Protein AF-0000000069266685 (afdb_homodimer)

Nearest PDB structures (foldseek):
  8jxq-assembly1_A  TM=7.486E-01  e=2.937E-13  Homo sapiens
  6bzs-assembly1_A  TM=7.134E-01  e=7.154E-14  Homo sapiens
  1v43-assembly1_A  TM=7.013E-01  e=1.282E-12  Pyrococcus horikoshii
  9c12-assembly1_A  TM=7.164E-01  e=5.264E-12  Homo sapiens
  8rq4-assembly1_A  TM=7.432E-01  e=1.322E-11  Rattus norvegicus

pLDDT: mean 83.64, std 20.05, range [19.31, 98.62]

Radius of gyration: 23.99 Å; Cα contacts (8 Å, |Δi|>4): 1139; chains: 2; bounding box: 62×68×56 Å

Sequence (600 aa):
EWISRSYDAPMDPTPKTAGPVLPPVEGPVLQIKNLTFSYAGGKPQLNNMSFEFGRGARILVVGANGAGKSTLLSILGGKKMIPRGFASVLGKDCFHDTGVGQDVMYCGDWWRTKFFMNLTIGDLLGEEQAKTERCKHLADCLQVNLEWKINELSDGMRRRCQLIETLAKPRSVYLMDEITSDLDLFAREGILRFLKAECDIRGATIFYCTHIFDHLEGWASHLLHLSQGEVVKFCSMDEVHEYDQICATGDLTPLYSLIRKWIYSEYDSDTSKPWRKLATSLDGRVPNMGLAGPFQMTSGEWISRSYDAPMDPTPKTAGPVLPPVEGPVLQIKNLTFSYAGGKPQLNNMSFEFGRGARILVVGANGAGKSTLLSILGGKKMIPRGFASVLGKDCFHDTGVGQDVMYCGDWWRTKFFMNLTIGDLLGEEQAKTERCKHLADCLQVNLEWKINELSDGMRRRCQLIETLAKPRSVYLMDEITSDLDLFAREGILRFLKAECDIRGATIFYCTHIFDHLEGWASHLLHLSQGEVVKFCSMDEVHEYDQICATGDLTPLYSLIRKWIYSEYDSDTSKPWRKLATSLDGRVPNMGLAGPFQMTSG

Foldseek 3Di:
DFCPVPPVPVQFDDCQQQDAADDAADFFQKWFAQDWFDFPLADTLAGGATDTHGWLFFEEEAEDPSLCLVVVLCLQCQVADDDPPGIDGSRHHNNPDPPVCVAEFEDDDADDLVPFDQDFLDRVCDVVLCPGPNLVSLCVLLVHDRRDGLNPDDRLNNLSSVVSSRPSDHHQEYEEEASCVSPDPRSNVSVLSNVNCNSVPRRHYYHYYHPDCVPVPPSGQWYFYGYSNYTPDIDGPVPPVQLVVQVVVVDPRSVNVVSVVVHVVNVPPVPPPVVVVCAPPPVRDNRPPPDNGDIDDPPD/DFPPVPPVPVQFDDCQQQDAADDAADFFQKWFAQDWFDFPLADTLAGGATDTHGWLFFEEEAEDPSLCLVVVLCLQCQVADDDPPGIDGSRHHNNPDPPVCVAEFEDDDADDLVPFPQDFLDRVCDVVLCPGPNLVSLCVLLVHDRRDRLNPDDRLNNLSSVVSSRPSDHHQEYEEEASCVSPDPSSNVSVLSNVNCNSVPRRHYYHYYHPDCVPVTPSGQWYWYGYSNYTPDIDGPVPPVQLVVQVVVVDPRSVNVVSVVVHVVNVPPVPPPVVVVCAPPPVRDNRPPPDNGDIDDPPD

InterPro domains:
  IPR003439 ABC transporter-like, ATP-binding domain [PF00005] (46-181)
  IPR003439 ABC transporter-like, ATP-binding domain [PS50893] (30-253)
  IPR003593 AAA+ ATPase domain [SM00382] (55-230)
  IPR027417 P-loop containing nucleoside triphosphate hydrolase [G3DSA:3.40.50.300] (25-253)
  IPR027417 P-loop containing nucleoside triphosphate hydrolase [SSF52540] (19-249)

Secondary structure (DSSP, 8-state):
--S------TT---TTTS-PPPPP-SS-SEEEEEEEEE-TTS-EEEEEEEEEE-TT-EEEEE--TTSSHHHHHHHHTT-S---TTSEEETTEETTTSTTHHHHEEEE-PPPPGGG-SS-BHHHHH-HHHHTSHHHHHHHHHHT--TT-BGGGS-HHHHHHHHHHHHHSS--SEEEEESTTTT--HHHHHHHHHHHHHIIIII--EEEEE-S--TT-TTT-SEEEEEETTEEEEEEEGGG-HHHHHHHHTT-S-HHHHHHHHHHHHHHHSTT--HHHHS---TTS----SSS---------/---------TT---HHHH-SPPPP-SS-SEEEEEEEEE-TTS-EEEEEEEEEE-TT-EEEEE--TTSSHHHHHHHHTT-S---TTSEEETTEETTTSTTHHHHEEEE-PPPPGGG-SS-BHHHHH-HHHHTSHHHHHHHHHHT--TT-BGGGS-HHHHHHHHHHHHHSS--SEEEEESTTTT--HHHHHHHHHHHHHIIIII--EEEEE-S--TT-TTT-SEEEEEETTEEEEEEEGGG-HHHHHHHHTT-S-HHHHHHHHHHHHHHHSTT--HHHHTT--TTS----SSS---------

Organism: Polarella glacialis (NCBI:txid89957)

Solvent-accessible surface area (backbone atoms only — not comparable to full-atom values): 32937 Å² total; per-residue (Å²): 135,63,94,64,78,59,67,78,48,95,72,67,66,45,70,72,39,48,50,72,67,55,77,88,71,91,63,52,33,38,38,35,44,64,35,56,42,24,53,41,90,42,69,67,42,31,48,62,25,62,53,71,40,43,74,37,37,31,30,38,37,41,55,51,82,79,15,32,65,68,60,51,48,34,36,67,58,33,74,39,76,67,71,86,81,26,41,29,48,70,78,34,38,30,52,82,41,83,66,49,70,68,35,41,41,67,46,69,81,74,87,63,70,92,70,48,86,74,41,25,52,30,64,72,58,27,72,73,52,50,68,33,59,31,33,46,50,45,27,59,37,54,55,51,45,53,77,41,40,51,52,46,46,54,72,61,55,37,50,48,50,48,50,43,65,63,60,54,59,76,51,50,31,39,38,35,45,50,78,50,57,78,34,32,63,66,29,35,52,38,52,51,48,42,54,48,39,32,19,76,68,18,40,18,24,37,43,39,35,53,65,73,59,71,90,42,77,86,64,51,50,24,39,34,36,31,51,82,12,24,69,76,45,73,47,45,49,89,72,38,59,68,44,53,54,36,46,71,73,63,47,53,50,33,66,56,54,47,51,48,53,58,50,51,52,52,63,62,46,81,82,53,63,51,49,62,61,62,44,61,44,91,84,61,54,50,47,56,73,79,57,89,49,62,68,45,69,76,80,122,128,55,88,66,81,55,66,78,49,94,72,68,68,45,70,73,41,46,50,72,66,55,76,88,69,91,63,50,34,38,38,36,43,64,35,55,40,24,53,42,90,43,68,66,41,30,48,60,27,63,52,69,40,45,74,36,38,30,31,38,38,40,56,51,82,80,16,30,64,68,61,51,50,34,35,66,58,32,74,41,75,66,70,83,82,27,40,29,48,69,78,34,38,31,53,82,41,84,67,49,70,70,37,40,40,67,45,69,82,75,87,66,66,93,70,45,87,71,42,25,51,30,64,73,58,28,73,71,52,49,67,32,59,30,32,48,50,44,28,60,36,56,55,52,45,52,76,41,39,51,52,45,46,54,73,61,55,39,51,47,52,48,50,42,65,64,59,53,58,74,50,52,31,40,40,35,43,50,79,51,58,78,35,34,63,66,29,35,53,37,52,52,47,42,55,48,39,30,20,76,68,18,40,19,23,36,43,37,36,56,65,73,58,70,89,40,75,74,65,50,49,24,40,34,35,30,50,82,12,24,68,76,45,73,47,46,50,90,72,38,59,68,46,54,54,37,45,72,72,62,48,53,51,33,66,55,53,46,49,47,53,56,50,49,53,52,63,64,46,82,84,52,62,53,49,65,61,61,43,63,41,93,85,60,53,50,47,55,74,78,57,90,47,62,67,45,69,76,81,122

Structure (mmCIF, N/CA/C/O backbone):
data_AF-0000000069266685-model_v1
#
loop_
_entity.id
_entity.type
_entity.pdbx_description
1 polymer 'ABC transporter domain-containing protein'
#
loop_
_atom_site.group_PDB
_atom_site.id
_atom_site.type_symbol
_atom_site.label_atom_id
_atom_site.label_alt_id
_atom_site.label_comp_id
_atom_site.label_asym_id
_atom_site.label_entity_id
_atom_site.label_seq_id
_atom_site.pdbx_PDB_ins_code
_atom_site.Cartn_x
_atom_site.Cartn_y
_atom_site.Cartn_z
_atom_site.occupancy
_atom_site.B_iso_or_equiv
_atom_site.auth_seq_id
_atom_site.auth_comp_id
_atom_si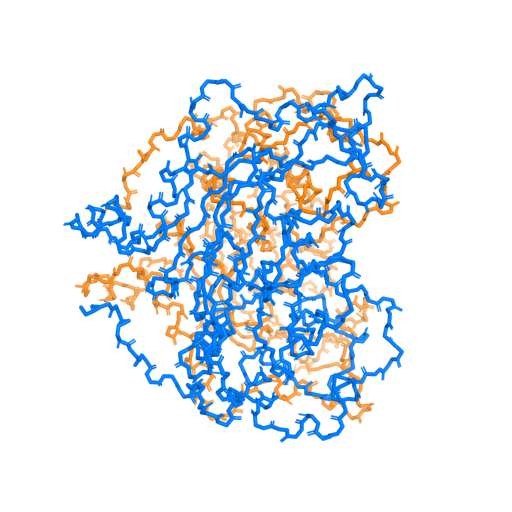te.auth_asym_id
_atom_site.auth_atom_id
_atom_site.pdbx_PDB_model_num
ATOM 1 N N . GLU A 1 1 ? -3.842 -1.529 -29.281 1 19.31 1 GLU A N 1
ATOM 2 C CA . GLU A 1 1 ? -2.432 -1.36 -28.938 1 19.31 1 GLU A CA 1
ATOM 3 C C . GLU A 1 1 ? -2.266 -0.796 -27.531 1 19.31 1 GLU A C 1
ATOM 5 O O . GLU A 1 1 ? -2.658 0.341 -27.266 1 19.31 1 GLU A O 1
ATOM 10 N N . TRP A 1 2 ? -2.611 -1.312 -26.469 1 21.11 2 TRP A N 1
ATOM 11 C CA . TRP A 1 2 ? -2.467 -1.187 -25.016 1 21.11 2 TRP A CA 1
ATOM 12 C C . TRP A 1 2 ? -1.17 -0.468 -24.672 1 21.11 2 TRP A C 1
ATOM 14 O O . TRP A 1 2 ? -0.217 -0.469 -25.453 1 21.11 2 TRP A O 1
ATOM 24 N N . ILE A 1 3 ? -1.062 0.537 -23.719 1 30.22 3 ILE A N 1
ATOM 25 C CA . ILE A 1 3 ? 0.255 1.139 -23.547 1 30.22 3 ILE A CA 1
ATOM 26 C C . ILE A 1 3 ? 1.337 0.075 -23.719 1 30.22 3 ILE A C 1
ATOM 28 O O . ILE A 1 3 ? 1.469 -0.825 -22.875 1 30.22 3 ILE A O 1
ATOM 32 N N . SER A 1 4 ? 1.62 -0.685 -24.625 1 29.61 4 SER A N 1
ATOM 33 C CA . SER A 1 4 ? 2.793 -1.103 -25.391 1 29.61 4 SER A CA 1
ATOM 34 C C . SER A 1 4 ? 3.971 -0.165 -25.141 1 29.61 4 SER A C 1
ATOM 36 O O . SER A 1 4 ? 5 -0.264 -25.812 1 29.61 4 SER A O 1
ATOM 38 N N . ARG A 1 5 ? 3.615 1.116 -24.891 1 32.75 5 ARG A N 1
ATOM 39 C CA . ARG A 1 5 ? 4.855 1.877 -24.766 1 32.75 5 ARG A CA 1
ATOM 40 C C . ARG A 1 5 ? 5.809 1.21 -23.781 1 32.75 5 ARG A C 1
ATOM 42 O O . ARG A 1 5 ? 5.59 1.253 -22.578 1 32.75 5 ARG A O 1
ATOM 49 N N . SER A 1 6 ? 6.168 0.015 -24.047 1 34.84 6 SER A N 1
ATOM 50 C CA . SER A 1 6 ? 7.285 -0.849 -23.672 1 34.84 6 SER A CA 1
ATOM 51 C C . SER A 1 6 ? 8.469 -0.034 -23.172 1 34.84 6 SER A C 1
ATOM 53 O O . SER A 1 6 ? 9.18 0.598 -23.953 1 34.84 6 SER A O 1
ATOM 55 N N . TYR A 1 7 ? 8.227 0.854 -22.391 1 33.5 7 TYR A N 1
ATOM 56 C CA . TYR A 1 7 ? 9.57 1.168 -21.922 1 33.5 7 TYR A CA 1
ATOM 57 C C . TYR A 1 7 ? 10.453 -0.075 -21.906 1 33.5 7 TYR A C 1
ATOM 59 O O . TYR A 1 7 ? 10.094 -1.096 -21.312 1 33.5 7 TYR A O 1
ATOM 67 N N . ASP A 1 8 ? 10.922 -0.467 -22.953 1 39.41 8 ASP A N 1
ATOM 68 C CA . ASP A 1 8 ? 12.094 -1.339 -22.953 1 39.41 8 ASP A CA 1
ATOM 69 C C . ASP A 1 8 ? 12.852 -1.225 -21.625 1 39.41 8 ASP A C 1
ATOM 71 O O . ASP A 1 8 ? 13.688 -0.331 -21.469 1 39.41 8 ASP A O 1
ATOM 75 N N . ALA A 1 9 ? 12.109 -1.271 -20.641 1 50.56 9 ALA A N 1
ATOM 76 C CA . ALA A 1 9 ? 12.805 -1.133 -19.359 1 50.56 9 ALA A CA 1
ATOM 77 C C . ALA A 1 9 ? 13.977 -2.098 -19.266 1 50.56 9 ALA A C 1
ATOM 79 O O . ALA A 1 9 ? 13.891 -3.238 -19.734 1 50.56 9 ALA A O 1
ATOM 80 N N . PRO A 1 10 ? 15.047 -1.604 -19.078 1 52.38 10 PRO A N 1
ATOM 81 C CA . PRO A 1 10 ? 16.281 -2.369 -18.922 1 52.38 10 PRO A CA 1
ATOM 82 C C . PRO A 1 10 ? 16.078 -3.658 -18.125 1 52.38 10 PRO A C 1
ATOM 84 O O . PRO A 1 10 ? 16.953 -4.527 -18.109 1 52.38 10 PRO A O 1
ATOM 87 N N . MET A 1 11 ? 14.852 -3.895 -17.625 1 63.56 11 MET A N 1
ATOM 88 C CA . MET A 1 11 ? 14.789 -5.043 -16.734 1 63.56 11 MET A CA 1
ATOM 89 C C . MET A 1 11 ? 13.711 -6.027 -17.188 1 63.56 11 MET A C 1
ATOM 91 O O . MET A 1 11 ? 13.031 -6.633 -16.359 1 63.56 11 MET A O 1
ATOM 95 N N . ASP A 1 12 ? 13.602 -6.199 -18.469 1 73.38 12 ASP A N 1
ATOM 96 C CA . ASP A 1 12 ? 12.625 -7.195 -18.891 1 73.38 12 ASP A CA 1
ATOM 97 C C . ASP A 1 12 ? 13.102 -8.609 -18.562 1 73.38 12 ASP A C 1
ATOM 99 O O . ASP A 1 12 ? 14.25 -8.961 -18.859 1 73.38 12 ASP A O 1
ATOM 103 N N . PRO A 1 13 ? 12.211 -9.289 -17.844 1 75.38 13 PRO A N 1
ATOM 104 C CA . PRO A 1 13 ? 12.594 -10.672 -17.562 1 75.38 13 PRO A CA 1
ATOM 105 C C . PRO A 1 13 ? 12.828 -11.492 -18.828 1 75.38 13 PRO A C 1
ATOM 107 O O . PRO A 1 13 ? 12.273 -11.18 -19.875 1 75.38 13 PRO A O 1
ATOM 110 N N . THR A 1 14 ? 13.875 -12.312 -18.766 1 73.5 14 THR A N 1
ATOM 111 C CA . THR A 1 14 ? 14.211 -13.266 -19.828 1 73.5 14 THR A CA 1
ATOM 112 C C . THR A 1 14 ? 13.93 -14.695 -19.375 1 73.5 14 THR A C 1
ATOM 114 O O . THR A 1 14 ? 13.609 -14.93 -18.203 1 73.5 14 THR A O 1
ATOM 117 N N . PRO A 1 15 ? 14 -15.617 -20.297 1 72.44 15 PRO A N 1
ATOM 118 C CA . PRO A 1 15 ? 13.859 -17.016 -19.891 1 72.44 15 PRO A CA 1
ATOM 119 C C . PRO A 1 15 ? 14.852 -17.422 -18.797 1 72.44 15 PRO A C 1
ATOM 121 O O . PRO A 1 15 ? 14.578 -18.328 -18.016 1 72.44 15 PRO A O 1
ATOM 124 N N . LYS A 1 16 ? 15.969 -16.734 -18.719 1 73.38 16 LYS A N 1
ATOM 125 C CA . LYS A 1 16 ? 16.953 -17.031 -17.688 1 73.38 16 LYS A CA 1
ATOM 126 C C . LYS A 1 16 ? 16.484 -16.562 -16.328 1 73.38 16 LYS A C 1
ATOM 128 O O . LYS A 1 16 ? 16.844 -17.141 -15.297 1 73.38 16 LYS A O 1
ATOM 133 N N . THR A 1 17 ? 15.648 -15.578 -16.344 1 82.69 17 THR A N 1
ATOM 134 C CA . THR A 1 17 ? 15.117 -15.047 -15.094 1 82.69 17 THR A CA 1
ATOM 135 C C . THR A 1 17 ? 13.852 -15.797 -14.688 1 82.69 17 THR A C 1
ATOM 137 O O . THR A 1 17 ? 13.578 -15.945 -13.492 1 82.69 17 THR A O 1
ATOM 140 N N . ALA A 1 18 ? 13.117 -16.219 -15.703 1 76.75 18 ALA A N 1
ATOM 141 C CA . ALA A 1 18 ? 11.875 -16.938 -15.383 1 76.75 18 ALA A CA 1
ATOM 142 C C . ALA A 1 18 ? 12.148 -18.375 -15.008 1 76.75 18 ALA A C 1
ATOM 144 O O . ALA A 1 18 ? 12.961 -18.656 -14.117 1 76.75 18 ALA A O 1
ATOM 145 N N . GLY A 1 19 ? 12.375 -19.359 -15.273 1 82.69 19 GLY A N 1
ATOM 146 C CA . GLY A 1 19 ? 12.523 -20.797 -15.07 1 82.69 19 GLY A CA 1
ATOM 147 C C . GLY A 1 19 ? 12.016 -21.625 -16.234 1 82.69 19 GLY A C 1
ATOM 148 O O . GLY A 1 19 ? 11.703 -21.078 -17.297 1 82.69 19 GLY A O 1
ATOM 149 N N . PRO A 1 20 ? 12.008 -22.844 -16.094 1 89.19 20 PRO A N 1
ATOM 150 C CA . PRO A 1 20 ? 11.625 -23.734 -17.188 1 89.19 20 PRO A CA 1
ATOM 151 C C . PRO A 1 20 ? 10.133 -23.672 -17.516 1 89.19 20 PRO A C 1
ATOM 153 O O . PRO A 1 20 ? 9.32 -23.438 -16.625 1 89.19 20 PRO A O 1
ATOM 156 N N . VAL A 1 21 ? 9.828 -23.922 -18.75 1 93.44 21 VAL A N 1
ATOM 157 C CA . VAL A 1 21 ? 8.445 -23.969 -19.203 1 93.44 21 VAL A CA 1
ATOM 158 C C . VAL A 1 21 ? 7.699 -25.094 -18.484 1 93.44 21 VAL A C 1
ATOM 160 O O . VAL A 1 21 ? 8.234 -26.203 -18.312 1 93.44 21 VAL A O 1
ATOM 163 N N . LEU A 1 22 ? 6.52 -24.797 -18.094 1 95.44 22 LEU A N 1
ATOM 164 C CA . LEU A 1 22 ? 5.711 -25.766 -17.375 1 95.44 22 LEU A CA 1
ATOM 165 C C . LEU A 1 22 ? 4.922 -26.641 -18.328 1 95.44 22 LEU A C 1
ATOM 167 O O . LEU A 1 22 ? 4.438 -26.172 -19.359 1 95.44 22 LEU A O 1
ATOM 171 N N . PRO A 1 23 ? 4.824 -27.844 -17.984 1 93.12 23 PRO A N 1
ATOM 172 C CA . PRO A 1 23 ? 4.027 -28.734 -18.844 1 93.12 23 PRO A CA 1
ATOM 173 C C . PRO A 1 23 ? 2.549 -28.344 -18.859 1 93.12 23 PRO A C 1
ATOM 175 O O . PRO A 1 23 ? 2.041 -27.766 -17.906 1 93.12 23 PRO A O 1
ATOM 178 N N . PRO A 1 24 ? 1.885 -28.672 -19.922 1 91.5 24 PRO A N 1
ATOM 179 C CA . PRO A 1 24 ? 0.444 -28.406 -19.984 1 91.5 24 PRO A CA 1
ATOM 180 C C . PRO A 1 24 ? -0.343 -29.234 -18.969 1 91.5 24 PRO A C 1
ATOM 182 O O . PRO A 1 24 ? 0.109 -30.297 -18.547 1 91.5 24 PRO A O 1
ATOM 185 N N . VAL A 1 25 ? -1.316 -28.641 -18.453 1 90.88 25 VAL A N 1
ATOM 186 C CA . VAL A 1 25 ? -2.211 -29.328 -17.531 1 90.88 25 VAL A CA 1
ATOM 187 C C . VAL A 1 25 ? -3.617 -29.391 -18.125 1 90.88 25 VAL A C 1
ATOM 189 O O . VAL A 1 25 ? -4.094 -28.422 -18.719 1 90.88 25 VAL A O 1
ATOM 192 N N . GLU A 1 26 ? -4.156 -30.672 -17.969 1 86.88 26 GLU A N 1
ATOM 193 C CA . GLU A 1 26 ? -5.555 -30.828 -18.359 1 86.88 26 GLU A CA 1
ATOM 194 C C . GLU A 1 26 ? -6.496 -30.391 -17.25 1 86.88 26 GLU A C 1
ATOM 196 O O . GLU A 1 26 ? -6.332 -30.812 -16.094 1 86.88 26 GLU A O 1
ATOM 201 N N . GLY A 1 27 ? -7.336 -29.359 -17.484 1 91.94 27 GLY A N 1
ATOM 202 C CA . GLY A 1 27 ? -8.297 -28.938 -16.484 1 91.94 27 GLY A CA 1
ATOM 203 C C . GLY A 1 27 ? -7.891 -27.656 -15.766 1 91.94 27 GLY A C 1
ATOM 204 O O . GLY A 1 27 ? -6.945 -26.984 -16.172 1 91.94 27 GLY A O 1
ATOM 205 N N . PRO A 1 28 ? -8.555 -27.469 -14.617 1 96.31 28 PRO A N 1
ATOM 206 C CA . PRO A 1 28 ? -8.266 -26.234 -13.883 1 96.31 28 PRO A CA 1
ATOM 207 C C . PRO A 1 28 ? -7.027 -26.359 -13 1 96.31 28 PRO A C 1
ATOM 209 O O . PRO A 1 28 ? -6.773 -27.406 -12.422 1 96.31 28 PRO A O 1
ATOM 212 N N . VAL A 1 29 ? -6.246 -25.359 -12.938 1 97.31 29 VAL A N 1
ATOM 213 C CA . VAL A 1 29 ? -5.078 -25.266 -12.07 1 97.31 29 VAL A CA 1
ATOM 214 C C . VAL A 1 29 ? -5.504 -24.812 -10.68 1 97.31 29 VAL A C 1
ATOM 216 O O . VAL A 1 29 ? -4.977 -25.281 -9.672 1 97.31 29 VAL A O 1
ATOM 219 N N . LEU A 1 30 ? -6.461 -23.891 -10.586 1 97.69 30 LEU A N 1
ATOM 220 C CA . LEU A 1 30 ? -7.094 -23.438 -9.359 1 97.69 30 LEU A CA 1
ATOM 221 C C . LEU A 1 30 ? -8.594 -23.734 -9.375 1 97.69 30 LEU A C 1
ATOM 223 O O . LEU A 1 30 ? -9.281 -23.422 -10.344 1 97.69 30 LEU A O 1
ATOM 227 N N . GLN A 1 31 ? -9.047 -24.328 -8.266 1 97.81 31 GLN A N 1
ATOM 228 C CA . GLN A 1 31 ? -10.469 -24.656 -8.25 1 97.81 31 GLN A CA 1
ATOM 229 C C . GLN A 1 31 ? -11.039 -24.547 -6.836 1 97.81 31 GLN A C 1
ATOM 231 O O . GLN A 1 31 ? -10.438 -25.031 -5.879 1 97.81 31 GLN A O 1
ATOM 236 N N . ILE A 1 32 ? -12.078 -23.828 -6.707 1 97.94 32 ILE A N 1
ATOM 237 C CA . ILE A 1 32 ? -12.922 -23.781 -5.516 1 97.94 32 ILE A CA 1
ATOM 238 C C . ILE A 1 32 ? -14.328 -24.281 -5.855 1 97.94 32 ILE A C 1
ATOM 240 O O . ILE A 1 32 ? -14.914 -23.875 -6.859 1 97.94 32 ILE A O 1
ATOM 244 N N . LYS A 1 33 ? -14.875 -25.156 -5.059 1 97.19 33 LYS A N 1
ATOM 245 C CA . LYS A 1 33 ? -16.203 -25.734 -5.293 1 97.19 33 LYS A CA 1
ATOM 246 C C . LYS A 1 33 ? -17.094 -25.547 -4.074 1 97.19 33 LYS A C 1
ATOM 248 O O . LYS A 1 33 ? -16.891 -26.188 -3.041 1 97.19 33 LYS A O 1
ATOM 253 N N . ASN A 1 34 ? -18.078 -24.766 -4.199 1 96.69 34 ASN A N 1
ATOM 254 C CA . ASN A 1 34 ? -19.109 -24.562 -3.195 1 96.69 34 ASN A CA 1
ATOM 255 C C . ASN A 1 34 ? -18.531 -24.391 -1.798 1 96.69 34 ASN A C 1
ATOM 257 O O . ASN A 1 34 ? -18.969 -25.031 -0.848 1 96.69 34 ASN A O 1
ATOM 261 N N . LEU A 1 35 ? -17.594 -23.578 -1.628 1 96.25 35 LEU A N 1
ATOM 262 C CA . LEU A 1 35 ? -16.875 -23.406 -0.37 1 96.25 35 LEU A CA 1
ATOM 263 C C . LEU A 1 35 ? -17.562 -22.391 0.525 1 96.25 35 LEU A C 1
ATOM 265 O O . LEU A 1 35 ? -17.828 -21.266 0.104 1 96.25 35 LEU A O 1
ATOM 269 N N . THR A 1 36 ? -17.969 -22.812 1.612 1 94.44 36 THR A N 1
ATOM 270 C CA . THR A 1 36 ? -18.391 -21.938 2.705 1 94.44 36 THR A CA 1
ATOM 271 C C . THR A 1 36 ? -17.453 -22.078 3.896 1 94.44 36 THR A C 1
ATOM 273 O O . THR A 1 36 ? -17.125 -23.188 4.309 1 94.44 36 THR A O 1
ATOM 276 N N . PHE A 1 37 ? -16.922 -20.953 4.371 1 93.19 37 PHE A N 1
ATOM 277 C CA . PHE A 1 37 ? -15.93 -20.984 5.434 1 93.19 37 PHE A CA 1
ATOM 278 C C . PHE A 1 37 ? -16.234 -19.938 6.488 1 93.19 37 PHE A C 1
ATOM 280 O O . PHE A 1 37 ? -16.547 -18.781 6.16 1 93.19 37 PHE A O 1
ATOM 287 N N . SER A 1 38 ? -16.141 -20.359 7.707 1 88.38 38 SER A N 1
ATOM 288 C CA . SER A 1 38 ? -16.266 -19.453 8.852 1 88.38 38 SER A CA 1
ATOM 289 C C . SER A 1 38 ? -15.156 -19.719 9.875 1 88.38 38 SER A C 1
ATOM 291 O O . SER A 1 38 ? -14.742 -20.859 10.078 1 88.38 38 SER A O 1
ATOM 293 N N . TYR A 1 39 ? -14.703 -18.656 10.414 1 78.75 39 TYR A N 1
ATOM 294 C CA . TYR A 1 39 ? -13.859 -18.812 11.594 1 78.75 39 TYR A CA 1
ATOM 295 C C . TYR A 1 39 ? -14.688 -19.203 12.805 1 78.75 39 TYR A C 1
ATOM 297 O O . TYR A 1 39 ? -15.906 -19.016 12.82 1 78.75 39 TYR A O 1
ATOM 305 N N . ALA A 1 40 ? -14.078 -19.844 13.734 1 68.81 40 ALA A N 1
ATOM 306 C CA . ALA A 1 40 ? -14.797 -20.312 14.922 1 68.81 40 ALA A CA 1
ATOM 307 C C . ALA A 1 40 ? -15.648 -19.188 15.516 1 68.81 40 ALA A C 1
ATOM 309 O O . ALA A 1 40 ? -15.141 -18.094 15.789 1 68.81 40 ALA A O 1
ATOM 310 N N . GLY A 1 41 ? -16.891 -19.562 15.625 1 60.44 41 GLY A N 1
ATOM 311 C CA . GLY A 1 41 ? -17.828 -18.703 16.328 1 60.44 41 GLY A CA 1
ATOM 312 C C . GLY A 1 41 ? -18.297 -17.516 15.508 1 60.44 41 GLY A C 1
ATOM 313 O O . GLY A 1 41 ? -19.031 -16.672 16 1 60.44 41 GLY A O 1
ATOM 314 N N . GLY A 1 42 ? -17.875 -17.516 14.289 1 68.56 42 GLY A N 1
ATOM 315 C CA . GLY A 1 42 ? -18.234 -16.297 13.57 1 68.56 42 GLY A CA 1
ATOM 316 C C . GLY A 1 42 ? -19.125 -16.562 12.367 1 68.56 42 GLY A C 1
ATOM 317 O O . GLY A 1 42 ? -19.516 -17.703 12.117 1 68.56 42 GLY A O 1
ATOM 318 N N . LYS A 1 43 ? -19.547 -15.469 11.773 1 74.81 43 LYS A N 1
ATOM 319 C CA . LYS A 1 43 ? -20.266 -15.516 10.508 1 74.81 43 LYS A CA 1
ATOM 320 C C . LYS A 1 43 ? -19.359 -15.992 9.375 1 74.81 43 LYS A C 1
ATOM 322 O O . LYS A 1 43 ? -18.141 -15.867 9.461 1 74.81 43 LYS A O 1
ATOM 327 N N . PRO A 1 44 ? -20.031 -16.609 8.422 1 80.94 44 PRO A N 1
ATOM 328 C CA . PRO A 1 44 ? -19.219 -17.062 7.281 1 80.94 44 PRO A CA 1
ATOM 329 C C . PRO A 1 44 ? -18.438 -15.922 6.621 1 80.94 44 PRO A C 1
ATOM 331 O O . PRO A 1 44 ? -19.016 -14.859 6.348 1 80.94 44 PRO A O 1
ATOM 334 N N . GLN A 1 45 ? -17.188 -16.172 6.445 1 87.62 45 GLN A N 1
ATOM 335 C CA . GLN A 1 45 ? -16.344 -15.227 5.719 1 87.62 45 GLN A CA 1
ATOM 336 C C . GLN A 1 45 ? -16.422 -15.469 4.215 1 87.62 45 GLN A C 1
ATOM 338 O O . GLN A 1 45 ? -16.281 -14.531 3.424 1 87.62 45 GLN A O 1
ATOM 343 N N . LEU A 1 46 ? -16.547 -16.672 3.867 1 94.62 46 LEU A N 1
ATOM 344 C CA . LEU A 1 46 ? -16.797 -17.094 2.49 1 94.62 46 LEU A CA 1
ATOM 345 C C . LEU A 1 46 ? -18.094 -17.875 2.383 1 94.62 46 LEU A C 1
ATOM 347 O O . LEU A 1 46 ? -18.406 -18.703 3.242 1 94.62 46 LEU A O 1
ATOM 351 N N . ASN A 1 47 ? -18.859 -17.531 1.352 1 94.44 47 ASN A N 1
ATOM 352 C CA . ASN A 1 47 ? -20.188 -18.109 1.217 1 94.44 47 ASN A CA 1
ATOM 353 C C . ASN A 1 47 ? -20.391 -18.734 -0.16 1 94.44 47 ASN A C 1
ATOM 355 O O . ASN A 1 47 ? -20.5 -18.031 -1.159 1 94.44 47 ASN A O 1
ATOM 359 N N . ASN A 1 48 ? -20.422 -20.109 -0.176 1 95.19 48 ASN A N 1
ATOM 360 C CA . ASN A 1 48 ? -20.734 -20.891 -1.358 1 95.19 48 ASN A CA 1
ATOM 361 C C . ASN A 1 48 ? -19.953 -20.422 -2.58 1 95.19 48 ASN A C 1
ATOM 363 O O . ASN A 1 48 ? -20.547 -20.156 -3.631 1 95.19 48 ASN A O 1
ATOM 367 N N . MET A 1 49 ? -18.703 -20.375 -2.488 1 96.69 49 MET A N 1
ATOM 368 C CA . MET A 1 49 ? -17.828 -19.859 -3.545 1 96.69 49 MET A CA 1
ATOM 369 C C . MET A 1 49 ? -17.422 -20.984 -4.5 1 96.69 49 MET A C 1
ATOM 371 O O . MET A 1 49 ? -17.109 -22.094 -4.07 1 96.69 49 MET A O 1
ATOM 375 N N . SER A 1 50 ? -17.578 -20.656 -5.77 1 97.69 50 SER A N 1
ATOM 376 C CA . SER A 1 50 ? -17.094 -21.578 -6.797 1 97.69 50 SER A CA 1
ATOM 377 C C . SER A 1 50 ? -16.438 -20.828 -7.949 1 97.69 50 SER A C 1
ATOM 379 O O . SER A 1 50 ? -16.938 -19.797 -8.391 1 97.69 50 SER A O 1
ATOM 381 N N . PHE A 1 51 ? -15.281 -21.266 -8.367 1 97.88 51 PHE A N 1
ATOM 382 C CA . PHE A 1 51 ? -14.609 -20.781 -9.57 1 97.88 51 PHE A CA 1
ATOM 383 C C . PHE A 1 51 ? -13.484 -21.719 -9.984 1 97.88 51 PHE A C 1
ATOM 385 O O . PHE A 1 51 ? -13.086 -22.594 -9.211 1 97.88 51 PHE A O 1
ATOM 392 N N . GLU A 1 52 ? -13.047 -21.578 -11.141 1 98 52 GLU A N 1
ATOM 393 C CA . GLU A 1 52 ? -11.891 -22.312 -11.641 1 98 52 GLU A CA 1
ATOM 394 C C . GLU A 1 52 ? -11.086 -21.453 -12.617 1 98 52 GLU A C 1
ATOM 396 O O . GLU A 1 52 ? -11.648 -20.641 -13.352 1 98 52 GLU A O 1
ATOM 401 N N . PHE A 1 53 ? -9.805 -21.656 -12.648 1 98 53 PHE A N 1
ATOM 402 C CA . PHE A 1 53 ? -8.891 -21.016 -13.578 1 98 53 PHE A CA 1
ATOM 403 C C . PHE A 1 53 ? -7.895 -22.016 -14.141 1 98 53 PHE A C 1
ATOM 405 O O . PHE A 1 53 ? -7.504 -22.953 -13.453 1 98 53 PHE A O 1
ATOM 412 N N . GLY A 1 54 ? -7.488 -21.797 -15.352 1 96.75 54 GLY A N 1
ATOM 413 C CA . GLY A 1 54 ? -6.543 -22.672 -16 1 96.75 54 GLY A CA 1
ATOM 414 C C . GLY A 1 54 ? -5.109 -22.188 -15.938 1 96.75 54 GLY A C 1
ATOM 415 O O . GLY A 1 54 ? -4.84 -21.125 -15.352 1 96.75 54 GLY A O 1
ATOM 416 N N . ARG A 1 55 ? -4.258 -22.984 -16.531 1 96.44 55 ARG A N 1
ATOM 417 C CA . ARG A 1 55 ? -2.83 -22.688 -16.594 1 96.44 55 ARG A CA 1
ATOM 418 C C . ARG A 1 55 ? -2.58 -21.359 -17.297 1 96.44 55 ARG A C 1
ATOM 420 O O . ARG A 1 55 ? -3.262 -21.016 -18.266 1 96.44 55 ARG A O 1
ATOM 427 N N . GLY A 1 56 ? -1.665 -20.594 -16.719 1 96.56 56 GLY A N 1
ATOM 428 C CA . GLY A 1 56 ? -1.216 -19.391 -17.406 1 96.56 56 GLY A CA 1
ATOM 429 C C . GLY A 1 56 ? -2.061 -18.172 -17.078 1 96.56 56 GLY A C 1
ATOM 430 O O . GLY A 1 56 ? -1.748 -17.062 -17.5 1 96.56 56 GLY A O 1
ATOM 431 N N . ALA A 1 57 ? -3.072 -18.359 -16.266 1 97.69 57 ALA A N 1
ATOM 432 C CA . ALA A 1 57 ? -3.957 -17.25 -15.938 1 97.69 57 ALA A CA 1
ATOM 433 C C . ALA A 1 57 ? -3.275 -16.266 -14.984 1 97.69 57 ALA A C 1
ATOM 435 O O . ALA A 1 57 ? -2.578 -16.688 -14.055 1 97.69 57 ALA A O 1
ATOM 436 N N . ARG A 1 58 ? -3.381 -15.008 -15.242 1 98.31 58 ARG A N 1
ATOM 437 C CA . ARG A 1 58 ? -3.1 -13.922 -14.32 1 98.31 58 ARG A CA 1
ATOM 438 C C . ARG A 1 58 ? -4.391 -13.328 -13.758 1 98.31 58 ARG A C 1
ATOM 440 O O . ARG A 1 58 ? -5.008 -12.461 -14.383 1 98.31 58 ARG A O 1
ATOM 447 N N . ILE A 1 59 ? -4.719 -13.773 -12.586 1 98.62 59 ILE A N 1
ATOM 448 C CA . ILE A 1 59 ? -6.027 -13.461 -12.016 1 98.62 59 ILE A CA 1
ATOM 449 C C . ILE A 1 59 ? -5.898 -12.289 -11.047 1 98.62 59 ILE A C 1
ATOM 451 O O . ILE A 1 59 ? -5.199 -12.391 -10.031 1 98.62 59 ILE A O 1
ATOM 455 N N . LEU A 1 60 ? -6.52 -11.25 -11.359 1 98.31 60 LEU A N 1
ATOM 456 C CA . LEU A 1 60 ? -6.645 -10.133 -10.43 1 98.31 60 LEU A CA 1
ATOM 457 C C . LEU A 1 60 ? -7.895 -10.281 -9.57 1 98.31 60 LEU A C 1
ATOM 459 O O . LEU A 1 60 ? -9.008 -10.367 -10.094 1 98.31 60 LEU A O 1
ATOM 463 N N . VAL A 1 61 ? -7.672 -10.359 -8.289 1 97.88 61 VAL A N 1
ATOM 464 C CA . VAL A 1 61 ? -8.773 -10.5 -7.336 1 97.88 61 VAL A CA 1
ATOM 465 C C . VAL A 1 61 ? -9.133 -9.133 -6.766 1 97.88 61 VAL A C 1
ATOM 467 O O . VAL A 1 61 ? -8.289 -8.461 -6.168 1 97.88 61 VAL A O 1
ATOM 470 N N . VAL A 1 62 ? -10.367 -8.797 -6.961 1 95.62 62 VAL A N 1
ATOM 471 C CA . VAL A 1 62 ? -10.797 -7.477 -6.516 1 95.62 62 VAL A CA 1
ATOM 472 C C . VAL A 1 62 ? -11.977 -7.613 -5.555 1 95.62 62 VAL A C 1
ATOM 474 O O . VAL A 1 62 ? -12.789 -8.539 -5.684 1 95.62 62 VAL A O 1
ATOM 477 N N . GLY A 1 63 ? -12.047 -6.727 -4.641 1 93 63 GLY A N 1
ATOM 478 C CA . GLY A 1 63 ? -13.086 -6.668 -3.625 1 93 63 GLY A CA 1
ATOM 479 C C . GLY A 1 63 ? -12.789 -5.656 -2.531 1 93 63 GLY A C 1
ATOM 480 O O . GLY A 1 63 ? -11.641 -5.281 -2.316 1 93 63 GLY A O 1
ATOM 481 N N . ALA A 1 64 ? -13.836 -5.285 -1.89 1 89.44 64 ALA A N 1
ATOM 482 C CA . ALA A 1 64 ? -13.688 -4.348 -0.779 1 89.44 64 ALA A CA 1
ATOM 483 C C . ALA A 1 64 ? -12.984 -5 0.404 1 89.44 64 ALA A C 1
ATOM 485 O O . ALA A 1 64 ? -12.75 -6.215 0.407 1 89.44 64 ALA A O 1
ATOM 486 N N . ASN A 1 65 ? -12.555 -4.18 1.313 1 85.88 65 ASN A N 1
ATOM 487 C CA . ASN A 1 65 ? -12.008 -4.723 2.553 1 85.88 65 ASN A CA 1
ATOM 488 C C . ASN A 1 65 ? -13 -5.66 3.24 1 85.88 65 ASN A C 1
ATOM 490 O O . ASN A 1 65 ? -14.188 -5.348 3.344 1 85.88 65 ASN A O 1
ATOM 494 N N . GLY A 1 66 ? -12.539 -6.812 3.602 1 82.69 66 GLY A N 1
ATOM 495 C CA . GLY A 1 66 ? -13.398 -7.762 4.289 1 82.69 66 GLY A CA 1
ATOM 496 C C . GLY A 1 66 ? -14.141 -8.695 3.344 1 82.69 66 GLY A C 1
ATOM 497 O O . GLY A 1 66 ? -14.93 -9.531 3.781 1 82.69 66 GLY A O 1
ATOM 498 N N . ALA A 1 67 ? -13.812 -8.602 2.084 1 89.19 67 ALA A N 1
ATOM 499 C CA . ALA A 1 67 ? -14.531 -9.391 1.092 1 89.19 67 ALA A CA 1
ATOM 500 C C . ALA A 1 67 ? -14.133 -10.859 1.164 1 89.19 67 ALA A C 1
ATOM 502 O O . ALA A 1 67 ? -14.773 -11.719 0.556 1 89.19 67 ALA A O 1
ATOM 503 N N . GLY A 1 68 ? -13.047 -11.172 1.856 1 91.25 68 GLY A N 1
ATOM 504 C CA . GLY A 1 68 ? -12.625 -12.555 2.021 1 91.25 68 GLY A CA 1
ATOM 505 C C . GLY A 1 68 ? -11.375 -12.898 1.233 1 91.25 68 GLY A C 1
ATOM 506 O O . GLY A 1 68 ? -10.984 -14.062 1.152 1 91.25 68 GLY A O 1
ATOM 507 N N . LYS A 1 69 ? -10.734 -11.93 0.66 1 94.25 69 LYS A N 1
ATOM 508 C CA . LYS A 1 69 ? -9.594 -12.148 -0.226 1 94.25 69 LYS A CA 1
ATOM 509 C C . LYS A 1 69 ? -8.477 -12.898 0.493 1 94.25 69 LYS A C 1
ATOM 511 O O . LYS A 1 69 ? -8 -13.93 0.011 1 94.25 69 LYS A O 1
ATOM 516 N N . SER A 1 70 ? -8.078 -12.414 1.686 1 91.75 70 SER A N 1
ATOM 517 C CA . SER A 1 70 ? -6.977 -13.016 2.426 1 91.75 70 SER A CA 1
ATOM 518 C C . SER A 1 70 ? -7.34 -14.422 2.906 1 91.75 70 SER A C 1
ATOM 520 O O . SER A 1 70 ? -6.508 -15.328 2.875 1 91.75 70 SER A O 1
ATOM 522 N N . THR A 1 71 ? -8.562 -14.602 3.348 1 91.25 71 THR A N 1
ATOM 523 C CA . THR A 1 71 ? -9.031 -15.922 3.756 1 91.25 71 THR A CA 1
ATOM 524 C C . THR A 1 71 ? -8.969 -16.906 2.59 1 91.25 71 THR A C 1
ATOM 526 O O . THR A 1 71 ? -8.484 -18.031 2.74 1 91.25 71 THR A O 1
ATOM 529 N N . LEU A 1 72 ? -9.43 -16.422 1.475 1 95.88 72 LEU A N 1
ATOM 530 C CA . LEU A 1 72 ? -9.414 -17.266 0.28 1 95.88 72 LEU A CA 1
ATOM 531 C C . LEU A 1 72 ? -7.984 -17.656 -0.087 1 95.88 72 LEU A C 1
ATOM 533 O O . LEU A 1 72 ? -7.715 -18.828 -0.352 1 95.88 72 LEU A O 1
ATOM 537 N N . LEU A 1 73 ? -7.062 -16.75 -0.047 1 95.88 73 LEU A N 1
ATOM 538 C CA . LEU A 1 73 ? -5.672 -17.016 -0.386 1 95.88 73 LEU A CA 1
ATOM 539 C C . LEU A 1 73 ? -5.043 -17.969 0.631 1 95.88 73 LEU A C 1
ATOM 541 O O . LEU A 1 73 ? -4.254 -18.844 0.265 1 95.88 73 LEU A O 1
ATOM 545 N N . SER A 1 74 ? -5.398 -17.797 1.883 1 93.19 74 SER A N 1
ATOM 546 C CA . SER A 1 74 ? -4.883 -18.688 2.916 1 93.19 74 SER A CA 1
ATOM 547 C C . SER A 1 74 ? -5.359 -20.125 2.697 1 93.19 74 SER A C 1
ATOM 549 O O . SER A 1 74 ? -4.602 -21.078 2.898 1 93.19 74 SER A O 1
ATOM 551 N N . ILE A 1 75 ? -6.555 -20.234 2.266 1 94.56 75 ILE A N 1
ATOM 552 C CA . ILE A 1 75 ? -7.117 -21.547 1.992 1 94.56 75 ILE A CA 1
ATOM 553 C C . ILE A 1 75 ? -6.422 -22.172 0.781 1 94.56 75 ILE A C 1
ATOM 555 O O . ILE A 1 75 ? -5.961 -23.312 0.837 1 94.56 75 ILE A O 1
ATOM 559 N N . LEU A 1 76 ? -6.293 -21.438 -0.252 1 95.94 76 LEU A N 1
ATOM 560 C CA . LEU A 1 76 ? -5.645 -21.922 -1.466 1 95.94 76 LEU A CA 1
ATOM 561 C C . LEU A 1 76 ? -4.18 -22.25 -1.204 1 95.94 76 LEU A C 1
ATOM 563 O O . LEU A 1 76 ? -3.631 -23.172 -1.811 1 95.94 76 LEU A O 1
ATOM 567 N N . GLY A 1 77 ? -3.615 -21.469 -0.276 1 94.5 77 GLY A N 1
ATOM 568 C CA . GLY A 1 77 ? -2.219 -21.688 0.069 1 94.5 77 GLY A CA 1
ATOM 569 C C . GLY A 1 77 ? -2.012 -22.812 1.058 1 94.5 77 GLY A C 1
ATOM 570 O O . GLY A 1 77 ? -0.878 -23.109 1.437 1 94.5 77 GLY A O 1
ATOM 571 N N . GLY A 1 78 ? -3.055 -23.391 1.561 1 93.25 78 GLY A N 1
ATOM 572 C CA . GLY A 1 78 ? -2.982 -24.516 2.473 1 93.25 78 GLY A CA 1
ATOM 573 C C . GLY A 1 78 ? -2.74 -24.109 3.912 1 93.25 78 GLY A C 1
ATOM 574 O O . GLY A 1 78 ? -2.271 -24.906 4.723 1 93.25 78 GLY A O 1
ATOM 575 N N . LYS A 1 79 ? -3.01 -22.922 4.246 1 90.06 79 LYS A N 1
ATOM 576 C CA . LYS A 1 79 ? -2.746 -22.406 5.586 1 90.06 79 LYS A CA 1
ATOM 577 C C . LYS A 1 79 ? -3.965 -22.578 6.488 1 90.06 79 LYS A C 1
ATOM 579 O O . LYS A 1 79 ? -3.883 -22.344 7.695 1 90.06 79 LYS A O 1
ATOM 584 N N . LYS A 1 80 ? -5.043 -22.953 5.898 1 89.88 80 LYS A N 1
ATOM 585 C CA . LYS A 1 80 ? -6.273 -23.203 6.648 1 89.88 80 LYS A CA 1
ATOM 586 C C . LYS A 1 80 ? -6.855 -24.562 6.316 1 89.88 80 LYS A C 1
ATOM 588 O O . LYS A 1 80 ? -6.906 -24.953 5.148 1 89.88 80 LYS A O 1
ATOM 593 N N . MET A 1 81 ? -7.309 -25.188 7.328 1 90.88 81 MET A N 1
ATOM 594 C CA . MET A 1 81 ? -7.887 -26.516 7.121 1 90.88 81 MET A CA 1
ATOM 595 C C . MET A 1 81 ? -9.344 -26.422 6.684 1 90.88 81 MET A C 1
ATOM 597 O O . MET A 1 81 ? -10.141 -25.719 7.316 1 90.88 81 MET A O 1
ATOM 601 N N . ILE A 1 82 ? -9.609 -27.062 5.582 1 91.75 82 ILE A N 1
ATOM 602 C CA . ILE A 1 82 ? -10.977 -27.234 5.102 1 91.75 82 ILE A CA 1
ATOM 603 C C . ILE A 1 82 ? -11.203 -28.688 4.672 1 91.75 82 ILE A C 1
ATOM 605 O O . ILE A 1 82 ? -10.242 -29.422 4.434 1 91.75 82 ILE A O 1
ATOM 609 N N . PRO A 1 83 ? -12.414 -29.125 4.637 1 91.94 83 PRO A N 1
ATOM 610 C CA . PRO A 1 83 ? -12.641 -30.5 4.172 1 91.94 83 PRO A CA 1
ATOM 611 C C . PRO A 1 83 ? -12.156 -30.734 2.742 1 91.94 83 PRO A C 1
ATOM 613 O O . PRO A 1 83 ? -11.992 -29.766 1.982 1 91.94 83 PRO A O 1
ATOM 616 N N . ARG A 1 84 ? -11.922 -31.969 2.479 1 94.31 84 ARG A N 1
ATOM 617 C CA . ARG A 1 84 ? -11.484 -32.344 1.133 1 94.31 84 ARG A CA 1
ATOM 618 C C . ARG A 1 84 ? -12.555 -32 0.101 1 94.31 84 ARG A C 1
ATOM 620 O O . ARG A 1 84 ? -13.75 -32.031 0.409 1 94.31 84 ARG A O 1
ATOM 627 N N . GLY A 1 85 ? -12.078 -31.656 -1.134 1 94.62 85 GLY A N 1
ATOM 628 C CA . GLY A 1 85 ? -12.984 -31.547 -2.266 1 94.62 85 GLY A CA 1
ATOM 629 C C . GLY A 1 85 ? -13.461 -30.141 -2.52 1 94.62 85 GLY A C 1
ATOM 630 O O . GLY A 1 85 ? -14.078 -29.859 -3.547 1 94.62 85 GLY A O 1
ATOM 631 N N . PHE A 1 86 ? -13.055 -29.203 -1.672 1 96.12 86 PHE A N 1
ATOM 632 C CA . PHE A 1 86 ? -13.609 -27.859 -1.79 1 96.12 86 PHE A CA 1
ATOM 633 C C . PHE A 1 86 ? -12.594 -26.922 -2.43 1 96.12 86 PHE A C 1
ATOM 635 O O . PHE A 1 86 ? -12.969 -25.906 -3.018 1 96.12 86 PHE A O 1
ATOM 642 N N . ALA A 1 87 ? -11.32 -27.156 -2.258 1 97 87 ALA A N 1
ATOM 643 C CA . ALA A 1 87 ? -10.266 -26.312 -2.811 1 97 87 ALA A CA 1
ATOM 644 C C . ALA A 1 87 ? -9.094 -27.156 -3.297 1 97 87 ALA A C 1
ATOM 646 O O . ALA A 1 87 ? -8.594 -28.016 -2.566 1 97 87 ALA A O 1
ATOM 647 N N . SER A 1 88 ? -8.672 -26.891 -4.496 1 96.62 88 SER A N 1
ATOM 648 C CA . SER A 1 88 ? -7.559 -27.672 -5.047 1 96.62 88 SER A CA 1
ATOM 649 C C . SER A 1 88 ? -6.664 -26.797 -5.922 1 96.62 88 SER A C 1
ATOM 651 O O . SER A 1 88 ? -7.121 -25.812 -6.5 1 96.62 88 SER A O 1
ATOM 653 N N . VAL A 1 89 ? -5.449 -27.141 -5.973 1 96.5 89 VAL A N 1
ATOM 654 C CA . VAL A 1 89 ? -4.441 -26.578 -6.867 1 96.5 89 VAL A CA 1
ATOM 655 C C . VAL A 1 89 ? -3.752 -27.703 -7.637 1 96.5 89 VAL A C 1
ATOM 657 O O . VAL A 1 89 ? -3.25 -28.656 -7.039 1 96.5 89 VAL A O 1
ATOM 660 N N . LEU A 1 90 ? -3.818 -27.594 -8.938 1 95.38 90 LEU A N 1
ATOM 661 C CA . LEU A 1 90 ? -3.26 -28.625 -9.812 1 95.38 90 LEU A CA 1
ATOM 662 C C . LEU A 1 90 ? -3.857 -29.984 -9.5 1 95.38 90 LEU A C 1
ATOM 664 O O . LEU A 1 90 ? -3.137 -30.984 -9.438 1 95.38 90 LEU A O 1
ATOM 668 N N . GLY A 1 91 ? -5.059 -29.922 -9.102 1 93.88 91 GLY A N 1
ATOM 669 C CA . GLY A 1 91 ? -5.793 -31.156 -8.859 1 93.88 91 GLY A CA 1
ATOM 670 C C . GLY A 1 91 ? -5.547 -31.734 -7.484 1 93.88 91 GLY A C 1
ATOM 671 O O . GLY A 1 91 ? -6.129 -32.781 -7.121 1 93.88 91 GLY A O 1
ATOM 672 N N . LYS A 1 92 ? -4.746 -31.109 -6.703 1 94.44 92 LYS A N 1
ATOM 673 C CA . LYS A 1 92 ? -4.434 -31.578 -5.355 1 94.44 92 LYS A CA 1
ATOM 674 C C . LYS A 1 92 ? -5.152 -30.734 -4.305 1 94.44 92 LYS A C 1
ATOM 676 O O . LYS A 1 92 ? -5.242 -29.516 -4.438 1 94.44 92 LYS A O 1
ATOM 681 N N . ASP A 1 93 ? -5.598 -31.453 -3.283 1 95.88 93 ASP A N 1
ATOM 682 C CA . ASP A 1 93 ? -6.23 -30.75 -2.176 1 95.88 93 ASP A CA 1
ATOM 683 C C . ASP A 1 93 ? -5.25 -29.781 -1.506 1 95.88 93 ASP A C 1
ATOM 685 O O . ASP A 1 93 ? -4.125 -30.172 -1.179 1 95.88 93 ASP A O 1
ATOM 689 N N . CYS A 1 94 ? -5.691 -28.625 -1.224 1 94.25 94 CYS A N 1
ATOM 690 C CA . CYS A 1 94 ? -4.805 -27.547 -0.796 1 94.25 94 CYS A CA 1
ATOM 691 C C . CYS A 1 94 ? -4.227 -27.828 0.585 1 94.25 94 CYS A C 1
ATOM 693 O O . CYS A 1 94 ? -3.082 -27.469 0.872 1 94.25 94 CYS A O 1
ATOM 695 N N . PHE A 1 95 ? -5.027 -28.453 1.439 1 92.56 95 PHE A N 1
ATOM 696 C CA . PHE A 1 95 ? -4.59 -28.625 2.818 1 92.56 95 PHE A CA 1
ATOM 697 C C . PHE A 1 95 ? -4.121 -30.062 3.061 1 92.56 95 PHE A C 1
ATOM 699 O O . PHE A 1 95 ? -3.105 -30.281 3.719 1 92.56 95 PHE A O 1
ATOM 706 N N . HIS A 1 96 ? -4.695 -31.016 2.484 1 93.06 96 HIS A N 1
ATOM 707 C CA . HIS A 1 96 ? -4.547 -32.406 2.904 1 93.06 96 HIS A CA 1
ATOM 708 C C . HIS A 1 96 ? -3.48 -33.125 2.076 1 93.06 96 HIS A C 1
ATOM 710 O O . HIS A 1 96 ? -2.895 -34.094 2.529 1 93.06 96 HIS A O 1
ATOM 716 N N . ASP A 1 97 ? -3.314 -32.688 0.917 1 92.94 97 ASP A N 1
ATOM 717 C CA . ASP A 1 97 ? -2.352 -33.375 0.071 1 92.94 97 ASP A CA 1
ATOM 718 C C . ASP A 1 97 ? -0.935 -32.875 0.308 1 92.94 97 ASP A C 1
ATOM 720 O O . ASP A 1 97 ? -0.739 -31.672 0.576 1 92.94 97 ASP A O 1
ATOM 724 N N . THR A 1 98 ? 0.004 -33.719 0.156 1 84.81 98 THR A N 1
ATOM 725 C CA . THR A 1 98 ? 1.414 -33.375 0.334 1 84.81 98 THR A CA 1
ATOM 726 C C . THR A 1 98 ? 2.014 -32.844 -0.967 1 84.81 98 THR A C 1
ATOM 728 O O . THR A 1 98 ? 1.49 -33.125 -2.051 1 84.81 98 THR A O 1
ATOM 731 N N . GLY A 1 99 ? 2.949 -32 -0.901 1 82.44 99 GLY A N 1
ATOM 732 C CA . GLY A 1 99 ? 3.715 -31.578 -2.061 1 82.44 99 GLY A CA 1
ATOM 733 C C . GLY A 1 99 ? 3.16 -30.328 -2.711 1 82.44 99 GLY A C 1
ATOM 734 O O . GLY A 1 99 ? 3.754 -29.797 -3.648 1 82.44 99 GLY A O 1
ATOM 735 N N . VAL A 1 100 ? 2.006 -29.906 -2.281 1 84 100 VAL A N 1
ATOM 736 C CA . VAL A 1 100 ? 1.408 -28.703 -2.836 1 84 100 VAL A CA 1
ATOM 737 C C . VAL A 1 100 ? 2.369 -27.531 -2.664 1 84 100 VAL A C 1
ATOM 739 O O . VAL A 1 100 ? 2.494 -26.688 -3.555 1 84 100 VAL A O 1
ATOM 742 N N . GLY A 1 101 ? 3.115 -27.547 -1.649 1 85.88 101 GLY A N 1
ATOM 743 C CA . GLY A 1 101 ? 4.062 -26.484 -1.35 1 85.88 101 GLY A CA 1
ATOM 744 C C . GLY A 1 101 ? 5.203 -26.406 -2.348 1 85.88 101 GLY A C 1
ATOM 745 O O . GLY A 1 101 ? 5.848 -25.359 -2.475 1 85.88 101 GLY A O 1
ATOM 746 N N . GLN A 1 102 ? 5.402 -27.5 -3.064 1 89.56 102 GLN A N 1
ATOM 747 C CA . GLN A 1 102 ? 6.453 -27.516 -4.074 1 89.56 102 GLN A CA 1
ATOM 748 C C . GLN A 1 102 ? 6 -26.781 -5.34 1 89.56 102 GLN A C 1
ATOM 750 O O . GLN A 1 102 ? 6.828 -26.266 -6.094 1 89.56 102 GLN A O 1
ATOM 755 N N . ASP A 1 103 ? 4.711 -26.703 -5.484 1 92.88 103 ASP A N 1
ATOM 756 C CA . ASP A 1 103 ? 4.18 -26.141 -6.719 1 92.88 103 ASP A CA 1
ATOM 757 C C . ASP A 1 103 ? 3.598 -24.75 -6.473 1 92.88 103 ASP A C 1
ATOM 759 O O . ASP A 1 103 ? 3.48 -23.938 -7.402 1 92.88 103 ASP A O 1
ATOM 763 N N . VAL A 1 104 ? 3.275 -24.531 -5.207 1 96 104 VAL A N 1
ATOM 764 C CA . VAL A 1 104 ? 2.531 -23.328 -4.887 1 96 104 VAL A CA 1
ATOM 765 C C . VAL A 1 104 ? 3.375 -22.422 -3.988 1 96 104 VAL A C 1
ATOM 767 O O . VAL A 1 104 ? 4.012 -22.906 -3.045 1 96 104 VAL A O 1
ATOM 770 N N . MET A 1 105 ? 3.443 -21.188 -4.324 1 96.25 105 MET A N 1
ATOM 771 C CA . MET A 1 105 ? 4.047 -20.188 -3.457 1 96.25 105 MET A CA 1
ATOM 772 C C . MET A 1 105 ? 3.002 -19.188 -2.971 1 96.25 105 MET A C 1
ATOM 774 O O . MET A 1 105 ? 2.352 -18.516 -3.775 1 96.25 105 MET A O 1
ATOM 778 N N . TYR A 1 106 ? 2.836 -19.188 -1.689 1 95.12 106 TYR A N 1
ATOM 779 C CA . TYR A 1 106 ? 1.96 -18.203 -1.06 1 95.12 106 TYR A CA 1
ATOM 780 C C . TYR A 1 106 ? 2.77 -17.078 -0.425 1 95.12 106 TYR A C 1
ATOM 782 O O . TYR A 1 106 ? 3.732 -17.328 0.303 1 95.12 106 TYR A O 1
ATOM 790 N N . CYS A 1 107 ? 2.449 -15.867 -0.762 1 94.38 107 CYS A N 1
ATOM 791 C CA . CYS A 1 107 ? 3.043 -14.695 -0.121 1 94.38 107 CYS A CA 1
ATOM 792 C C . CYS A 1 107 ? 1.967 -13.766 0.413 1 94.38 107 CYS A C 1
ATOM 794 O O . CYS A 1 107 ? 1.254 -13.125 -0.362 1 94.38 107 CYS A O 1
ATOM 796 N N . GLY A 1 108 ? 1.837 -13.641 1.666 1 88.94 108 GLY A N 1
ATOM 797 C CA . GLY A 1 108 ? 0.867 -12.789 2.34 1 88.94 108 GLY A CA 1
ATOM 798 C C . GLY A 1 108 ? 1.162 -12.602 3.816 1 88.94 108 GLY A C 1
ATOM 799 O O . GLY A 1 108 ? 0.696 -11.641 4.43 1 88.94 108 GLY A O 1
ATOM 800 N N . ASP A 1 109 ? 1.917 -13.508 4.355 1 82.94 109 ASP A N 1
ATOM 801 C CA . ASP A 1 109 ? 2.398 -13.422 5.73 1 82.94 109 ASP A CA 1
ATOM 802 C C . ASP A 1 109 ? 3.801 -12.82 5.785 1 82.94 109 ASP A C 1
ATOM 804 O O . ASP A 1 109 ? 4.766 -13.438 5.344 1 82.94 109 ASP A O 1
ATOM 808 N N . TRP A 1 110 ? 3.883 -11.766 6.383 1 84.25 110 TRP A N 1
ATOM 809 C CA . TRP A 1 110 ? 5.16 -11.07 6.355 1 84.25 110 TRP A CA 1
ATOM 810 C C . TRP A 1 110 ? 5.984 -11.391 7.598 1 84.25 110 TRP A C 1
ATOM 812 O O . TRP A 1 110 ? 5.434 -11.641 8.672 1 84.25 110 TRP A O 1
ATOM 822 N N . TRP A 1 111 ? 7.277 -11.32 7.363 1 82.38 111 TRP A N 1
ATOM 823 C CA . TRP A 1 111 ? 8.227 -11.633 8.43 1 82.38 111 TRP A CA 1
ATOM 824 C C . TRP A 1 111 ? 8.094 -10.648 9.586 1 82.38 111 TRP A C 1
ATOM 826 O O . TRP A 1 111 ? 7.887 -9.453 9.367 1 82.38 111 TRP A O 1
ATOM 836 N N . ARG A 1 112 ? 8.188 -11.266 10.781 1 70.19 112 ARG A N 1
ATOM 837 C CA . ARG A 1 112 ? 8.281 -10.438 11.984 1 70.19 112 ARG A CA 1
ATOM 838 C C . ARG A 1 112 ? 9.719 -10.359 12.477 1 70.19 112 ARG A C 1
ATOM 840 O O . ARG A 1 112 ? 10.508 -11.281 12.266 1 70.19 112 ARG A O 1
ATOM 847 N N . THR A 1 113 ? 10.328 -9.195 12.75 1 62.97 113 THR A N 1
ATOM 848 C CA . THR A 1 113 ? 11.711 -8.867 13.07 1 62.97 113 THR A CA 1
ATOM 849 C C . THR A 1 113 ? 12.328 -9.945 13.961 1 62.97 113 THR A C 1
ATOM 851 O O . THR A 1 113 ? 13.5 -10.305 13.789 1 62.97 113 THR A O 1
ATOM 854 N N . LYS A 1 114 ? 11.711 -10.43 14.93 1 59.12 114 LYS A N 1
ATOM 855 C CA . LYS A 1 114 ? 12.336 -11.18 16.016 1 59.12 114 LYS A CA 1
ATOM 856 C C . LYS A 1 114 ? 12.922 -12.492 15.516 1 59.12 114 LYS A C 1
ATOM 858 O O . LYS A 1 114 ? 13.695 -13.141 16.234 1 59.12 114 LYS A O 1
ATOM 863 N N . PHE A 1 115 ? 12.828 -12.578 14.195 1 58.88 115 PHE A N 1
ATOM 864 C CA . PHE A 1 115 ? 13.062 -13.969 13.828 1 58.88 115 PHE A CA 1
ATOM 865 C C . PHE A 1 115 ? 14.43 -14.133 13.172 1 58.88 115 PHE A C 1
ATOM 867 O O . PHE A 1 115 ? 14.891 -15.258 12.953 1 58.88 115 PHE A O 1
ATOM 874 N N . PHE A 1 116 ? 15.227 -13.078 13.008 1 67.38 116 PHE A N 1
ATOM 875 C CA . PHE A 1 116 ? 16.391 -13.336 12.164 1 67.38 116 PHE A CA 1
ATOM 876 C C . PHE A 1 116 ? 17.672 -13.109 12.945 1 67.38 116 PHE A C 1
ATOM 878 O O . PHE A 1 116 ? 17.812 -12.117 13.664 1 67.38 116 PHE A O 1
ATOM 885 N N . MET A 1 117 ? 18.469 -14.094 13.211 1 66.94 117 MET A N 1
ATOM 886 C CA . MET A 1 117 ? 19.734 -14.188 13.914 1 66.94 117 MET A CA 1
ATOM 887 C C . MET A 1 117 ? 20.875 -13.633 13.055 1 66.94 117 MET A C 1
ATOM 889 O O . MET A 1 117 ? 21.844 -14.344 12.758 1 66.94 117 MET A O 1
ATOM 893 N N . ASN A 1 118 ? 21.047 -12.398 12.688 1 83.38 118 ASN A N 1
ATOM 894 C CA . ASN A 1 118 ? 22.141 -11.719 11.984 1 83.38 118 ASN A CA 1
ATOM 895 C C . ASN A 1 118 ? 22.422 -12.367 10.633 1 83.38 118 ASN A C 1
ATOM 897 O O . ASN A 1 118 ? 23.562 -12.406 10.18 1 83.38 118 ASN A O 1
ATOM 901 N N . LEU A 1 119 ? 21.516 -12.883 10.047 1 89.81 119 LEU A N 1
ATOM 902 C CA . LEU A 1 119 ? 21.594 -13.539 8.742 1 89.81 119 LEU A CA 1
ATOM 903 C C . LEU A 1 119 ? 21.344 -12.547 7.617 1 89.81 119 LEU A C 1
ATOM 905 O O . LEU A 1 119 ? 20.453 -11.703 7.719 1 89.81 119 LEU A O 1
ATOM 909 N N . THR A 1 120 ? 22.219 -12.695 6.598 1 93.38 120 THR A N 1
ATOM 910 C CA . THR A 1 120 ? 21.953 -11.906 5.402 1 93.38 120 THR A CA 1
ATOM 911 C C . THR A 1 120 ? 20.891 -12.57 4.527 1 93.38 120 THR A C 1
ATOM 913 O O . THR A 1 120 ? 20.625 -13.766 4.676 1 93.38 120 THR A O 1
ATOM 916 N N . ILE A 1 121 ? 20.297 -11.844 3.639 1 93.81 121 ILE A N 1
ATOM 917 C CA . ILE A 1 121 ? 19.328 -12.414 2.703 1 93.81 121 ILE A CA 1
ATOM 918 C C . ILE A 1 121 ? 20.031 -13.406 1.779 1 93.81 121 ILE A C 1
ATOM 920 O O . ILE A 1 121 ? 19.469 -14.438 1.424 1 93.81 121 ILE A O 1
ATOM 924 N N . GLY A 1 122 ? 21.281 -13.102 1.431 1 94.38 122 GLY A N 1
ATOM 925 C CA . GLY A 1 122 ? 22.047 -14.055 0.644 1 94.38 122 GLY A CA 1
ATOM 926 C C . GLY A 1 122 ? 22.25 -15.383 1.343 1 94.38 122 GLY A C 1
ATOM 927 O O . GLY A 1 122 ? 22.109 -16.438 0.727 1 94.38 122 GLY A O 1
ATOM 928 N N . ASP A 1 123 ? 22.562 -15.281 2.604 1 93.81 123 ASP A N 1
ATOM 929 C CA . ASP A 1 123 ? 22.719 -16.484 3.408 1 93.81 123 ASP A CA 1
ATOM 930 C C . ASP A 1 123 ? 21.422 -17.297 3.457 1 93.81 123 ASP A C 1
ATOM 932 O O . ASP A 1 123 ? 21.453 -18.516 3.375 1 93.81 123 ASP A O 1
ATOM 936 N N . LEU A 1 124 ? 20.391 -16.609 3.635 1 92.88 124 LEU A N 1
ATOM 937 C CA . LEU A 1 124 ? 19.094 -17.25 3.723 1 92.88 124 LEU A CA 1
ATOM 938 C C . LEU A 1 124 ? 18.766 -18 2.434 1 92.88 124 LEU A C 1
ATOM 940 O O . LEU A 1 124 ? 18.234 -19.109 2.471 1 92.88 124 LEU A O 1
ATOM 944 N N . LEU A 1 125 ? 19.062 -17.438 1.322 1 95.06 125 LEU A N 1
ATOM 945 C CA . LEU A 1 125 ? 18.812 -18.031 0.016 1 95.06 125 LEU A CA 1
ATOM 946 C C . LEU A 1 125 ? 19.75 -19.203 -0.245 1 95.06 125 LEU A C 1
ATOM 948 O O . LEU A 1 125 ? 19.359 -20.172 -0.899 1 95.06 125 LEU A O 1
ATOM 952 N N . GLY A 1 126 ? 20.922 -19.094 0.257 1 95.5 126 GLY A N 1
ATOM 953 C CA . GLY A 1 126 ? 21.984 -20.031 -0.1 1 95.5 126 GLY A CA 1
ATOM 954 C C . GLY A 1 126 ? 22.828 -19.562 -1.277 1 95.5 126 GLY A C 1
ATOM 955 O O . GLY A 1 126 ? 22.312 -18.906 -2.191 1 95.5 126 GLY A O 1
ATOM 956 N N . GLU A 1 127 ? 24 -19.984 -1.294 1 93.38 127 GLU A N 1
ATOM 957 C CA . GLU A 1 127 ? 24.984 -19.516 -2.27 1 93.38 127 GLU A CA 1
ATOM 958 C C . GLU A 1 127 ? 24.531 -19.812 -3.695 1 93.38 127 GLU A C 1
ATOM 960 O O . GLU A 1 127 ? 24.609 -18.953 -4.574 1 93.38 127 GLU A O 1
ATOM 965 N N . GLU A 1 128 ? 24.125 -20.938 -3.963 1 95.06 128 GLU A N 1
ATOM 966 C CA . GLU A 1 128 ? 23.734 -21.359 -5.312 1 95.06 128 GLU A CA 1
ATOM 967 C C . GLU A 1 128 ? 22.547 -20.547 -5.82 1 95.06 128 GLU A C 1
ATOM 969 O O . GLU A 1 128 ? 22.578 -20.031 -6.941 1 95.06 128 GLU A O 1
ATOM 974 N N . GLN A 1 129 ? 21.578 -20.438 -5.008 1 95.44 129 GLN A N 1
ATOM 975 C CA . GLN A 1 129 ? 20.375 -19.688 -5.387 1 95.44 129 GLN A CA 1
ATOM 976 C C . GLN A 1 129 ? 20.672 -18.203 -5.566 1 95.44 129 GLN A C 1
ATOM 978 O O . GLN A 1 129 ? 20.188 -17.578 -6.508 1 95.44 129 GLN A O 1
ATOM 983 N N . ALA A 1 130 ? 21.469 -17.656 -4.668 1 95.12 130 ALA A N 1
ATOM 984 C CA . ALA A 1 130 ? 21.797 -16.234 -4.672 1 95.12 130 ALA A CA 1
ATOM 985 C C . ALA A 1 130 ? 22.516 -15.836 -5.957 1 95.12 130 ALA A C 1
ATOM 987 O O . ALA A 1 130 ? 22.438 -14.688 -6.398 1 95.12 130 ALA A O 1
ATOM 988 N N . LYS A 1 131 ? 23.109 -16.781 -6.613 1 94.25 131 LYS A N 1
ATOM 989 C CA . LYS A 1 131 ? 23.938 -16.484 -7.777 1 94.25 131 LYS A CA 1
ATOM 990 C C . LYS A 1 131 ? 23.141 -16.641 -9.07 1 94.25 131 LYS A C 1
ATOM 992 O O . LYS A 1 131 ? 23.625 -16.281 -10.148 1 94.25 131 LYS A O 1
ATOM 997 N N . THR A 1 132 ? 21.984 -17.094 -8.977 1 94.44 132 THR A N 1
ATOM 998 C CA . THR A 1 132 ? 21.172 -17.297 -10.172 1 94.44 132 THR A CA 1
ATOM 999 C C . THR A 1 132 ? 20.797 -15.953 -10.797 1 94.44 132 THR A C 1
ATOM 1001 O O . THR A 1 132 ? 20.672 -14.953 -10.086 1 94.44 132 THR A O 1
ATOM 1004 N N . GLU A 1 133 ? 20.531 -15.984 -12.07 1 93.81 133 GLU A N 1
ATOM 1005 C CA . GLU A 1 133 ? 20.078 -14.789 -12.773 1 93.81 133 GLU A CA 1
ATOM 1006 C C . GLU A 1 133 ? 18.703 -14.336 -12.258 1 93.81 133 GLU A C 1
ATOM 1008 O O . GLU A 1 133 ? 18.422 -13.141 -12.211 1 93.81 133 GLU A O 1
ATOM 1013 N N . ARG A 1 134 ? 17.953 -15.297 -11.883 1 95.25 134 ARG A N 1
ATOM 1014 C CA . ARG A 1 134 ? 16.625 -15.023 -11.328 1 95.25 134 ARG A CA 1
ATOM 1015 C C . ARG A 1 134 ? 16.734 -14.164 -10.07 1 95.25 134 ARG A C 1
ATOM 1017 O O . ARG A 1 134 ? 16.094 -13.117 -9.977 1 95.25 134 ARG A O 1
ATOM 1024 N N . CYS A 1 135 ? 17.594 -14.602 -9.188 1 95.5 135 CYS A N 1
ATOM 1025 C CA . CYS A 1 135 ? 17.75 -13.891 -7.926 1 95.5 135 CYS A CA 1
ATOM 1026 C C . CYS A 1 135 ? 18.375 -12.516 -8.148 1 95.5 135 CYS A C 1
ATOM 1028 O O . CYS A 1 135 ? 17.969 -11.539 -7.512 1 95.5 135 CYS A O 1
ATOM 1030 N N . LYS A 1 136 ? 19.281 -12.422 -9.016 1 93.25 136 LYS A N 1
ATOM 1031 C CA . LYS A 1 136 ? 19.906 -11.141 -9.328 1 93.25 136 LYS A CA 1
ATOM 1032 C C . LYS A 1 136 ? 18.891 -10.164 -9.914 1 93.25 136 LYS A C 1
ATOM 1034 O O . LYS A 1 136 ? 18.875 -8.984 -9.555 1 93.25 136 LYS A O 1
ATOM 1039 N N . HIS A 1 137 ? 18.125 -10.68 -10.773 1 94.19 137 HIS A N 1
ATOM 1040 C CA . HIS A 1 137 ? 17.094 -9.852 -11.375 1 94.19 137 HIS A CA 1
ATOM 1041 C C . HIS A 1 137 ? 16.125 -9.328 -10.32 1 94.19 137 HIS A C 1
ATOM 1043 O O . HIS A 1 137 ? 15.805 -8.133 -10.305 1 94.19 137 HIS A O 1
ATOM 1049 N N . LEU A 1 138 ? 15.695 -10.242 -9.453 1 95.94 138 LEU A N 1
ATOM 1050 C CA . LEU A 1 138 ? 14.773 -9.859 -8.391 1 95.94 138 LEU A CA 1
ATOM 1051 C C . LEU A 1 138 ? 15.414 -8.836 -7.461 1 95.94 138 LEU A C 1
ATOM 1053 O O . LEU A 1 138 ? 14.766 -7.867 -7.051 1 95.94 138 LEU A O 1
ATOM 1057 N N . ALA A 1 139 ? 16.656 -9.047 -7.137 1 94.19 139 ALA A N 1
ATOM 1058 C CA . ALA A 1 139 ? 17.375 -8.117 -6.281 1 94.19 139 ALA A CA 1
ATOM 1059 C C . ALA A 1 139 ? 17.469 -6.734 -6.922 1 94.19 139 ALA A C 1
ATOM 1061 O O . ALA A 1 139 ? 17.312 -5.719 -6.242 1 94.19 139 ALA A O 1
ATOM 1062 N N . ASP A 1 140 ? 17.641 -6.695 -8.188 1 90.75 140 ASP A N 1
ATOM 1063 C CA . ASP A 1 140 ? 17.688 -5.434 -8.914 1 90.75 140 ASP A CA 1
ATOM 1064 C C . ASP A 1 140 ? 16.328 -4.754 -8.953 1 90.75 140 ASP A C 1
ATOM 1066 O O . ASP A 1 140 ? 16.219 -3.553 -8.688 1 90.75 140 ASP A O 1
ATOM 1070 N N . CYS A 1 141 ? 15.297 -5.504 -9.211 1 91.19 141 CYS A N 1
ATOM 1071 C CA . CYS A 1 141 ? 13.938 -4.977 -9.25 1 91.19 141 CYS A CA 1
ATOM 1072 C C . CYS A 1 141 ? 13.547 -4.383 -7.898 1 91.19 141 CYS A C 1
ATOM 1074 O O . CYS A 1 141 ? 12.945 -3.312 -7.84 1 91.19 141 CYS A O 1
ATOM 1076 N N . LEU A 1 142 ? 13.945 -5.09 -6.875 1 93.69 142 LEU A N 1
ATOM 1077 C CA . LEU A 1 142 ? 13.492 -4.73 -5.535 1 93.69 142 LEU A CA 1
ATOM 1078 C C . LEU A 1 142 ? 14.516 -3.842 -4.832 1 93.69 142 LEU A C 1
ATOM 1080 O O . LEU A 1 142 ? 14.305 -3.428 -3.691 1 93.69 142 LEU A O 1
ATOM 1084 N N . GLN A 1 143 ? 15.602 -3.645 -5.516 1 89.19 143 GLN A N 1
ATOM 1085 C CA . GLN A 1 143 ? 16.672 -2.799 -4.977 1 89.19 143 GLN A CA 1
ATOM 1086 C C . GLN A 1 143 ? 17.156 -3.32 -3.627 1 89.19 143 GLN A C 1
ATOM 1088 O O . GLN A 1 143 ? 17.203 -2.572 -2.648 1 89.19 143 GLN A O 1
ATOM 1093 N N . VAL A 1 144 ? 17.516 -4.52 -3.67 1 92.81 144 VAL A N 1
ATOM 1094 C CA . VAL A 1 144 ? 17.984 -5.184 -2.459 1 92.81 144 VAL A CA 1
ATOM 1095 C C . VAL A 1 144 ? 19.453 -5.59 -2.629 1 92.81 144 VAL A C 1
ATOM 1097 O O . VAL A 1 144 ? 19.844 -6.094 -3.686 1 92.81 144 VAL A O 1
ATOM 1100 N N . ASN A 1 145 ? 20.203 -5.277 -1.613 1 92.69 145 ASN A N 1
ATOM 1101 C CA . ASN A 1 145 ? 21.547 -5.844 -1.481 1 92.69 145 ASN A CA 1
ATOM 1102 C C . ASN A 1 145 ? 21.516 -7.168 -0.723 1 92.69 145 ASN A C 1
ATOM 1104 O O . ASN A 1 145 ? 21.094 -7.219 0.432 1 92.69 145 ASN A O 1
ATOM 1108 N N . LEU A 1 146 ? 22.047 -8.172 -1.38 1 94.06 146 LEU A N 1
ATOM 1109 C CA . LEU A 1 146 ? 21.953 -9.516 -0.818 1 94.06 146 LEU A CA 1
ATOM 1110 C C . LEU A 1 146 ? 22.828 -9.656 0.421 1 94.06 146 LEU A C 1
ATOM 1112 O O . LEU A 1 146 ? 22.703 -10.625 1.171 1 94.06 146 LEU A O 1
ATOM 1116 N N . GLU A 1 147 ? 23.594 -8.688 0.734 1 92.31 147 GLU A N 1
ATOM 1117 C CA . GLU A 1 147 ? 24.469 -8.711 1.908 1 92.31 147 GLU A CA 1
ATOM 1118 C C . GLU A 1 147 ? 23.781 -8.07 3.113 1 92.31 147 GLU A C 1
ATOM 1120 O O . GLU A 1 147 ? 24.344 -8.055 4.215 1 92.31 147 GLU A O 1
ATOM 1125 N N . TRP A 1 148 ? 22.609 -7.617 2.936 1 90 148 TRP A N 1
ATOM 1126 C CA . TRP A 1 148 ? 21.875 -7 4.039 1 90 148 TRP A CA 1
ATOM 1127 C C . TRP A 1 148 ? 21.578 -8.016 5.137 1 90 148 TRP A C 1
ATOM 1129 O O . TRP A 1 148 ? 21.125 -9.125 4.852 1 90 148 TRP A O 1
ATOM 1139 N N . LYS A 1 149 ? 21.844 -7.605 6.316 1 90.44 149 LYS A N 1
ATOM 1140 C CA . LYS A 1 149 ? 21.406 -8.383 7.469 1 90.44 149 LYS A CA 1
ATOM 1141 C C . LYS A 1 149 ? 19.938 -8.117 7.777 1 90.44 149 LYS A C 1
ATOM 1143 O O . LYS A 1 149 ? 19.562 -6.996 8.133 1 90.44 149 LYS A O 1
ATOM 1148 N N . ILE A 1 150 ? 19.141 -9.086 7.773 1 89.94 150 ILE A N 1
ATOM 1149 C CA . ILE A 1 150 ? 17.688 -8.984 7.789 1 89.94 150 ILE A CA 1
ATOM 1150 C C . ILE A 1 150 ? 17.234 -8.328 9.094 1 89.94 150 ILE A C 1
ATOM 1152 O O . ILE A 1 150 ? 16.297 -7.52 9.094 1 89.94 150 ILE A O 1
ATOM 1156 N N . ASN A 1 151 ? 17.844 -8.609 10.195 1 87.44 151 ASN A N 1
ATOM 1157 C CA . ASN A 1 151 ? 17.422 -8.117 11.508 1 87.44 151 ASN A CA 1
ATOM 1158 C C . ASN A 1 151 ? 17.688 -6.621 11.656 1 87.44 151 ASN A C 1
ATOM 1160 O O . ASN A 1 151 ? 17.172 -5.992 12.586 1 87.44 151 ASN A O 1
ATOM 1164 N N . GLU A 1 152 ? 18.422 -6.008 10.766 1 83.56 152 GLU A N 1
ATOM 1165 C CA . GLU A 1 152 ? 18.781 -4.598 10.852 1 83.56 152 GLU A CA 1
ATOM 1166 C C . GLU A 1 152 ? 17.938 -3.748 9.906 1 83.56 152 GLU A C 1
ATOM 1168 O O . GLU A 1 152 ? 18.109 -2.527 9.852 1 83.56 152 GLU A O 1
ATOM 1173 N N . LEU A 1 153 ? 17.125 -4.34 9.289 1 84.12 153 LEU A N 1
ATOM 1174 C CA . LEU A 1 153 ? 16.375 -3.666 8.227 1 84.12 153 LEU A CA 1
ATOM 1175 C C . LEU A 1 153 ? 15.07 -3.084 8.773 1 84.12 153 LEU A C 1
ATOM 1177 O O . LEU A 1 153 ? 14.523 -3.586 9.758 1 84.12 153 LEU A O 1
ATOM 1181 N N . SER A 1 154 ? 14.617 -1.987 8.133 1 78.88 154 SER A N 1
ATOM 1182 C CA . SER A 1 154 ? 13.266 -1.5 8.383 1 78.88 154 SER A CA 1
ATOM 1183 C C . SER A 1 154 ? 12.227 -2.52 7.949 1 78.88 154 SER A C 1
ATOM 1185 O O . SER A 1 154 ? 12.547 -3.488 7.258 1 78.88 154 SER A O 1
ATOM 1187 N N . ASP A 1 155 ? 10.992 -2.322 8.328 1 82.38 155 ASP A N 1
ATOM 1188 C CA . ASP A 1 155 ? 9.898 -3.211 7.945 1 82.38 155 ASP A CA 1
ATOM 1189 C C . ASP A 1 155 ? 9.75 -3.271 6.426 1 82.38 155 ASP A C 1
ATOM 1191 O O . ASP A 1 155 ? 9.617 -4.355 5.852 1 82.38 155 ASP A O 1
ATOM 1195 N N . GLY A 1 156 ? 9.828 -2.121 5.754 1 84.62 156 GLY A N 1
ATOM 1196 C CA . GLY A 1 156 ? 9.711 -2.086 4.305 1 84.62 156 GLY A CA 1
ATOM 1197 C C . GLY A 1 156 ? 10.836 -2.811 3.596 1 84.62 156 GLY A C 1
ATOM 1198 O O . GLY A 1 156 ? 10.602 -3.537 2.627 1 84.62 156 GLY A O 1
ATOM 1199 N N . MET A 1 157 ? 12.008 -2.627 4.062 1 86.75 157 MET A N 1
ATOM 1200 C CA . MET A 1 157 ? 13.164 -3.316 3.488 1 86.75 157 MET A CA 1
ATOM 1201 C C . MET A 1 157 ? 13.055 -4.824 3.703 1 86.75 157 MET A C 1
ATOM 1203 O O . MET A 1 157 ? 13.359 -5.605 2.801 1 86.75 157 MET A O 1
ATOM 1207 N N . ARG A 1 158 ? 12.68 -5.152 4.836 1 90.69 158 ARG A N 1
ATOM 1208 C CA . ARG A 1 158 ? 12.531 -6.562 5.168 1 90.69 158 ARG A CA 1
ATOM 1209 C C . ARG A 1 158 ? 11.5 -7.23 4.266 1 90.69 158 ARG A C 1
ATOM 1211 O O . ARG A 1 158 ? 11.68 -8.375 3.846 1 90.69 158 ARG A O 1
ATOM 1218 N N . ARG A 1 159 ? 10.484 -6.562 3.969 1 91.44 159 ARG A N 1
ATOM 1219 C CA . ARG A 1 159 ? 9.469 -7.098 3.072 1 91.44 159 ARG A CA 1
ATOM 1220 C C . ARG A 1 159 ? 10.031 -7.332 1.676 1 91.44 159 ARG A C 1
ATOM 1222 O O . ARG A 1 159 ? 9.703 -8.328 1.026 1 91.44 159 ARG A O 1
ATOM 1229 N N . ARG A 1 160 ? 10.828 -6.453 1.231 1 94.19 160 ARG A N 1
ATOM 1230 C CA . ARG A 1 160 ? 11.469 -6.637 -0.068 1 94.19 160 ARG A CA 1
ATOM 1231 C C . ARG A 1 160 ? 12.367 -7.867 -0.064 1 94.19 160 ARG A C 1
ATOM 1233 O O . ARG A 1 160 ? 12.398 -8.625 -1.037 1 94.19 160 ARG A O 1
ATOM 1240 N N . CYS A 1 161 ? 13.086 -8.039 1.05 1 93.69 161 CYS A N 1
ATOM 1241 C CA . CYS A 1 161 ? 13.898 -9.234 1.192 1 93.69 161 CYS A CA 1
ATOM 1242 C C . CYS A 1 161 ? 13.039 -10.492 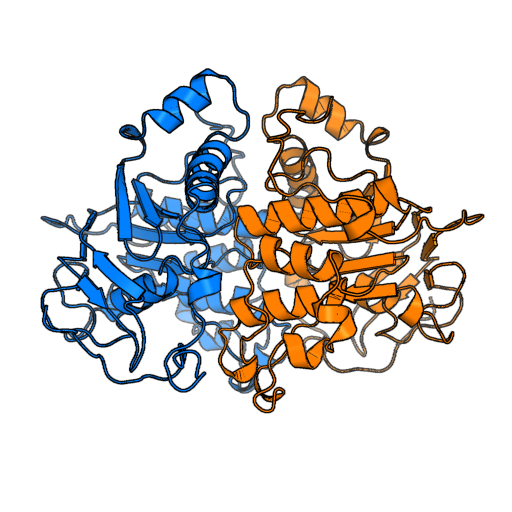1.153 1 93.69 161 CYS A C 1
ATOM 1244 O O . CYS A 1 161 ? 13.391 -11.469 0.486 1 93.69 161 CYS A O 1
ATOM 1246 N N . GLN A 1 162 ? 11.992 -10.43 1.844 1 94.31 162 GLN A N 1
ATOM 1247 C CA . GLN A 1 162 ? 11.094 -11.578 1.87 1 94.31 162 GLN A CA 1
ATOM 1248 C C . GLN A 1 162 ? 10.57 -11.891 0.474 1 94.31 162 GLN A C 1
ATOM 1250 O O . GLN A 1 162 ? 10.383 -13.062 0.124 1 94.31 162 GLN A O 1
ATOM 1255 N N . LEU A 1 163 ? 10.273 -10.938 -0.303 1 96.69 163 LEU A N 1
ATOM 1256 C CA . LEU A 1 163 ? 9.789 -11.148 -1.663 1 96.69 163 LEU A CA 1
ATOM 1257 C C . LEU A 1 163 ? 10.828 -11.891 -2.502 1 96.69 163 LEU A C 1
ATOM 1259 O O . LEU A 1 163 ? 10.477 -12.758 -3.307 1 96.69 163 LEU A O 1
ATOM 1263 N N . ILE A 1 164 ? 12.062 -11.5 -2.291 1 96.44 164 ILE A N 1
ATOM 1264 C CA . ILE A 1 164 ? 13.109 -12.227 -3.002 1 96.44 164 ILE A CA 1
ATOM 1265 C C . ILE A 1 164 ? 13.094 -13.695 -2.592 1 96.44 164 ILE A C 1
ATOM 1267 O O . ILE A 1 164 ? 13.094 -14.586 -3.447 1 96.44 164 ILE A O 1
ATOM 1271 N N . GLU A 1 165 ? 13.086 -13.898 -1.318 1 95.38 165 GLU A N 1
ATOM 1272 C CA . GLU A 1 165 ? 13.07 -15.273 -0.814 1 95.38 165 GLU A CA 1
ATOM 1273 C C . GLU A 1 165 ? 11.875 -16.047 -1.364 1 95.38 165 GLU A C 1
ATOM 1275 O O . GLU A 1 165 ? 12 -17.219 -1.736 1 95.38 165 GLU A O 1
ATOM 1280 N N . THR A 1 166 ? 10.758 -15.398 -1.417 1 94.81 166 THR A N 1
ATOM 1281 C CA . THR A 1 166 ? 9.508 -15.992 -1.862 1 94.81 166 THR A CA 1
ATOM 1282 C C . THR A 1 166 ? 9.57 -16.344 -3.346 1 94.81 166 THR A C 1
ATOM 1284 O O . THR A 1 166 ? 9.055 -17.375 -3.768 1 94.81 166 THR A O 1
ATOM 1287 N N . LEU A 1 167 ? 10.234 -15.547 -4.148 1 96.31 167 LEU A N 1
ATOM 1288 C CA . LEU A 1 167 ? 10.156 -15.672 -5.602 1 96.31 167 LEU A CA 1
ATOM 1289 C C . LEU A 1 167 ? 11.43 -16.297 -6.16 1 96.31 167 LEU A C 1
ATOM 1291 O O . LEU A 1 167 ? 11.531 -16.531 -7.367 1 96.31 167 LEU A O 1
ATOM 1295 N N . ALA A 1 168 ? 12.359 -16.594 -5.336 1 95.62 168 ALA A N 1
ATOM 1296 C CA . ALA A 1 168 ? 13.672 -17.062 -5.766 1 95.62 168 ALA A CA 1
ATOM 1297 C C . ALA A 1 168 ? 13.555 -18.406 -6.484 1 95.62 168 ALA A C 1
ATOM 1299 O O . ALA A 1 168 ? 14.273 -18.656 -7.453 1 95.62 168 ALA A O 1
ATOM 1300 N N . LYS A 1 169 ? 12.734 -19.203 -6.047 1 94.62 169 LYS A N 1
ATOM 1301 C CA . LYS A 1 169 ? 12.531 -20.516 -6.68 1 94.62 169 LYS A CA 1
ATOM 1302 C C . LYS A 1 169 ? 11.266 -20.5 -7.535 1 94.62 169 LYS A C 1
ATOM 1304 O O . LYS A 1 169 ? 10.188 -20.141 -7.062 1 94.62 169 LYS A O 1
ATOM 1309 N N . PRO A 1 170 ? 11.43 -20.922 -8.742 1 95.06 170 PRO A N 1
ATOM 1310 C CA . PRO A 1 170 ? 10.25 -20.938 -9.609 1 95.06 170 PRO A CA 1
ATOM 1311 C C . PRO A 1 170 ? 9.188 -21.922 -9.141 1 95.06 170 PRO A C 1
ATOM 1313 O O . PRO A 1 170 ? 9.508 -23.031 -8.711 1 95.06 170 PRO A O 1
ATOM 1316 N N . ARG A 1 171 ? 7.965 -21.516 -9.18 1 96.12 171 ARG A N 1
ATOM 1317 C CA . ARG A 1 171 ? 6.809 -22.344 -8.859 1 96.12 171 ARG A CA 1
ATOM 1318 C C . ARG A 1 171 ? 5.781 -22.312 -9.984 1 96.12 171 ARG A C 1
ATOM 1320 O O . ARG A 1 171 ? 5.883 -21.484 -10.898 1 96.12 171 ARG A O 1
ATOM 1327 N N . SER A 1 172 ? 4.801 -23.234 -9.906 1 96.56 172 SER A N 1
ATOM 1328 C CA . SER A 1 172 ? 3.777 -23.328 -10.938 1 96.56 172 SER A CA 1
ATOM 1329 C C . SER A 1 172 ? 2.635 -22.359 -10.68 1 96.56 172 SER A C 1
ATOM 1331 O O . SER A 1 172 ? 1.97 -21.906 -11.609 1 96.56 172 SER A O 1
ATOM 1333 N N . VAL A 1 173 ? 2.4 -22.109 -9.398 1 97.88 173 VAL A N 1
ATOM 1334 C CA . VAL A 1 173 ? 1.298 -21.234 -8.984 1 97.88 173 VAL A CA 1
ATOM 1335 C C . VAL A 1 173 ? 1.782 -20.25 -7.938 1 97.88 173 VAL A C 1
ATOM 1337 O O . VAL A 1 173 ? 2.455 -20.625 -6.977 1 97.88 173 VAL A O 1
ATOM 1340 N N . TYR A 1 174 ? 1.483 -19 -8.148 1 97.81 174 TYR A N 1
ATOM 1341 C CA . TYR A 1 174 ? 1.803 -17.938 -7.195 1 97.81 174 TYR A CA 1
ATOM 1342 C C . TYR A 1 174 ? 0.533 -17.328 -6.617 1 97.81 174 TYR A C 1
ATOM 1344 O O . TYR A 1 174 ? -0.327 -16.844 -7.359 1 97.81 174 TYR A O 1
ATOM 1352 N N . LEU A 1 175 ? 0.348 -17.406 -5.312 1 98.12 175 LEU A N 1
ATOM 1353 C CA . LEU A 1 175 ? -0.713 -16.734 -4.559 1 98.12 175 LEU A CA 1
ATOM 1354 C C . LEU A 1 175 ? -0.178 -15.516 -3.83 1 98.12 175 LEU A C 1
ATOM 1356 O O . LEU A 1 175 ? 0.522 -15.641 -2.824 1 98.12 175 LEU A O 1
ATOM 1360 N N . MET A 1 176 ? -0.537 -14.375 -4.355 1 97.75 176 MET A N 1
ATOM 1361 C CA . MET A 1 176 ? 0.093 -13.133 -3.92 1 97.75 176 MET A CA 1
ATOM 1362 C C . MET A 1 176 ? -0.928 -12.195 -3.271 1 97.75 176 MET A C 1
ATOM 1364 O O . MET A 1 176 ? -1.892 -11.781 -3.918 1 97.75 176 MET A O 1
ATOM 1368 N N . ASP A 1 177 ? -0.711 -11.898 -2.047 1 95.75 177 ASP A N 1
ATOM 1369 C CA . ASP A 1 177 ? -1.617 -11.039 -1.288 1 95.75 177 ASP A CA 1
ATOM 1370 C C . ASP A 1 177 ? -0.963 -9.695 -0.965 1 95.75 177 ASP A C 1
ATOM 1372 O O . ASP A 1 177 ? -0.14 -9.609 -0.051 1 95.75 177 ASP A O 1
ATOM 1376 N N . GLU A 1 178 ? -1.314 -8.68 -1.714 1 94 178 GLU A N 1
ATOM 1377 C CA . GLU A 1 178 ? -0.891 -7.301 -1.479 1 94 178 GLU A CA 1
ATOM 1378 C C . GLU A 1 178 ? 0.63 -7.195 -1.406 1 94 178 GLU A C 1
ATOM 1380 O O . GLU A 1 178 ? 1.17 -6.527 -0.521 1 94 178 GLU A O 1
ATOM 1385 N N . ILE A 1 179 ? 1.336 -7.762 -2.32 1 95.19 179 ILE A N 1
ATOM 1386 C CA . ILE A 1 179 ? 2.783 -7.914 -2.205 1 95.19 179 ILE A CA 1
ATOM 1387 C C . ILE A 1 179 ? 3.475 -6.637 -2.676 1 95.19 179 ILE A C 1
ATOM 1389 O O . ILE A 1 179 ? 4.676 -6.457 -2.455 1 95.19 179 ILE A O 1
ATOM 1393 N N . THR A 1 180 ? 2.729 -5.699 -3.266 1 93.81 180 THR A N 1
ATOM 1394 C CA . THR A 1 180 ? 3.387 -4.523 -3.824 1 93.81 180 THR A CA 1
ATOM 1395 C C . THR A 1 180 ? 3.078 -3.283 -2.992 1 93.81 180 THR A C 1
ATOM 1397 O O . THR A 1 180 ? 3.465 -2.172 -3.357 1 93.81 180 THR A O 1
ATOM 1400 N N . SER A 1 181 ? 2.42 -3.396 -1.875 1 89.81 181 SER A N 1
ATOM 1401 C CA . SER A 1 181 ? 1.89 -2.27 -1.115 1 89.81 181 SER A CA 1
ATOM 1402 C C . SER A 1 181 ? 3.012 -1.387 -0.582 1 89.81 181 SER A C 1
ATOM 1404 O O . SER A 1 181 ? 2.838 -0.176 -0.429 1 89.81 181 SER A O 1
ATOM 1406 N N . ASP A 1 182 ? 4.199 -1.981 -0.348 1 86.81 182 ASP A N 1
ATOM 1407 C CA . ASP A 1 182 ? 5.281 -1.211 0.254 1 86.81 182 ASP A CA 1
ATOM 1408 C C . ASP A 1 182 ? 6.371 -0.902 -0.771 1 86.81 182 ASP A C 1
ATOM 1410 O O . ASP A 1 182 ? 7.445 -0.409 -0.415 1 86.81 182 ASP A O 1
ATOM 1414 N N . LEU A 1 183 ? 6.047 -1.13 -1.971 1 92.88 183 LEU A N 1
ATOM 1415 C CA . LEU A 1 183 ? 7.039 -0.926 -3.02 1 92.88 183 LEU A CA 1
ATOM 1416 C C . LEU A 1 183 ? 6.848 0.428 -3.693 1 92.88 183 LEU A C 1
ATOM 1418 O O . LEU A 1 183 ? 5.715 0.881 -3.879 1 92.88 183 LEU A O 1
ATOM 1422 N N . ASP A 1 184 ? 7.965 1.027 -4.051 1 91.81 184 ASP A N 1
ATOM 1423 C CA . ASP A 1 184 ? 7.832 2.207 -4.898 1 91.81 184 ASP A CA 1
ATOM 1424 C C . ASP A 1 184 ? 7.453 1.818 -6.328 1 91.81 184 ASP A C 1
ATOM 1426 O O . ASP A 1 184 ? 7.273 0.637 -6.625 1 91.81 184 ASP A O 1
ATOM 1430 N N . LEU A 1 185 ? 7.348 2.812 -7.145 1 91.75 185 LEU A N 1
ATOM 1431 C CA . LEU A 1 185 ? 6.859 2.625 -8.508 1 91.75 185 LEU A CA 1
ATOM 1432 C C . LEU A 1 185 ? 7.789 1.705 -9.289 1 91.75 185 LEU A C 1
ATOM 1434 O O . LEU A 1 185 ? 7.328 0.815 -10.008 1 91.75 185 LEU A O 1
ATOM 1438 N N . PHE A 1 186 ? 9.062 1.885 -9.148 1 91 186 PHE A N 1
ATOM 1439 C CA . PHE A 1 186 ? 10.055 1.107 -9.883 1 91 186 PHE A CA 1
ATOM 1440 C C . PHE A 1 186 ? 9.992 -0.363 -9.484 1 91 186 PHE A C 1
ATOM 1442 O O . PHE A 1 186 ? 9.891 -1.238 -10.352 1 91 186 PHE A O 1
ATOM 1449 N N . ALA A 1 187 ? 10.062 -0.614 -8.258 1 93.38 187 ALA A N 1
ATOM 1450 C CA . ALA A 1 187 ? 10.023 -1.984 -7.754 1 93.38 187 ALA A CA 1
ATOM 1451 C C . ALA A 1 187 ? 8.695 -2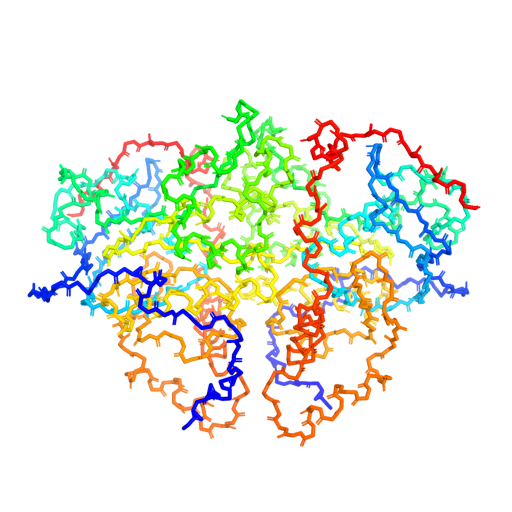.652 -8.102 1 93.38 187 ALA A C 1
ATOM 1453 O O . ALA A 1 187 ? 8.664 -3.82 -8.492 1 93.38 187 ALA A O 1
ATOM 1454 N N . ARG A 1 188 ? 7.594 -1.966 -7.973 1 95 188 ARG A N 1
ATOM 1455 C CA . ARG A 1 188 ? 6.281 -2.518 -8.281 1 95 188 ARG A CA 1
ATOM 1456 C C . ARG A 1 188 ? 6.188 -2.93 -9.742 1 95 188 ARG A C 1
ATOM 1458 O O . ARG A 1 188 ? 5.766 -4.047 -10.055 1 95 188 ARG A O 1
ATOM 1465 N N . GLU A 1 189 ? 6.598 -2.039 -10.594 1 93.31 189 GLU A N 1
ATOM 1466 C CA . GLU A 1 189 ? 6.566 -2.361 -12.016 1 93.31 189 GLU A CA 1
ATOM 1467 C C . GLU A 1 189 ? 7.445 -3.568 -12.328 1 93.31 189 GLU A C 1
ATOM 1469 O O . GLU A 1 189 ? 7.066 -4.434 -13.125 1 93.31 189 GLU A O 1
ATOM 1474 N N . GLY A 1 190 ? 8.578 -3.574 -11.695 1 92.88 190 GLY A N 1
ATOM 1475 C CA . GLY A 1 190 ? 9.492 -4.688 -11.898 1 92.88 190 GLY A CA 1
ATOM 1476 C C . GLY A 1 190 ? 8.898 -6.027 -11.5 1 92.88 190 GLY A C 1
ATOM 1477 O O . GLY A 1 190 ? 8.984 -6.996 -12.25 1 92.88 190 GLY A O 1
ATOM 1478 N N . ILE A 1 191 ? 8.32 -6.074 -10.359 1 95.38 191 ILE A N 1
ATOM 1479 C CA . ILE A 1 191 ? 7.754 -7.32 -9.852 1 95.38 191 ILE A CA 1
ATOM 1480 C C . ILE A 1 191 ? 6.559 -7.73 -10.711 1 95.38 191 ILE A C 1
ATOM 1482 O O . ILE A 1 191 ? 6.379 -8.914 -11.008 1 95.38 191 ILE A O 1
ATOM 1486 N N . LEU A 1 192 ? 5.762 -6.793 -11.148 1 95.44 192 LEU A N 1
ATOM 1487 C CA . LEU A 1 192 ? 4.609 -7.105 -11.984 1 95.44 192 LEU A CA 1
ATOM 1488 C C . LEU A 1 192 ? 5.051 -7.641 -13.344 1 95.44 192 LEU A C 1
ATOM 1490 O O . LEU A 1 192 ? 4.453 -8.578 -13.867 1 95.44 192 LEU A O 1
ATOM 1494 N N . ARG A 1 193 ? 6.07 -7.059 -13.852 1 93.94 193 ARG A N 1
ATOM 1495 C CA . ARG A 1 193 ? 6.629 -7.562 -15.094 1 93.94 193 ARG A CA 1
ATOM 1496 C C . ARG A 1 193 ? 7.199 -8.969 -14.914 1 93.94 193 ARG A C 1
ATOM 1498 O O . ARG A 1 193 ? 7.012 -9.836 -15.773 1 93.94 193 ARG A O 1
ATOM 1505 N N . PHE A 1 194 ? 7.855 -9.109 -13.859 1 95.31 194 PHE A N 1
ATOM 1506 C CA . PHE A 1 194 ? 8.422 -10.414 -13.539 1 95.31 194 PHE A CA 1
ATOM 1507 C C . PHE A 1 194 ? 7.34 -11.477 -13.484 1 95.31 194 PHE A C 1
ATOM 1509 O O . PHE A 1 194 ? 7.457 -12.531 -14.109 1 95.31 194 PHE A O 1
ATOM 1516 N N . LEU A 1 195 ? 6.293 -11.203 -12.766 1 96.31 195 LEU A N 1
ATOM 1517 C CA . LEU A 1 195 ? 5.195 -12.148 -12.617 1 96.31 195 LEU A CA 1
ATOM 1518 C C . LEU A 1 195 ? 4.504 -12.391 -13.961 1 96.31 195 LEU A C 1
ATOM 1520 O O . LEU A 1 195 ? 4.109 -13.523 -14.258 1 96.31 195 LEU A O 1
ATOM 1524 N N . LYS A 1 196 ? 4.355 -11.375 -14.719 1 95.62 196 LYS A N 1
ATOM 1525 C CA . LYS A 1 196 ? 3.773 -11.539 -16.047 1 95.62 196 LYS A CA 1
ATOM 1526 C C . LYS A 1 196 ? 4.629 -12.461 -16.906 1 95.62 196 LYS A C 1
ATOM 1528 O O . LYS A 1 196 ? 4.098 -13.328 -17.609 1 95.62 196 LYS A O 1
ATOM 1533 N N . ALA A 1 197 ? 5.906 -12.273 -16.812 1 94.12 197 ALA A N 1
ATOM 1534 C CA . ALA A 1 197 ? 6.82 -13.117 -17.578 1 94.12 197 ALA A CA 1
ATOM 1535 C C . ALA A 1 197 ? 6.73 -14.57 -17.125 1 94.12 197 ALA A C 1
ATOM 1537 O O . ALA A 1 197 ? 6.832 -15.484 -17.953 1 94.12 197 ALA A O 1
ATOM 1538 N N . GLU A 1 198 ? 6.59 -14.797 -15.812 1 95.56 198 GLU A N 1
ATOM 1539 C CA . GLU A 1 198 ? 6.387 -16.156 -15.312 1 95.56 198 GLU A CA 1
ATOM 1540 C C . GLU A 1 198 ? 5.215 -16.828 -16.016 1 95.56 198 GLU A C 1
ATOM 1542 O O . GLU A 1 198 ? 5.262 -18.031 -16.297 1 95.56 198 GLU A O 1
ATOM 1547 N N . CYS A 1 199 ? 4.219 -16.062 -16.312 1 95.75 199 CYS A N 1
ATOM 1548 C CA . CYS A 1 199 ? 3.037 -16.594 -16.969 1 95.75 199 CYS A CA 1
ATOM 1549 C C . CYS A 1 199 ? 3.275 -16.75 -18.469 1 95.75 199 CYS A C 1
ATOM 1551 O O . CYS A 1 199 ? 3.061 -17.828 -19.016 1 95.75 199 CYS A O 1
ATOM 1553 N N . ASP A 1 200 ? 3.818 -15.758 -19.078 1 93.81 200 ASP A N 1
ATOM 1554 C CA . ASP A 1 200 ? 3.92 -15.703 -20.531 1 93.81 200 ASP A CA 1
ATOM 1555 C C . ASP A 1 200 ? 4.988 -16.656 -21.047 1 93.81 200 ASP A C 1
ATOM 1557 O O . ASP A 1 200 ? 4.824 -17.281 -22.109 1 93.81 200 ASP A O 1
ATOM 1561 N N . ILE A 1 201 ? 6.027 -16.797 -20.266 1 93.12 201 ILE A N 1
ATOM 1562 C CA . ILE A 1 201 ? 7.164 -17.594 -20.734 1 93.12 201 ILE A CA 1
ATOM 1563 C C . ILE A 1 201 ? 7.039 -19.031 -20.234 1 93.12 201 ILE A C 1
ATOM 1565 O O . ILE A 1 201 ? 7.191 -19.969 -21.016 1 93.12 201 ILE A O 1
ATOM 1569 N N . ARG A 1 202 ? 6.637 -19.203 -18.969 1 95 202 ARG A N 1
ATOM 1570 C CA . ARG A 1 202 ? 6.691 -20.531 -18.375 1 95 202 ARG A CA 1
ATOM 1571 C C . ARG A 1 202 ? 5.309 -21.172 -18.344 1 95 202 ARG A C 1
ATOM 1573 O O . ARG A 1 202 ? 5.191 -22.391 -18.266 1 95 202 ARG A O 1
ATOM 1580 N N . GLY A 1 203 ? 4.32 -20.328 -18.25 1 95.94 203 GLY A N 1
ATOM 1581 C CA . GLY A 1 203 ? 2.967 -20.844 -18.094 1 95.94 203 GLY A CA 1
ATOM 1582 C C . GLY A 1 203 ? 2.516 -20.906 -16.656 1 95.94 203 GLY A C 1
ATOM 1583 O O . GLY A 1 203 ? 1.605 -21.672 -16.312 1 95.94 203 GLY A O 1
ATOM 1584 N N . ALA A 1 204 ? 3.141 -20.188 -15.773 1 97.31 204 ALA A N 1
ATOM 1585 C CA . ALA A 1 204 ? 2.725 -20.141 -14.375 1 97.31 204 ALA A CA 1
ATOM 1586 C C . ALA A 1 204 ? 1.372 -19.453 -14.234 1 97.31 204 ALA A C 1
ATOM 1588 O O . ALA A 1 204 ? 0.943 -18.703 -15.125 1 97.31 204 ALA A O 1
ATOM 1589 N N . THR A 1 205 ? 0.687 -19.766 -13.156 1 98.25 205 THR A N 1
ATOM 1590 C CA . THR A 1 205 ? -0.591 -19.141 -12.836 1 98.25 205 THR A CA 1
ATOM 1591 C C . THR A 1 205 ? -0.453 -18.219 -11.625 1 98.25 205 THR A C 1
ATOM 1593 O O . THR A 1 205 ? 0.18 -18.578 -10.633 1 98.25 205 THR A O 1
ATOM 1596 N N . ILE A 1 206 ? -0.993 -17.047 -11.758 1 98.25 206 ILE A N 1
ATOM 1597 C CA . ILE A 1 206 ? -0.856 -16.062 -10.695 1 98.25 206 ILE A CA 1
ATOM 1598 C C . ILE A 1 206 ? -2.236 -15.672 -10.172 1 98.25 206 ILE A C 1
ATOM 1600 O O . ILE A 1 206 ? -3.137 -15.352 -10.945 1 98.25 206 ILE A O 1
ATOM 1604 N N . PHE A 1 207 ? -2.426 -15.781 -8.883 1 98.56 207 PHE A N 1
ATOM 1605 C CA . PHE A 1 207 ? -3.568 -15.281 -8.133 1 98.56 207 PHE A CA 1
ATOM 1606 C C . PHE A 1 207 ? -3.174 -14.078 -7.285 1 98.56 207 PHE A C 1
ATOM 1608 O O . PHE A 1 207 ? -2.49 -14.219 -6.27 1 98.56 207 PHE A O 1
ATOM 1615 N N . TYR A 1 208 ? -3.59 -12.875 -7.738 1 98.31 208 TYR A N 1
ATOM 1616 C CA . TYR A 1 208 ? -3.031 -11.641 -7.195 1 98.31 208 TYR A CA 1
ATOM 1617 C C . TYR A 1 208 ? -4.125 -10.766 -6.602 1 98.31 208 TYR A C 1
ATOM 1619 O O . TYR A 1 208 ? -5.004 -10.281 -7.324 1 98.31 208 TYR A O 1
ATOM 1627 N N . CYS A 1 209 ? -4.082 -10.531 -5.277 1 97.25 209 CYS A N 1
ATOM 1628 C CA . CYS A 1 209 ? -4.953 -9.594 -4.578 1 97.25 209 CYS A CA 1
ATOM 1629 C C . CYS A 1 209 ? -4.254 -8.266 -4.352 1 97.25 209 CYS A C 1
ATOM 1631 O O . CYS A 1 209 ? -3.148 -8.219 -3.807 1 97.25 209 CYS A O 1
ATOM 1633 N N . THR A 1 210 ? -4.895 -7.184 -4.793 1 95.69 210 THR A N 1
ATOM 1634 C CA . THR A 1 210 ? -4.32 -5.871 -4.52 1 95.69 210 THR A CA 1
ATOM 1635 C C . THR A 1 210 ? -5.398 -4.793 -4.555 1 95.69 210 THR A C 1
ATOM 1637 O O . THR A 1 210 ? -6.461 -4.988 -5.148 1 95.69 210 THR A O 1
ATOM 1640 N N . HIS A 1 211 ? -5.148 -3.729 -3.859 1 94.06 211 HIS A N 1
ATOM 1641 C CA . HIS A 1 211 ? -5.984 -2.535 -3.928 1 94.06 211 HIS A CA 1
ATOM 1642 C C . HIS A 1 211 ? -5.293 -1.418 -4.699 1 94.06 211 HIS A C 1
ATOM 1644 O O . HIS A 1 211 ? -5.836 -0.318 -4.828 1 94.06 211 HIS A O 1
ATOM 1650 N N . ILE A 1 212 ? -4.172 -1.708 -5.219 1 94.44 212 ILE A N 1
ATOM 1651 C CA . ILE A 1 212 ? -3.379 -0.739 -5.969 1 94.44 212 ILE A CA 1
ATOM 1652 C C . ILE A 1 212 ? -3.428 -1.075 -7.457 1 94.44 212 ILE A C 1
ATOM 1654 O O . ILE A 1 212 ? -3 -2.156 -7.871 1 94.44 212 ILE A O 1
ATOM 1658 N N . PHE A 1 213 ? -3.863 -0.112 -8.258 1 93.5 213 PHE A N 1
ATOM 1659 C CA . PHE A 1 213 ? -4.098 -0.424 -9.664 1 93.5 213 PHE A CA 1
ATOM 1660 C C . PHE A 1 213 ? -3.18 0.397 -10.562 1 93.5 213 PHE A C 1
ATOM 1662 O O . PHE A 1 213 ? -3.24 0.288 -11.789 1 93.5 213 PHE A O 1
ATOM 1669 N N . ASP A 1 214 ? -2.25 1.112 -9.93 1 90.25 214 ASP A N 1
ATOM 1670 C CA . ASP A 1 214 ? -1.228 1.833 -10.68 1 90.25 214 ASP A CA 1
ATOM 1671 C C . ASP A 1 214 ? -0.474 0.895 -11.617 1 90.25 214 ASP A C 1
ATOM 1673 O O . ASP A 1 214 ? 0.082 -0.115 -11.188 1 90.25 214 ASP A O 1
ATOM 1677 N N . HIS A 1 215 ? -0.585 1.198 -12.898 1 84.12 215 HIS A N 1
ATOM 1678 C CA . HIS A 1 215 ? 0.185 0.479 -13.906 1 84.12 215 HIS A CA 1
ATOM 1679 C C . HIS A 1 215 ? -0.291 -0.964 -14.039 1 84.12 215 HIS A C 1
ATOM 1681 O O . HIS A 1 215 ? 0.497 -1.854 -14.375 1 84.12 215 HIS A O 1
ATOM 1687 N N . LEU A 1 216 ? -1.476 -1.185 -13.805 1 92.12 216 LEU A N 1
ATOM 1688 C CA . LEU A 1 216 ? -1.973 -2.555 -13.867 1 92.12 216 LEU A CA 1
ATOM 1689 C C . LEU A 1 216 ? -2.779 -2.789 -15.141 1 92.12 216 LEU A C 1
ATOM 1691 O O . LEU A 1 216 ? -3.184 -3.918 -15.422 1 92.12 216 LEU A O 1
ATOM 1695 N N . GLU A 1 217 ? -2.914 -1.755 -15.891 1 89.5 217 GLU A N 1
ATOM 1696 C CA . GLU A 1 217 ? -3.654 -1.883 -17.141 1 89.5 217 GLU A CA 1
ATOM 1697 C C . GLU A 1 217 ? -3.025 -2.936 -18.047 1 89.5 217 GLU A C 1
ATOM 1699 O O . GLU A 1 217 ? -1.812 -2.922 -18.281 1 89.5 217 GLU A O 1
ATOM 1704 N N . GLY A 1 218 ? -3.838 -3.855 -18.516 1 90.94 218 GLY A N 1
ATOM 1705 C CA . GLY A 1 218 ? -3.371 -4.855 -19.453 1 90.94 218 GLY A CA 1
ATOM 1706 C C . GLY A 1 218 ? -2.617 -5.996 -18.797 1 90.94 218 GLY A C 1
ATOM 1707 O O . GLY A 1 218 ? -2.211 -6.949 -19.469 1 90.94 218 GLY A O 1
ATOM 1708 N N . TRP A 1 219 ? -2.457 -5.945 -17.531 1 95.12 219 TRP A N 1
ATOM 1709 C CA . TRP A 1 219 ? -1.667 -6.957 -16.828 1 95.12 219 TRP A CA 1
ATOM 1710 C C . TRP A 1 219 ? -2.482 -8.227 -16.609 1 95.12 219 TRP A C 1
ATOM 1712 O O . TRP A 1 219 ? -2.006 -9.328 -16.875 1 95.12 219 TRP A O 1
ATOM 1722 N N . ALA A 1 220 ? -3.744 -8.078 -16.219 1 97.12 220 ALA A N 1
ATOM 1723 C CA . ALA A 1 220 ? -4.574 -9.211 -15.836 1 97.12 220 ALA A CA 1
ATOM 1724 C C . ALA A 1 220 ? -5.184 -9.891 -17.062 1 97.12 220 ALA A C 1
ATOM 1726 O O . ALA A 1 220 ? -5.617 -9.211 -18 1 97.12 220 ALA A O 1
ATOM 1727 N N . SER A 1 221 ? -5.203 -11.18 -17.094 1 97.62 221 SER A N 1
ATOM 1728 C CA . SER A 1 221 ? -5.918 -11.938 -18.125 1 97.62 221 SER A CA 1
ATOM 1729 C C . SER A 1 221 ? -7.328 -12.297 -17.656 1 97.62 221 SER A C 1
ATOM 1731 O O . SER A 1 221 ? -8.219 -12.508 -18.484 1 97.62 221 SER A O 1
ATOM 1733 N N . HIS A 1 222 ? -7.488 -12.438 -16.375 1 98.12 222 HIS A N 1
ATOM 1734 C CA . HIS A 1 222 ? -8.758 -12.797 -15.75 1 98.12 222 HIS A CA 1
ATOM 1735 C C . HIS A 1 222 ? -9.055 -11.906 -14.555 1 98.12 222 HIS A C 1
ATOM 1737 O O . HIS A 1 222 ? -8.141 -11.289 -13.992 1 98.12 222 HIS A O 1
ATOM 1743 N N . LEU A 1 223 ? -10.336 -11.844 -14.203 1 97.62 223 LEU A N 1
ATOM 1744 C CA . LEU A 1 223 ? -10.797 -11.102 -13.031 1 97.62 223 LEU A CA 1
ATOM 1745 C C . LEU A 1 223 ? -11.664 -11.984 -12.141 1 97.62 223 LEU A C 1
ATOM 1747 O O . LEU A 1 223 ? -12.469 -12.773 -12.633 1 97.62 223 LEU A O 1
ATOM 1751 N N . LEU A 1 224 ? -11.453 -11.867 -10.875 1 98.12 224 LEU A N 1
ATOM 1752 C CA . LEU A 1 224 ? -12.32 -12.414 -9.836 1 98.12 224 LEU A CA 1
ATOM 1753 C C . LEU A 1 224 ? -12.828 -11.312 -8.914 1 98.12 224 LEU A C 1
ATOM 1755 O O . LEU A 1 224 ? -12.039 -10.68 -8.211 1 98.12 224 LEU A O 1
ATOM 1759 N N . HIS A 1 225 ? -14.078 -11.062 -8.961 1 96.69 225 HIS A N 1
ATOM 1760 C CA . HIS A 1 225 ? -14.703 -10.047 -8.117 1 96.69 225 HIS A CA 1
ATOM 1761 C C . HIS A 1 225 ? -15.414 -10.68 -6.926 1 96.69 225 HIS A C 1
ATOM 1763 O O . HIS A 1 225 ? -16.359 -11.445 -7.098 1 96.69 225 HIS A O 1
ATOM 1769 N N . LEU A 1 226 ? -14.914 -10.344 -5.758 1 95.44 226 LEU A N 1
ATOM 1770 C CA . LEU A 1 226 ? -15.516 -10.805 -4.508 1 95.44 226 LEU A CA 1
ATOM 1771 C C . LEU A 1 226 ? -16.281 -9.68 -3.828 1 95.44 226 LEU A C 1
ATOM 1773 O O . LEU A 1 226 ? -15.836 -8.531 -3.812 1 95.44 226 LEU A O 1
ATOM 1777 N N . SER A 1 227 ? -17.438 -10.023 -3.338 1 91.44 227 SER A N 1
ATOM 1778 C CA . SER A 1 227 ? -18.25 -9.094 -2.553 1 91.44 227 SER A CA 1
ATOM 1779 C C . SER A 1 227 ? -18.906 -9.805 -1.38 1 91.44 227 SER A C 1
ATOM 1781 O O . SER A 1 227 ? -19.641 -10.781 -1.569 1 91.44 227 SER A O 1
ATOM 1783 N N . GLN A 1 228 ? -18.578 -9.336 -0.212 1 87 228 GLN A N 1
ATOM 1784 C CA . GLN A 1 228 ? -19.188 -9.836 1.014 1 87 228 GLN A CA 1
ATOM 1785 C C . GLN A 1 228 ? -19.062 -11.352 1.116 1 87 228 GLN A C 1
ATOM 1787 O O . GLN A 1 228 ? -20.031 -12.047 1.428 1 87 228 GLN A O 1
ATOM 1792 N N . GLY A 1 229 ? -17.922 -11.805 0.696 1 91.44 229 GLY A N 1
ATOM 1793 C CA . GLY A 1 229 ? -17.609 -13.219 0.872 1 91.44 229 GLY A CA 1
ATOM 1794 C C . GLY A 1 229 ? -18.156 -14.094 -0.24 1 91.44 229 GLY A C 1
ATOM 1795 O O . GLY A 1 229 ? -18.125 -15.32 -0.144 1 91.44 229 GLY A O 1
ATOM 1796 N N . GLU A 1 230 ? -18.688 -13.477 -1.258 1 94.25 230 GLU A N 1
ATOM 1797 C CA . GLU A 1 230 ? -19.25 -14.211 -2.383 1 94.25 230 GLU A CA 1
ATOM 1798 C C . GLU A 1 230 ? -18.562 -13.828 -3.693 1 94.25 230 GLU A C 1
ATOM 1800 O O . GLU A 1 230 ? -18 -12.742 -3.809 1 94.25 230 GLU A O 1
ATOM 1805 N N . VAL A 1 231 ? -18.656 -14.805 -4.605 1 96.19 231 VAL A N 1
ATOM 1806 C CA . VAL A 1 231 ? -18.188 -14.516 -5.953 1 96.19 231 VAL A CA 1
ATOM 1807 C C . VAL A 1 231 ? -19.266 -13.773 -6.738 1 96.19 231 VAL A C 1
ATOM 1809 O O . VAL A 1 231 ? -20.359 -14.297 -6.926 1 96.19 231 VAL A O 1
ATOM 1812 N N . VAL A 1 232 ? -18.953 -12.633 -7.133 1 94.44 232 VAL A N 1
ATOM 1813 C CA . VAL A 1 232 ? -19.875 -11.867 -7.973 1 94.44 232 VAL A CA 1
ATOM 1814 C C . VAL A 1 232 ? -19.641 -12.211 -9.438 1 94.44 232 VAL A C 1
ATOM 1816 O O . VAL A 1 232 ? -20.594 -12.383 -10.203 1 94.44 232 VAL A O 1
ATOM 1819 N N . LYS A 1 233 ? -18.297 -12.273 -9.766 1 93.75 233 LYS A N 1
ATOM 1820 C CA . LYS A 1 233 ? -17.922 -12.555 -11.148 1 93.75 233 LYS A CA 1
ATOM 1821 C C . LYS A 1 233 ? -16.516 -13.133 -11.227 1 93.75 233 LYS A C 1
ATOM 1823 O O . LYS A 1 233 ? -15.633 -12.75 -10.453 1 93.75 233 LYS A O 1
ATOM 1828 N N . PHE A 1 234 ? -16.344 -14.133 -12.094 1 95.56 234 PHE A N 1
ATOM 1829 C CA . PHE A 1 234 ? -15.016 -14.609 -12.477 1 95.56 234 PHE A CA 1
ATOM 1830 C C . PHE A 1 234 ? -14.961 -14.914 -13.969 1 95.56 234 PHE A C 1
ATOM 1832 O O . PHE A 1 234 ? -15.742 -15.727 -14.477 1 95.56 234 PHE A O 1
ATOM 1839 N N . CYS A 1 235 ? -14.141 -14.211 -14.656 1 95.62 235 CYS A N 1
ATOM 1840 C CA . CYS A 1 235 ? -14.133 -14.32 -16.109 1 95.62 235 CYS A CA 1
ATOM 1841 C C . CYS A 1 235 ? -12.828 -13.781 -16.688 1 95.62 235 CYS A C 1
ATOM 1843 O O . CYS A 1 235 ? -12 -13.234 -15.953 1 95.62 235 CYS A O 1
ATOM 1845 N N . SER A 1 236 ? -12.625 -14.062 -17.938 1 96.94 236 SER A N 1
ATOM 1846 C CA . SER A 1 236 ? -11.508 -13.453 -18.656 1 96.94 236 SER A CA 1
ATOM 1847 C C . SER A 1 236 ? -11.75 -11.961 -18.891 1 96.94 236 SER A C 1
ATOM 1849 O O . SER A 1 236 ? -12.898 -11.508 -18.906 1 96.94 236 SER A O 1
ATOM 1851 N N . MET A 1 237 ? -10.695 -11.211 -19 1 96.06 237 MET A N 1
ATOM 1852 C CA . MET A 1 237 ? -10.805 -9.773 -19.203 1 96.06 237 MET A CA 1
ATOM 1853 C C . MET A 1 237 ? -11.586 -9.461 -20.469 1 96.06 237 MET A C 1
ATOM 1855 O O . MET A 1 237 ? -12.312 -8.469 -20.531 1 96.06 237 MET A O 1
ATOM 1859 N N . ASP A 1 238 ? -11.516 -10.352 -21.438 1 94.75 238 ASP A N 1
ATOM 1860 C CA . ASP A 1 238 ? -12.188 -10.148 -22.719 1 94.75 238 ASP A CA 1
ATOM 1861 C C . ASP A 1 238 ? -13.703 -10.234 -22.547 1 94.75 238 ASP A C 1
ATOM 1863 O O . ASP A 1 238 ? -14.453 -9.742 -23.406 1 94.75 238 ASP A O 1
ATOM 1867 N N . GLU A 1 239 ? -14.141 -10.789 -21.484 1 95.56 239 GLU A N 1
ATOM 1868 C CA . GLU A 1 239 ? -15.57 -10.977 -21.25 1 95.56 239 GLU A CA 1
ATOM 1869 C C . GLU A 1 239 ? -16.141 -9.852 -20.391 1 95.56 239 GLU A C 1
ATOM 1871 O O . GLU A 1 239 ? -17.344 -9.82 -20.109 1 95.56 239 GLU A O 1
ATOM 1876 N N . VAL A 1 240 ? -15.273 -8.953 -19.984 1 95.5 240 VAL A N 1
ATOM 1877 C CA . VAL A 1 240 ? -15.734 -7.844 -19.156 1 95.5 240 VAL A CA 1
ATOM 1878 C C . VAL A 1 240 ? -16.188 -6.688 -20.047 1 95.5 240 VAL A C 1
ATOM 1880 O O . VAL A 1 240 ? -15.453 -5.723 -20.25 1 95.5 240 VAL A O 1
ATOM 1883 N N . HIS A 1 241 ? -17.438 -6.699 -20.406 1 94.81 241 HIS A N 1
ATOM 1884 C CA . HIS A 1 241 ? -18.016 -5.727 -21.328 1 94.81 241 HIS A CA 1
ATOM 1885 C C . HIS A 1 241 ? -17.984 -4.324 -20.734 1 94.81 241 HIS A C 1
ATOM 1887 O O . HIS A 1 241 ? -17.812 -3.342 -21.453 1 94.81 241 HIS A O 1
ATOM 1893 N N . GLU A 1 242 ? -18.219 -4.297 -19.453 1 94.81 242 GLU A N 1
ATOM 1894 C CA . GLU A 1 242 ? -18.188 -3 -18.781 1 94.81 242 GLU A CA 1
ATOM 1895 C C . GLU A 1 242 ? -16.828 -2.316 -18.969 1 94.81 242 GLU A C 1
ATOM 1897 O O . GLU A 1 242 ? -16.766 -1.098 -19.141 1 94.81 242 GLU A O 1
ATOM 1902 N N . TYR A 1 243 ? -15.812 -3.098 -18.906 1 94.56 243 TYR A N 1
ATOM 1903 C CA . TYR A 1 243 ? -14.469 -2.576 -19.109 1 94.56 243 TYR A CA 1
ATOM 1904 C C . TYR A 1 243 ? -14.328 -1.988 -20.516 1 94.56 243 TYR A C 1
ATOM 1906 O O . TYR A 1 243 ? -13.812 -0.878 -20.672 1 94.56 243 TYR A O 1
ATOM 1914 N N . ASP A 1 244 ? -14.82 -2.668 -21.484 1 94 244 ASP A N 1
ATOM 1915 C CA . ASP A 1 244 ? -14.766 -2.209 -22.875 1 94 244 ASP A CA 1
ATOM 1916 C C . ASP A 1 244 ? -15.523 -0.896 -23.047 1 94 244 ASP A C 1
ATOM 1918 O O . ASP A 1 244 ? -15.07 0.002 -23.75 1 94 244 ASP A O 1
ATOM 1922 N N . GLN A 1 245 ? -16.609 -0.831 -22.422 1 94.62 245 GLN A N 1
ATOM 1923 C CA . GLN A 1 245 ? -17.422 0.378 -22.5 1 94.62 245 GLN A CA 1
ATOM 1924 C C . GLN A 1 245 ? -16.688 1.576 -21.906 1 94.62 245 GLN A C 1
ATOM 1926 O O . GLN A 1 245 ? -16.703 2.67 -22.484 1 94.62 245 GLN A O 1
ATOM 1931 N N . ILE A 1 246 ? -16.031 1.308 -20.828 1 92.62 246 ILE A N 1
ATOM 1932 C CA . ILE A 1 246 ? -15.281 2.381 -20.172 1 92.62 246 ILE A CA 1
ATOM 1933 C C . ILE A 1 246 ? -14.117 2.805 -21.062 1 92.62 246 ILE A C 1
ATOM 1935 O O . ILE A 1 246 ? -13.875 3.998 -21.25 1 92.62 246 ILE A O 1
ATOM 1939 N N . CYS A 1 247 ? -13.469 1.859 -21.609 1 89.06 247 CYS A N 1
ATOM 1940 C CA . CYS A 1 247 ? -12.383 2.16 -22.547 1 89.06 247 CYS A CA 1
ATOM 1941 C C . CYS A 1 247 ? -12.875 3.021 -23.703 1 89.06 247 CYS A C 1
ATOM 1943 O O . CYS A 1 247 ? -12.195 3.969 -24.109 1 89.06 247 CYS A O 1
ATOM 1945 N N . ALA A 1 248 ? -13.984 2.756 -24.172 1 90.75 248 ALA A N 1
ATOM 1946 C CA . ALA A 1 248 ? -14.555 3.436 -25.344 1 90.75 248 ALA A CA 1
ATOM 1947 C C . ALA A 1 248 ? -14.828 4.906 -25.031 1 90.75 248 ALA A C 1
ATOM 1949 O O . ALA A 1 248 ? -14.891 5.734 -25.938 1 90.75 248 ALA A O 1
ATOM 1950 N N . THR A 1 249 ? -15.008 5.238 -23.781 1 87.88 249 THR A N 1
ATOM 1951 C CA . THR A 1 249 ? -15.289 6.621 -23.406 1 87.88 249 THR A CA 1
ATOM 1952 C C . THR A 1 249 ? -14 7.445 -23.391 1 87.88 249 THR A C 1
ATOM 1954 O O . THR A 1 249 ? -14.047 8.672 -23.297 1 87.88 249 THR A O 1
ATOM 1957 N N . GLY A 1 250 ? -12.844 6.762 -23.406 1 79.44 250 GLY A N 1
ATOM 1958 C CA . GLY A 1 250 ? -11.578 7.469 -23.312 1 79.44 250 GLY A CA 1
ATOM 1959 C C . GLY A 1 250 ? -11.094 7.637 -21.875 1 79.44 250 GLY A C 1
ATOM 1960 O O . GLY A 1 250 ? -10.25 8.492 -21.609 1 79.44 250 GLY A O 1
ATOM 1961 N N . ASP A 1 251 ? -11.711 6.828 -21.062 1 81.31 251 ASP A N 1
ATOM 1962 C CA . ASP A 1 251 ? -11.281 6.863 -19.672 1 81.31 251 ASP A CA 1
ATOM 1963 C C . ASP A 1 251 ? -9.781 6.602 -19.547 1 81.31 251 ASP A C 1
ATOM 1965 O O . ASP A 1 251 ? -9.25 5.723 -20.234 1 81.31 251 ASP A O 1
ATOM 1969 N N . LEU A 1 252 ? -9.203 7.363 -18.734 1 73.88 252 LEU A N 1
ATOM 1970 C CA . LEU A 1 252 ? -7.75 7.312 -18.625 1 73.88 252 LEU A CA 1
ATOM 1971 C C . LEU A 1 252 ? -7.309 6.125 -17.781 1 73.88 252 LEU A C 1
ATOM 1973 O O . LEU A 1 252 ? -6.195 5.621 -17.938 1 73.88 252 LEU A O 1
ATOM 1977 N N . THR A 1 253 ? -8.141 5.652 -16.906 1 84.38 253 THR A N 1
ATOM 1978 C CA . THR A 1 253 ? -7.84 4.543 -16.016 1 84.38 253 THR A CA 1
ATOM 1979 C C . THR A 1 253 ? -9.008 3.559 -15.961 1 84.38 253 THR A C 1
ATOM 1981 O O . THR A 1 253 ? -9.617 3.361 -14.906 1 84.38 253 THR A O 1
ATOM 1984 N N . PRO A 1 254 ? -9.203 2.912 -17.094 1 89.44 254 PRO A N 1
ATOM 1985 C CA . PRO A 1 254 ? -10.43 2.117 -17.219 1 89.44 254 PRO A CA 1
ATOM 1986 C C . PRO A 1 254 ? -10.523 1.012 -16.172 1 89.44 254 PRO A C 1
ATOM 1988 O O . PRO A 1 254 ? -11.617 0.729 -15.664 1 89.44 254 PRO A O 1
ATOM 1991 N N . LEU A 1 255 ? -9.43 0.392 -15.859 1 93 255 LEU A N 1
ATOM 1992 C CA . LEU A 1 255 ? -9.477 -0.662 -14.852 1 93 255 LEU A CA 1
ATOM 1993 C C . LEU A 1 255 ? -9.883 -0.099 -13.492 1 93 255 LEU A C 1
ATOM 1995 O O . LEU A 1 255 ? -10.766 -0.652 -12.828 1 93 255 LEU A O 1
ATOM 1999 N N . TYR A 1 256 ? -9.273 0.951 -13.148 1 92.25 256 TYR A N 1
ATOM 2000 C CA . TYR A 1 256 ? -9.617 1.609 -11.891 1 92.25 256 TYR A CA 1
ATOM 2001 C C . TYR A 1 256 ? -11.094 1.997 -11.867 1 92.25 256 TYR A C 1
ATOM 2003 O O . TYR A 1 256 ? -11.789 1.754 -10.883 1 92.25 256 TYR A O 1
ATOM 2011 N N . SER A 1 257 ? -11.508 2.594 -12.938 1 92.75 257 SER A N 1
ATOM 2012 C CA . SER A 1 257 ? -12.891 3.049 -13.031 1 92.75 257 SER A CA 1
ATOM 2013 C C . SER A 1 257 ? -13.867 1.881 -12.922 1 92.75 257 SER A C 1
ATOM 2015 O O . SER A 1 257 ? -14.922 2.002 -12.297 1 92.75 257 SER A O 1
ATOM 2017 N N . LEU A 1 258 ? -13.523 0.802 -13.539 1 94.31 258 LEU A N 1
ATOM 2018 C CA . LEU A 1 258 ? -14.344 -0.401 -13.453 1 94.31 258 LEU A CA 1
ATOM 2019 C C . LEU A 1 258 ? -14.469 -0.878 -12.016 1 94.31 258 LEU A C 1
ATOM 2021 O O . LEU A 1 258 ? -15.578 -1.081 -11.516 1 94.31 258 LEU A O 1
ATOM 2025 N N . ILE A 1 259 ? -13.375 -0.992 -11.352 1 94.5 259 ILE A N 1
ATOM 2026 C CA . ILE A 1 259 ? -13.344 -1.512 -9.984 1 94.5 259 ILE A CA 1
ATOM 2027 C C . ILE A 1 259 ? -14.047 -0.533 -9.047 1 94.5 259 ILE A C 1
ATOM 2029 O O . ILE A 1 259 ? -14.758 -0.946 -8.133 1 94.5 259 ILE A O 1
ATOM 2033 N N . ARG A 1 260 ? -13.781 0.709 -9.289 1 92.94 260 ARG A N 1
ATOM 2034 C CA . ARG A 1 260 ? -14.453 1.744 -8.516 1 92.94 260 ARG A CA 1
ATOM 2035 C C . ARG A 1 260 ? -15.969 1.577 -8.578 1 92.94 260 ARG A C 1
ATOM 2037 O O . ARG A 1 260 ? -16.641 1.608 -7.551 1 92.94 260 ARG A O 1
ATOM 2044 N N . LYS A 1 261 ? -16.469 1.417 -9.75 1 92 261 LYS A N 1
ATOM 2045 C CA . LYS A 1 261 ? -17.906 1.211 -9.945 1 92 261 LYS A CA 1
ATOM 2046 C C . LYS A 1 261 ? -18.406 0.001 -9.156 1 92 261 LYS A C 1
ATOM 2048 O O . LYS A 1 261 ? -19.438 0.065 -8.492 1 92 261 LYS A O 1
ATOM 2053 N N . TRP A 1 262 ? -17.672 -1.061 -9.234 1 91.25 262 TRP A N 1
ATOM 2054 C CA . TRP A 1 262 ? -18.047 -2.293 -8.547 1 91.25 262 TRP A CA 1
ATOM 2055 C C . TRP A 1 262 ? -18.047 -2.092 -7.035 1 91.25 262 TRP A C 1
ATOM 2057 O O . TRP A 1 262 ? -19 -2.48 -6.352 1 91.25 262 TRP A O 1
ATOM 2067 N N . ILE A 1 263 ? -17.031 -1.462 -6.473 1 89.56 263 ILE A N 1
ATOM 2068 C CA . ILE A 1 263 ? -16.875 -1.307 -5.031 1 89.56 263 ILE A CA 1
ATOM 2069 C C . ILE A 1 263 ? -17.906 -0.316 -4.5 1 89.56 263 ILE A C 1
ATOM 2071 O O . ILE A 1 263 ? -18.547 -0.562 -3.471 1 89.56 263 ILE A O 1
ATOM 2075 N N . TYR A 1 264 ? -18.125 0.798 -5.195 1 88 264 TYR A N 1
ATOM 2076 C CA . TYR A 1 264 ? -19.078 1.802 -4.742 1 88 264 TYR A CA 1
ATOM 2077 C C . TYR A 1 264 ? -20.5 1.256 -4.785 1 88 264 TYR A C 1
ATOM 2079 O O . TYR A 1 264 ? -21.344 1.614 -3.951 1 88 264 TYR A O 1
ATOM 2087 N N . SER A 1 265 ? -20.797 0.448 -5.746 1 84.88 265 SER A N 1
ATOM 2088 C CA . SER A 1 265 ? -22.125 -0.147 -5.836 1 84.88 265 SER A CA 1
ATOM 2089 C C . SER A 1 265 ? -22.438 -0.999 -4.609 1 84.88 265 SER A C 1
ATOM 2091 O O . SER A 1 265 ? -23.594 -1.119 -4.207 1 84.88 265 SER A O 1
ATOM 2093 N N . GLU A 1 266 ? -21.422 -1.594 -4.059 1 81.44 266 GLU A N 1
ATOM 2094 C CA . GLU A 1 266 ? -21.594 -2.381 -2.84 1 81.44 266 GLU A CA 1
ATOM 2095 C C . GLU A 1 266 ? -21.984 -1.493 -1.661 1 81.44 266 GLU A C 1
ATOM 2097 O O . GLU A 1 266 ? -22.766 -1.905 -0.799 1 81.44 266 GLU A O 1
ATOM 2102 N N . TYR A 1 267 ? -21.484 -0.308 -1.658 1 75.38 267 TYR A N 1
ATOM 2103 C CA . TYR A 1 267 ? -21.703 0.584 -0.525 1 75.38 267 TYR A CA 1
ATOM 2104 C C . TYR A 1 267 ? -23 1.356 -0.682 1 75.38 267 TYR A C 1
ATOM 2106 O O . TYR A 1 267 ? -23.594 1.808 0.306 1 75.38 267 TYR A O 1
ATOM 2114 N N . ASP A 1 268 ? -23.422 1.691 -1.844 1 71.69 268 ASP A N 1
ATOM 2115 C CA . ASP A 1 268 ? -24.703 2.35 -2.084 1 71.69 268 ASP A CA 1
ATOM 2116 C C . ASP A 1 268 ? -25.859 1.41 -1.783 1 71.69 268 ASP A C 1
ATOM 2118 O O . ASP A 1 268 ? -26.969 1.861 -1.459 1 71.69 268 ASP A O 1
ATOM 2122 N N . SER A 1 269 ? -25.719 0.292 -2.084 1 59.12 269 SER A N 1
ATOM 2123 C CA . SER A 1 269 ? -26.781 -0.659 -1.822 1 59.12 269 SER A CA 1
ATOM 2124 C C . SER A 1 269 ? -27.109 -0.734 -0.333 1 59.12 269 SER A C 1
ATOM 2126 O O . SER A 1 269 ? -26.219 -0.62 0.506 1 59.12 269 SER A O 1
ATOM 2128 N N . ASP A 1 270 ? -28.094 0.301 0.191 1 52.44 270 ASP A N 1
ATOM 2129 C CA . ASP A 1 270 ? -28.703 0.549 1.493 1 52.44 270 ASP A CA 1
ATOM 2130 C C . ASP A 1 270 ? -28.312 -0.538 2.496 1 52.44 270 ASP A C 1
ATOM 2132 O O . ASP A 1 270 ? -28.219 -0.276 3.695 1 52.44 270 ASP A O 1
ATOM 2136 N N . THR A 1 271 ? -28.453 -1.741 2.16 1 46.94 271 THR A N 1
ATOM 2137 C CA . THR A 1 271 ? -28.469 -2.826 3.137 1 46.94 271 THR A CA 1
ATOM 2138 C C . THR A 1 271 ? -27.141 -2.889 3.891 1 46.94 271 THR A C 1
ATOM 2140 O O . THR A 1 271 ? -27.109 -3.291 5.055 1 46.94 271 THR A O 1
ATOM 2143 N N . SER A 1 272 ? -25.797 -3.135 3.312 1 50.34 272 SER A N 1
ATOM 2144 C CA . SER A 1 272 ? -24.734 -4.02 3.77 1 50.34 272 SER A CA 1
ATOM 2145 C C . SER A 1 272 ? -23.516 -3.227 4.238 1 50.34 272 SER A C 1
ATOM 2147 O O . SER A 1 272 ? -22.469 -3.258 3.596 1 50.34 272 SER A O 1
ATOM 2149 N N . LYS A 1 273 ? -23.766 -2.027 4.875 1 52.75 273 LYS A N 1
ATOM 2150 C CA . LYS A 1 273 ? -22.5 -1.65 5.508 1 52.75 273 LYS A CA 1
ATOM 2151 C C . LYS A 1 273 ? -21.953 -2.787 6.367 1 52.75 273 LYS A C 1
ATOM 2153 O O . LYS A 1 273 ? -22.188 -2.822 7.578 1 52.75 273 LYS A O 1
ATOM 2158 N N . PRO A 1 274 ? -21.594 -3.832 5.711 1 49.28 274 PRO A N 1
ATOM 2159 C CA . PRO A 1 274 ? -21.219 -5.078 6.387 1 49.28 274 PRO A CA 1
ATOM 2160 C C . PRO A 1 274 ? -20.266 -4.852 7.562 1 49.28 274 PRO A C 1
ATOM 2162 O O . PRO A 1 274 ? -20.281 -5.621 8.523 1 49.28 274 PRO A O 1
ATOM 2165 N N . TRP A 1 275 ? -19.391 -3.799 7.492 1 50 275 TRP A N 1
ATOM 2166 C CA . TRP A 1 275 ? -18.484 -3.588 8.617 1 50 275 TRP A CA 1
ATOM 2167 C C . TRP A 1 275 ? -19.25 -3.148 9.859 1 50 275 TRP A C 1
ATOM 2169 O O . TRP A 1 275 ? -18.719 -3.215 10.977 1 50 275 TRP A O 1
ATOM 2179 N N . ARG A 1 276 ? -20.375 -2.633 9.523 1 46.25 276 ARG A N 1
ATOM 2180 C CA . ARG A 1 276 ? -21.172 -2.275 10.695 1 46.25 276 ARG A CA 1
ATOM 2181 C C . ARG A 1 276 ? -21.688 -3.521 11.406 1 46.25 276 ARG A C 1
ATOM 2183 O O . ARG A 1 276 ? -21.953 -3.488 12.609 1 46.25 276 ARG A O 1
ATOM 2190 N N . LYS A 1 277 ? -21.781 -4.602 10.586 1 44.66 277 LYS A N 1
ATOM 2191 C CA . LYS A 1 277 ? -22.359 -5.824 11.141 1 44.66 277 LYS A CA 1
ATOM 2192 C C . LYS A 1 277 ? -21.297 -6.676 11.828 1 44.66 277 LYS A C 1
ATOM 2194 O O . LYS A 1 277 ? -21.609 -7.68 12.469 1 44.66 277 LYS A O 1
ATOM 2199 N N . LEU A 1 278 ? -20.031 -6.52 11.461 1 43.19 278 LEU A N 1
ATOM 2200 C CA . LEU A 1 278 ? -19.031 -7.344 12.141 1 43.19 278 LEU A CA 1
ATOM 2201 C C . LEU A 1 278 ? -19.188 -7.246 13.656 1 43.19 278 LEU A C 1
ATOM 2203 O O . LEU A 1 278 ? -18.344 -7.742 14.398 1 43.19 278 LEU A O 1
ATOM 2207 N N . ALA A 1 279 ? -20.109 -6.43 14.07 1 37.06 279 ALA A N 1
ATOM 2208 C CA . ALA A 1 279 ? -20.297 -6.258 15.508 1 37.06 279 ALA A CA 1
ATOM 2209 C C . ALA A 1 279 ? -20.203 -7.594 16.234 1 37.06 279 ALA A C 1
ATOM 2211 O O . ALA A 1 279 ? -19.422 -7.742 17.188 1 37.06 279 ALA A O 1
ATOM 2212 N N . THR A 1 280 ? -21.422 -7.93 16.719 1 33.69 280 THR A N 1
ATOM 2213 C CA . THR A 1 280 ? -21.938 -8.453 17.984 1 33.69 280 THR A CA 1
ATOM 2214 C C . THR A 1 280 ? -22 -9.977 17.938 1 33.69 280 THR A C 1
ATOM 2216 O O . THR A 1 280 ? -22.938 -10.555 17.375 1 33.69 280 THR A O 1
ATOM 2219 N N . SER A 1 281 ? -21.078 -10.695 17.375 1 33.19 281 SER A N 1
ATOM 2220 C CA . SER A 1 281 ? -21.531 -11.93 18.016 1 33.19 281 SER A CA 1
ATOM 2221 C C . SER A 1 281 ? -22.062 -11.664 19.422 1 33.19 281 SER A C 1
ATOM 2223 O O . SER A 1 281 ? -21.734 -10.641 20.016 1 33.19 281 SER A O 1
ATOM 2225 N N . LEU A 1 282 ? -23.047 -12.477 19.828 1 32.12 282 LEU A N 1
ATOM 2226 C CA . LEU A 1 282 ? -23.625 -12.336 21.156 1 32.12 282 LEU A CA 1
ATOM 2227 C C . LEU A 1 282 ? -22.578 -11.812 22.141 1 32.12 282 LEU A C 1
ATOM 2229 O O . LEU A 1 282 ? -22.906 -11.008 23.016 1 32.12 282 LEU A O 1
ATOM 2233 N N . ASP A 1 283 ? -21.469 -12.508 22.375 1 33.16 283 ASP A N 1
ATOM 2234 C CA . ASP A 1 283 ? -20.609 -12.156 23.484 1 33.16 283 ASP A CA 1
ATOM 2235 C C . ASP A 1 283 ? -19.656 -11.008 23.125 1 33.16 283 ASP A C 1
ATOM 2237 O O . ASP A 1 283 ? -18.766 -10.664 23.891 1 33.16 283 ASP A O 1
ATOM 2241 N N . GLY A 1 284 ? -19.844 -10.047 22.219 1 34.91 284 GLY A N 1
ATOM 2242 C CA . GLY A 1 284 ? -19.078 -8.859 21.875 1 34.91 284 GLY A CA 1
ATOM 2243 C C . GLY A 1 284 ? -17.734 -9.172 21.281 1 34.91 284 GLY A C 1
ATOM 2244 O O . GLY A 1 284 ? -16.859 -8.305 21.203 1 34.91 284 GLY A O 1
ATOM 2245 N N . ARG A 1 285 ? -17.297 -10.469 21.172 1 32.41 285 ARG A N 1
ATOM 2246 C CA . ARG A 1 285 ? -15.945 -10.797 20.75 1 32.41 285 ARG A CA 1
ATOM 2247 C C . ARG A 1 285 ? -15.836 -10.828 19.234 1 32.41 285 ARG A C 1
ATOM 2249 O O . ARG A 1 285 ? -16.734 -11.312 18.547 1 32.41 285 ARG A O 1
ATOM 2256 N N . VAL A 1 286 ? -15.266 -9.883 18.562 1 38.75 286 VAL A N 1
ATOM 2257 C CA . VAL A 1 286 ? -14.859 -10.016 17.172 1 38.75 286 VAL A CA 1
ATOM 2258 C C . VAL A 1 286 ? -14.266 -11.406 16.938 1 38.75 286 VAL A C 1
ATOM 2260 O O . VAL A 1 286 ? -13.492 -11.906 17.75 1 38.75 286 VAL A O 1
ATOM 2263 N N . PRO A 1 287 ? -14.781 -12.266 16.094 1 37.75 287 PRO A N 1
ATOM 2264 C CA . PRO A 1 287 ? -14.164 -13.578 15.883 1 37.75 287 PRO A CA 1
ATOM 2265 C C . PRO A 1 287 ? -12.648 -13.484 15.68 1 37.75 287 PRO A C 1
ATOM 2267 O O . PRO A 1 287 ? -12.156 -12.5 15.133 1 37.75 287 PRO A O 1
ATOM 2270 N N . ASN A 1 288 ? -11.852 -13.977 16.594 1 33.84 288 ASN A N 1
ATOM 2271 C CA . ASN A 1 288 ? -10.391 -14.047 16.5 1 33.84 288 ASN A CA 1
ATOM 2272 C C . ASN A 1 288 ? -9.93 -14.406 15.094 1 33.84 288 ASN A C 1
ATOM 2274 O O . ASN A 1 288 ? -10.117 -15.539 14.648 1 33.84 288 ASN A O 1
ATOM 2278 N N . MET A 1 289 ? -10.117 -13.57 14.273 1 37 289 MET A N 1
ATOM 2279 C CA . MET A 1 289 ? -9.695 -13.797 12.891 1 37 289 MET A CA 1
ATOM 2280 C C . MET A 1 289 ? -8.297 -14.406 12.852 1 37 289 MET A C 1
ATOM 2282 O O . MET A 1 289 ? -7.844 -14.844 11.789 1 37 289 MET A O 1
ATOM 2286 N N . GLY A 1 290 ? -7.414 -14.086 13.68 1 33.12 290 GLY A N 1
ATOM 2287 C CA . GLY A 1 290 ? -6.047 -14.578 13.609 1 33.12 290 GLY A CA 1
ATOM 2288 C C . GLY A 1 290 ? -5.918 -16.031 14.047 1 33.12 290 GLY A C 1
ATOM 2289 O O . GLY A 1 290 ? -4.871 -16.656 13.836 1 33.12 290 GLY A O 1
ATOM 2290 N N . LEU A 1 291 ? -6.473 -16.422 15.227 1 29.61 291 LEU A N 1
ATOM 2291 C CA . LEU A 1 291 ? -6.086 -17.703 15.82 1 29.61 291 LEU A CA 1
ATOM 2292 C C . LEU A 1 291 ? -6.801 -18.859 15.133 1 29.61 291 LEU A C 1
ATOM 2294 O O . LEU A 1 291 ? -7.957 -18.719 14.727 1 29.61 291 LEU A O 1
ATOM 2298 N N . ALA A 1 292 ? -6.004 -19.828 14.703 1 32.41 292 ALA A N 1
ATOM 2299 C CA . ALA A 1 292 ? -6.371 -21.141 14.172 1 32.41 292 ALA A CA 1
ATOM 2300 C C . ALA A 1 292 ? -7.633 -21.672 14.852 1 32.41 292 ALA A C 1
ATOM 2302 O O . ALA A 1 292 ? -7.566 -22.25 15.938 1 32.41 292 ALA A O 1
ATOM 2303 N N . GLY A 1 293 ? -8.695 -20.891 14.953 1 34.84 293 GLY A N 1
ATOM 2304 C CA . GLY A 1 293 ? -9.781 -21.672 15.516 1 34.84 293 GLY A CA 1
ATOM 2305 C C . GLY A 1 293 ? -10.281 -22.75 14.57 1 34.84 293 GLY A C 1
ATOM 2306 O O . GLY A 1 293 ? -9.977 -22.734 13.383 1 34.84 293 GLY A O 1
ATOM 2307 N N . PRO A 1 294 ? -10.867 -23.828 15.156 1 34.34 294 PRO A N 1
ATOM 2308 C CA . PRO A 1 294 ? -11.352 -24.984 14.383 1 34.34 294 PRO A CA 1
ATOM 2309 C C . PRO A 1 294 ? -12.383 -24.594 13.328 1 34.34 294 PRO A C 1
ATOM 2311 O O . PRO A 1 294 ? -13.094 -23.594 13.492 1 34.34 294 PRO A O 1
ATOM 2314 N N . PHE A 1 295 ? -12.211 -25.031 12.156 1 40 295 PHE A N 1
ATOM 2315 C CA . PHE A 1 295 ? -13.117 -25.078 11.016 1 40 295 PHE A CA 1
ATOM 2316 C C . PHE A 1 295 ? -14.539 -25.391 11.461 1 40 295 PHE A C 1
ATOM 2318 O O . PHE A 1 295 ? -14.758 -26.312 12.25 1 40 295 PHE A O 1
ATOM 2325 N N . GLN A 1 296 ? -15.422 -24.406 11.594 1 38.53 296 GLN A N 1
ATOM 2326 C CA . GLN A 1 296 ? -16.797 -24.891 11.734 1 38.53 296 GLN A CA 1
ATOM 2327 C C . GLN A 1 296 ? -17.516 -24.906 10.391 1 38.53 296 GLN A C 1
ATOM 2329 O O . GLN A 1 296 ? -17.562 -23.906 9.688 1 38.53 296 GLN A O 1
ATOM 2334 N N . MET A 1 297 ? -17.578 -25.969 9.758 1 35.53 297 MET A N 1
ATOM 2335 C CA . MET A 1 297 ? -18.422 -26.188 8.586 1 35.53 297 MET A CA 1
ATOM 2336 C C . MET A 1 297 ? -19.891 -26.016 8.93 1 35.53 297 MET A C 1
ATOM 2338 O O . MET A 1 297 ? -20.375 -26.578 9.914 1 35.53 297 MET A O 1
ATOM 2342 N N . THR A 1 298 ? -20.406 -24.906 8.789 1 32.84 298 THR A N 1
ATOM 2343 C CA . THR A 1 298 ? -21.844 -24.953 8.977 1 32.84 298 THR A CA 1
ATOM 2344 C C . THR A 1 298 ? -22.5 -25.859 7.945 1 32.84 298 THR A C 1
ATOM 2346 O O . THR A 1 298 ? -22.234 -25.75 6.746 1 32.84 298 THR A O 1
ATOM 2349 N N . SER A 1 299 ? -22.797 -27.047 8.305 1 29.8 299 SER A N 1
ATOM 2350 C CA . SER A 1 299 ? -23.672 -27.969 7.574 1 29.8 299 SER A CA 1
ATOM 2351 C C . SER A 1 299 ? -24.938 -27.266 7.113 1 29.8 299 SER A C 1
ATOM 2353 O O . SER A 1 299 ? -25.703 -26.75 7.934 1 29.8 299 SER A O 1
ATOM 2355 N N . GLY A 1 300 ? -24.938 -26.438 6.09 1 25.69 300 GLY A N 1
ATOM 2356 C CA . GLY A 1 300 ? -26.266 -26.312 5.535 1 25.69 300 GLY A CA 1
ATOM 2357 C C . GLY A 1 300 ? -26.781 -27.578 4.895 1 25.69 300 GLY A C 1
ATOM 2358 O O . GLY A 1 300 ? -26 -28.438 4.48 1 25.69 300 GLY A O 1
ATOM 2359 N N . GLU B 1 1 ? -10.125 22.031 -15.125 1 19.44 1 GLU B N 1
ATOM 2360 C CA . GLU B 1 1 ? -11.141 21.391 -14.305 1 19.44 1 GLU B CA 1
ATOM 2361 C C . GLU B 1 1 ? -10.688 20.016 -13.828 1 19.44 1 GLU B C 1
ATOM 2363 O O . GLU B 1 1 ? -10.297 19.172 -14.641 1 19.44 1 GLU B O 1
ATOM 2368 N N . TRP B 1 2 ? -9.961 19.75 -12.922 1 21.73 2 TRP B N 1
ATOM 2369 C CA . TRP B 1 2 ? -9.648 18.531 -12.188 1 21.73 2 TRP B CA 1
ATOM 2370 C C . TRP B 1 2 ? -10.734 17.484 -12.391 1 21.73 2 TRP B C 1
ATOM 2372 O O . TRP B 1 2 ? -11.891 17.812 -12.664 1 21.73 2 TRP B O 1
ATOM 2382 N N . ILE B 1 3 ? -10.547 16.266 -12.852 1 30.86 3 ILE B N 1
ATOM 2383 C CA . ILE B 1 3 ? -11.727 15.422 -13.031 1 30.86 3 ILE B CA 1
ATOM 2384 C C . ILE B 1 3 ? -12.82 15.844 -12.055 1 30.86 3 ILE B C 1
ATOM 2386 O O . ILE B 1 3 ? -12.641 15.766 -10.836 1 30.86 3 ILE B O 1
ATOM 2390 N N . SER B 1 4 ? -13.695 16.766 -12.109 1 30.59 4 SER B N 1
ATOM 2391 C CA . SER B 1 4 ? -15.109 17.016 -11.875 1 30.59 4 SER B CA 1
ATOM 2392 C C . SER B 1 4 ? -15.883 15.711 -11.711 1 30.59 4 SER B C 1
ATOM 2394 O O . SER B 1 4 ? -17.109 15.719 -11.617 1 30.59 4 SER B O 1
ATOM 2396 N N . ARG B 1 5 ? -15.5 14.719 -12.586 1 33.06 5 ARG B N 1
ATOM 2397 C CA . ARG B 1 5 ? -16.453 13.625 -12.414 1 33.06 5 ARG B CA 1
ATOM 2398 C C . ARG B 1 5 ? -16.609 13.25 -10.945 1 33.06 5 ARG B C 1
ATOM 2400 O O . ARG B 1 5 ? -15.781 12.523 -10.391 1 33.06 5 ARG B O 1
ATOM 2407 N N . SER B 1 6 ? -16.703 14.164 -10.109 1 34.97 6 SER B N 1
ATOM 2408 C CA . SER B 1 6 ? -17.25 14.297 -8.766 1 34.97 6 SER B CA 1
ATOM 2409 C C . SER B 1 6 ? -18.25 13.18 -8.469 1 34.97 6 SER B C 1
ATOM 2411 O O . SER B 1 6 ? -19.375 13.188 -8.977 1 34.97 6 SER B O 1
ATOM 2413 N N . TYR B 1 7 ? -17.938 12.102 -8.742 1 33.53 7 TYR B N 1
ATOM 2414 C CA . TYR B 1 7 ? -18.938 11.32 -8.016 1 33.53 7 TYR B CA 1
ATOM 2415 C C . TYR B 1 7 ? -19.375 12.039 -6.742 1 33.53 7 TYR B C 1
ATOM 2417 O O . TYR B 1 7 ? -18.531 12.414 -5.922 1 33.53 7 TYR B O 1
ATOM 2425 N N . ASP B 1 8 ? -20.188 12.992 -6.816 1 39.56 8 ASP B N 1
ATOM 2426 C CA . ASP B 1 8 ? -20.953 13.391 -5.637 1 39.56 8 ASP B CA 1
ATOM 2427 C C . ASP B 1 8 ? -20.984 12.266 -4.602 1 39.56 8 ASP B C 1
ATOM 2429 O O . ASP B 1 8 ? -21.828 11.375 -4.664 1 39.56 8 ASP B O 1
ATOM 2433 N N . ALA B 1 9 ? -19.844 11.789 -4.375 1 50.31 9 ALA B N 1
ATOM 2434 C CA . ALA B 1 9 ? -19.859 10.68 -3.424 1 50.31 9 ALA B CA 1
ATOM 2435 C C . ALA B 1 9 ? -20.578 11.062 -2.137 1 50.31 9 ALA B C 1
ATOM 2437 O O . ALA B 1 9 ? -20.484 12.203 -1.678 1 50.31 9 ALA B O 1
ATOM 2438 N N . PRO B 1 10 ? -21.5 10.375 -1.82 1 52.25 10 PRO B N 1
ATOM 2439 C CA . PRO B 1 10 ? -22.281 10.547 -0.592 1 52.25 10 PRO B CA 1
ATOM 2440 C C . PRO B 1 10 ? -21.422 10.953 0.601 1 52.25 10 PRO B C 1
ATOM 2442 O O . PRO B 1 10 ? -21.953 11.375 1.632 1 52.25 10 PRO B O 1
ATOM 2445 N N . MET B 1 11 ? -20.094 11.047 0.4 1 63.59 11 MET B N 1
ATOM 2446 C CA . MET B 1 11 ? -19.312 11.258 1.624 1 63.59 11 MET B CA 1
ATOM 2447 C C . MET B 1 11 ? -18.438 12.5 1.51 1 63.59 11 MET B C 1
ATOM 2449 O O . MET B 1 11 ? -17.312 12.508 1.992 1 63.59 11 MET B O 1
ATOM 2453 N N . ASP B 1 12 ? -18.938 13.523 0.889 1 74.06 12 ASP B N 1
ATOM 2454 C CA . ASP B 1 12 ? -18.109 14.727 0.844 1 74.06 12 ASP B CA 1
ATOM 2455 C C . ASP B 1 12 ? -18.047 15.398 2.215 1 74.06 12 ASP B C 1
ATOM 2457 O O . ASP B 1 12 ? -19.062 15.594 2.869 1 74.06 12 ASP B O 1
ATOM 2461 N N . PRO B 1 13 ? -16.781 15.578 2.623 1 75.75 13 PRO B N 1
ATOM 2462 C CA . PRO B 1 13 ? -16.656 16.281 3.906 1 75.75 13 PRO B CA 1
ATOM 2463 C C . PRO B 1 13 ? -17.312 17.656 3.9 1 75.75 13 PRO B C 1
ATOM 2465 O O . PRO B 1 13 ? -17.453 18.266 2.838 1 75.75 13 PRO B O 1
ATOM 2468 N N . THR B 1 14 ? -17.938 17.984 5.016 1 73.62 14 THR B N 1
ATOM 2469 C CA . THR B 1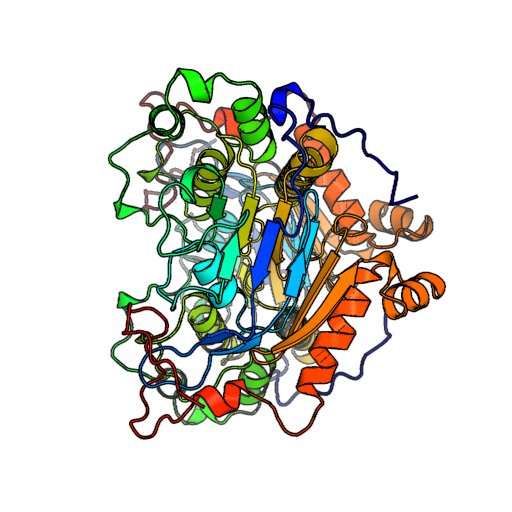 14 ? -18.547 19.281 5.266 1 73.62 14 THR B CA 1
ATOM 2470 C C . THR B 1 14 ? -17.766 20.047 6.336 1 73.62 14 THR B C 1
ATOM 2472 O O . THR B 1 14 ? -16.859 19.484 6.965 1 73.62 14 THR B O 1
ATOM 2475 N N . PRO B 1 15 ? -18.094 21.312 6.508 1 72.56 15 PRO B N 1
ATOM 2476 C CA . PRO B 1 15 ? -17.469 22.047 7.605 1 72.56 15 PRO B CA 1
ATOM 2477 C C . PRO B 1 15 ? -17.656 21.359 8.961 1 72.56 15 PRO B C 1
ATOM 2479 O O . PRO B 1 15 ? -16.828 21.531 9.867 1 72.56 15 PRO B O 1
ATOM 2482 N N . LYS B 1 16 ? -18.688 20.594 9.109 1 73.75 16 LYS B N 1
ATOM 2483 C CA . LYS B 1 16 ? -18.938 19.875 10.352 1 73.75 16 LYS B CA 1
ATOM 2484 C C . LYS B 1 16 ? -17.953 18.719 10.531 1 73.75 16 LYS B C 1
ATOM 2486 O O . LYS B 1 16 ? -17.609 18.359 11.656 1 73.75 16 LYS B O 1
ATOM 2491 N N . THR B 1 17 ? -17.469 18.234 9.445 1 82.69 17 THR B N 1
ATOM 2492 C CA . THR B 1 17 ? -16.516 17.141 9.484 1 82.69 17 THR B CA 1
ATOM 2493 C C . THR B 1 17 ? -15.086 17.656 9.578 1 82.69 17 THR B C 1
ATOM 2495 O O . THR B 1 17 ? -14.219 17.016 10.18 1 82.69 17 THR B O 1
ATOM 2498 N N . ALA B 1 18 ? -14.734 18.797 9.055 1 76.44 18 ALA B N 1
ATOM 2499 C CA . ALA B 1 18 ? -13.367 19.312 9.008 1 76.44 18 ALA B CA 1
ATOM 2500 C C . ALA B 1 18 ? -12.992 20 10.32 1 76.44 18 ALA B C 1
ATOM 2502 O O . ALA B 1 18 ? -12.039 19.578 10.992 1 76.44 18 ALA B O 1
ATOM 2503 N N . GLY B 1 19 ? -13.562 20.891 10.844 1 83.12 19 GLY B N 1
ATOM 2504 C CA . GLY B 1 19 ? -13.25 21.719 12.008 1 83.12 19 GLY B CA 1
ATOM 2505 C C . GLY B 1 19 ? -13.219 23.203 11.695 1 83.12 19 GLY B C 1
ATOM 2506 O O . GLY B 1 19 ? -13.625 23.625 10.609 1 83.12 19 GLY B O 1
ATOM 2507 N N . PRO B 1 20 ? -12.773 23.938 12.625 1 89.38 20 PRO B N 1
ATOM 2508 C CA . PRO B 1 20 ? -12.805 25.391 12.461 1 89.38 20 PRO B CA 1
ATOM 2509 C C . PRO B 1 20 ? -11.727 25.891 11.508 1 89.38 20 PRO B C 1
ATOM 2511 O O . PRO B 1 20 ? -10.648 25.297 11.414 1 89.38 20 PRO B O 1
ATOM 2514 N N . VAL B 1 21 ? -12.023 26.984 10.859 1 93.38 21 VAL B N 1
ATOM 2515 C CA . VAL B 1 21 ? -11.078 27.625 9.961 1 93.38 21 VAL B CA 1
ATOM 2516 C C . VAL B 1 21 ? -9.852 28.094 10.742 1 93.38 21 VAL B C 1
ATOM 2518 O O . VAL B 1 21 ? -9.969 28.625 11.844 1 93.38 21 VAL B O 1
ATOM 2521 N N . LEU B 1 22 ? -8.719 27.875 10.156 1 95.38 22 LEU B N 1
ATOM 2522 C CA . LEU B 1 22 ? -7.465 28.234 10.805 1 95.38 22 LEU B CA 1
ATOM 2523 C C . LEU B 1 22 ? -7.09 29.672 10.492 1 95.38 22 LEU B C 1
ATOM 2525 O O . LEU B 1 22 ? -7.305 30.156 9.375 1 95.38 22 LEU B O 1
ATOM 2529 N N . PRO B 1 23 ? -6.566 30.297 11.445 1 93.12 23 PRO B N 1
ATOM 2530 C CA . PRO B 1 23 ? -6.133 31.672 11.188 1 93.12 23 PRO B CA 1
ATOM 2531 C C . PRO B 1 23 ? -4.988 31.75 10.18 1 93.12 23 PRO B C 1
ATOM 2533 O O . PRO B 1 23 ? -4.207 30.812 10.047 1 93.12 23 PRO B O 1
ATOM 2536 N N . PRO B 1 24 ? -4.906 32.844 9.492 1 91.44 24 PRO B N 1
ATOM 2537 C CA . PRO B 1 24 ? -3.781 33.031 8.57 1 91.44 24 PRO B CA 1
ATOM 2538 C C . PRO B 1 24 ? -2.434 33.094 9.281 1 91.44 24 PRO B C 1
ATOM 2540 O O . PRO B 1 24 ? -2.369 33.438 10.461 1 91.44 24 PRO B O 1
ATOM 2543 N N . VAL B 1 25 ? -1.487 32.531 8.664 1 90.81 25 VAL B N 1
ATOM 2544 C CA . VAL B 1 25 ? -0.123 32.594 9.18 1 90.81 25 VAL B CA 1
ATOM 2545 C C . VAL B 1 25 ? 0.776 33.344 8.211 1 90.81 25 VAL B C 1
ATOM 2547 O O . VAL B 1 25 ? 0.662 33.188 6.992 1 90.81 25 VAL B O 1
ATOM 2550 N N . GLU B 1 26 ? 1.577 34.25 8.891 1 86.94 26 GLU B N 1
ATOM 2551 C CA . GLU B 1 26 ? 2.582 34.938 8.086 1 86.94 26 GLU B CA 1
ATOM 2552 C C . GLU B 1 26 ? 3.838 34.094 7.93 1 86.94 26 GLU B C 1
ATOM 2554 O O . GLU B 1 26 ? 4.371 33.594 8.914 1 86.94 26 GLU B O 1
ATOM 2559 N N . GLY B 1 27 ? 4.188 33.719 6.664 1 91.94 27 GLY B N 1
ATOM 2560 C CA . GLY B 1 27 ? 5.406 32.969 6.441 1 91.94 27 GLY B CA 1
ATOM 2561 C C . GLY B 1 27 ? 5.148 31.484 6.164 1 91.94 27 GLY B C 1
ATOM 2562 O O . GLY B 1 27 ? 4.004 31.078 5.938 1 91.94 27 GLY B O 1
ATOM 2563 N N . PRO B 1 28 ? 6.23 30.719 6.32 1 96.31 28 PRO B N 1
ATOM 2564 C CA . PRO B 1 28 ? 6.082 29.281 6.02 1 96.31 28 PRO B CA 1
ATOM 2565 C C . PRO B 1 28 ? 5.512 28.5 7.191 1 96.31 28 PRO B C 1
ATOM 2567 O O . PRO B 1 28 ? 5.816 28.781 8.352 1 96.31 28 PRO B O 1
ATOM 2570 N N . VAL B 1 29 ? 4.68 27.594 6.93 1 97.31 29 VAL B N 1
ATOM 2571 C CA . VAL B 1 29 ? 4.113 26.672 7.918 1 97.31 29 VAL B CA 1
ATOM 2572 C C . VAL B 1 29 ? 5.066 25.5 8.141 1 97.31 29 VAL B C 1
ATOM 2574 O O . VAL B 1 29 ? 5.227 25.031 9.266 1 97.31 29 VAL B O 1
ATOM 2577 N N . LEU B 1 30 ? 5.699 25.016 7.086 1 97.75 30 LEU B N 1
ATOM 2578 C CA . LEU B 1 30 ? 6.746 24.016 7.121 1 97.75 30 LEU B CA 1
ATOM 2579 C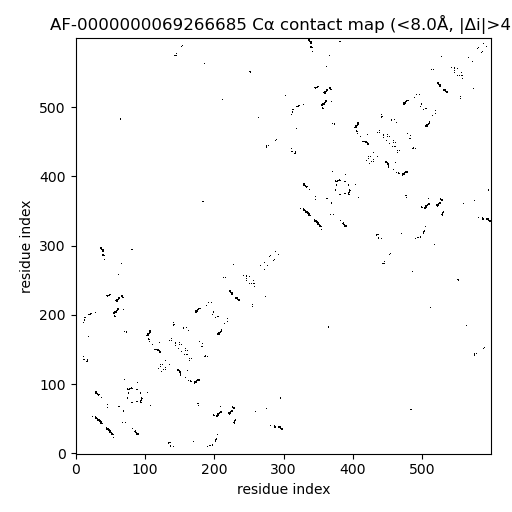 C . LEU B 1 30 ? 8.055 24.562 6.566 1 97.75 30 LEU B C 1
ATOM 2581 O O . LEU B 1 30 ? 8.078 25.156 5.488 1 97.75 30 LEU B O 1
ATOM 2585 N N . GLN B 1 31 ? 9.125 24.312 7.336 1 97.88 31 GLN B N 1
ATOM 2586 C CA . GLN B 1 31 ? 10.398 24.844 6.863 1 97.88 31 GLN B CA 1
ATOM 2587 C C . GLN B 1 31 ? 11.555 23.938 7.254 1 97.88 31 GLN B C 1
ATOM 2589 O O . GLN B 1 31 ? 11.648 23.5 8.406 1 97.88 31 GLN B O 1
ATOM 2594 N N . ILE B 1 32 ? 12.328 23.578 6.316 1 97.94 32 ILE B N 1
ATOM 2595 C CA . ILE B 1 32 ? 13.625 22.922 6.5 1 97.94 32 ILE B CA 1
ATOM 2596 C C . ILE B 1 32 ? 14.734 23.812 5.953 1 97.94 32 ILE B C 1
ATOM 2598 O O . ILE B 1 32 ? 14.633 24.344 4.844 1 97.94 32 ILE B O 1
ATOM 2602 N N . LYS B 1 33 ? 15.781 24.016 6.715 1 97.25 33 LYS B N 1
ATOM 2603 C CA . LYS B 1 33 ? 16.906 24.859 6.312 1 97.25 33 LYS B CA 1
ATOM 2604 C C . LYS B 1 33 ? 18.219 24.109 6.395 1 97.25 33 LYS B C 1
ATOM 2606 O O . LYS B 1 33 ? 18.703 23.812 7.488 1 97.25 33 LYS B O 1
ATOM 2611 N N . ASN B 1 34 ? 18.812 23.859 5.297 1 96.75 34 ASN B N 1
ATOM 2612 C CA . ASN B 1 34 ? 20.141 23.281 5.188 1 96.75 34 ASN B CA 1
ATOM 2613 C C . ASN B 1 34 ? 20.312 22.078 6.121 1 96.75 34 ASN B C 1
ATOM 2615 O O . ASN B 1 34 ? 21.297 21.984 6.844 1 96.75 34 ASN B O 1
ATOM 2619 N N . LEU B 1 35 ? 19.438 21.172 6.129 1 96.25 35 LEU B N 1
ATOM 2620 C CA . LEU B 1 35 ? 19.422 20.047 7.051 1 96.25 35 LEU B CA 1
ATOM 2621 C C . LEU B 1 35 ? 20.234 18.875 6.496 1 96.25 35 LEU B C 1
ATOM 2623 O O . LEU B 1 35 ? 19.984 18.422 5.375 1 96.25 35 LEU B O 1
ATOM 2627 N N . THR B 1 36 ? 21.203 18.531 7.164 1 94.44 36 THR B N 1
ATOM 2628 C CA . THR B 1 36 ? 21.906 17.266 6.953 1 94.44 36 THR B CA 1
ATOM 2629 C C . THR B 1 36 ? 21.734 16.344 8.156 1 94.44 36 THR B C 1
ATOM 2631 O O . THR B 1 36 ? 21.922 16.781 9.297 1 94.44 36 THR B O 1
ATOM 2634 N N . PHE B 1 37 ? 21.297 15.125 7.902 1 93.19 37 PHE B N 1
ATOM 2635 C CA . PHE B 1 37 ? 21 14.203 8.992 1 93.19 37 PHE B CA 1
ATOM 2636 C C . PHE B 1 37 ? 21.547 12.812 8.688 1 93.19 37 PHE B C 1
ATOM 2638 O O . PHE B 1 37 ? 21.391 12.305 7.574 1 93.19 37 PHE B O 1
ATOM 2645 N N . SER B 1 38 ? 22.172 12.258 9.68 1 88.38 38 SER B N 1
ATOM 2646 C CA . SER B 1 38 ? 22.656 10.883 9.625 1 88.38 38 SER B CA 1
ATOM 2647 C C . SER B 1 38 ? 22.297 10.125 10.898 1 88.38 38 SER B C 1
ATOM 2649 O O . SER B 1 38 ? 22.297 10.695 11.992 1 88.38 38 SER B O 1
ATOM 2651 N N . TYR B 1 39 ? 21.953 8.906 10.695 1 78.75 39 TYR B N 1
ATOM 2652 C CA . TYR B 1 39 ? 21.875 8.031 11.852 1 78.75 39 TYR B CA 1
ATOM 2653 C C . TYR B 1 39 ? 23.266 7.66 12.352 1 78.75 39 TYR B C 1
ATOM 2655 O O . TYR B 1 39 ? 24.25 7.781 11.617 1 78.75 39 TYR B O 1
ATOM 2663 N N . ALA B 1 40 ? 23.344 7.348 13.594 1 68.75 40 ALA B N 1
ATOM 2664 C CA . ALA B 1 40 ? 24.641 7.023 14.18 1 68.75 40 ALA B CA 1
ATOM 2665 C C . ALA B 1 40 ? 25.406 6.016 13.312 1 68.75 40 ALA B C 1
ATOM 2667 O O . ALA B 1 40 ? 24.859 4.957 12.977 1 68.75 40 ALA B O 1
ATOM 2668 N N . GLY B 1 41 ? 26.594 6.465 13.008 1 60.34 41 GLY B N 1
ATOM 2669 C CA . GLY B 1 41 ? 27.531 5.586 12.336 1 60.34 41 GLY B CA 1
ATOM 2670 C C . GLY B 1 41 ? 27.25 5.426 10.852 1 60.34 41 GLY B C 1
ATOM 2671 O O . GLY B 1 41 ? 27.922 4.648 10.172 1 60.34 41 GLY B O 1
ATOM 2672 N N . GLY B 1 42 ? 26.297 6.168 10.406 1 68.5 42 GLY B N 1
ATOM 2673 C CA . GLY B 1 42 ? 25.984 5.887 9.016 1 68.5 42 GLY B CA 1
ATOM 2674 C C . GLY B 1 42 ? 26.172 7.086 8.109 1 68.5 42 GLY B C 1
ATOM 2675 O O . GLY B 1 42 ? 26.625 8.141 8.555 1 68.5 42 GLY B O 1
ATOM 2676 N N . LYS B 1 43 ? 25.984 6.832 6.824 1 74.75 43 LYS B N 1
ATOM 2677 C CA . LYS B 1 43 ? 25.969 7.887 5.816 1 74.75 43 LYS B CA 1
ATOM 2678 C C . LYS B 1 43 ? 24.75 8.789 5.988 1 74.75 43 LYS B C 1
ATOM 2680 O O . LYS B 1 43 ? 23.734 8.367 6.562 1 74.75 43 LYS B O 1
ATOM 2685 N N . PRO B 1 44 ? 24.953 10.008 5.566 1 80.69 44 PRO B N 1
ATOM 2686 C CA . PRO B 1 44 ? 23.812 10.914 5.668 1 80.69 44 PRO B CA 1
ATOM 2687 C C . PRO B 1 44 ? 22.578 10.398 4.926 1 80.69 44 PRO B C 1
ATOM 2689 O O . PRO B 1 44 ? 22.688 9.961 3.777 1 80.69 44 PRO B O 1
ATOM 2692 N N . GLN B 1 45 ? 21.5 10.414 5.629 1 87.62 45 GLN B N 1
ATOM 2693 C CA . GLN B 1 45 ? 20.219 10.07 5.027 1 87.62 45 GLN B CA 1
ATOM 2694 C C . GLN B 1 45 ? 19.594 11.273 4.34 1 87.62 45 GLN B C 1
ATOM 2696 O O . GLN B 1 45 ? 18.859 11.125 3.35 1 87.62 45 GLN B O 1
ATOM 2701 N N . LEU B 1 46 ? 19.781 12.375 4.91 1 94.69 46 LEU B N 1
ATOM 2702 C CA . LEU B 1 46 ? 19.406 13.656 4.328 1 94.69 46 LEU B CA 1
ATOM 2703 C C . LEU B 1 46 ? 20.609 14.562 4.148 1 94.69 46 LEU B C 1
ATOM 2705 O O . LEU B 1 46 ? 21.484 14.625 5.02 1 94.69 46 LEU B O 1
ATOM 2709 N N . ASN B 1 47 ? 20.656 15.203 2.984 1 94.5 47 ASN B N 1
ATOM 2710 C CA . ASN B 1 47 ? 21.828 15.992 2.645 1 94.5 47 ASN B CA 1
ATOM 2711 C C . ASN B 1 47 ? 21.438 17.406 2.227 1 94.5 47 ASN B C 1
ATOM 2713 O O . ASN B 1 47 ? 20.891 17.609 1.147 1 94.5 47 ASN B O 1
ATOM 2717 N N . ASN B 1 48 ? 21.766 18.391 3.127 1 95.19 48 ASN B N 1
ATOM 2718 C CA . ASN B 1 48 ? 21.609 19.812 2.867 1 95.19 48 ASN B CA 1
ATOM 2719 C C . ASN B 1 48 ? 20.25 20.141 2.279 1 95.19 48 ASN B C 1
ATOM 2721 O O . ASN B 1 48 ? 20.156 20.797 1.238 1 95.19 48 ASN B O 1
ATOM 2725 N N . MET B 1 49 ? 19.219 19.766 2.93 1 96.69 49 MET B N 1
ATOM 2726 C CA . MET B 1 49 ? 17.844 19.938 2.453 1 96.69 49 MET B CA 1
ATOM 2727 C C . MET B 1 49 ? 17.281 21.281 2.898 1 96.69 49 MET B C 1
ATOM 2729 O O . MET B 1 49 ? 17.469 21.688 4.043 1 96.69 49 MET B O 1
ATOM 2733 N N . SER B 1 50 ? 16.703 21.953 1.918 1 97.75 50 SER B N 1
ATOM 2734 C CA . SER B 1 50 ? 15.992 23.188 2.232 1 97.75 50 SER B CA 1
ATOM 2735 C C . SER B 1 50 ? 14.695 23.297 1.434 1 97.75 50 SER B C 1
ATOM 2737 O O . SER B 1 50 ? 14.672 22.984 0.242 1 97.75 50 SER B O 1
ATOM 2739 N N . PHE B 1 51 ? 13.617 23.625 2.086 1 97.88 51 PHE B N 1
ATOM 2740 C CA . PHE B 1 51 ? 12.352 23.953 1.446 1 97.88 51 PHE B CA 1
ATOM 2741 C C . PHE B 1 51 ? 11.414 24.641 2.428 1 97.88 51 PHE B C 1
ATOM 2743 O O . PHE B 1 51 ? 11.656 24.641 3.637 1 97.88 51 PHE B O 1
ATOM 2750 N N . GLU B 1 52 ? 10.43 25.234 1.924 1 98 52 GLU B N 1
ATOM 2751 C CA . GLU B 1 52 ? 9.367 25.828 2.736 1 98 52 GLU B CA 1
ATOM 2752 C C . GLU B 1 52 ? 8.016 25.719 2.039 1 98 52 GLU B C 1
ATOM 2754 O O . GLU B 1 52 ? 7.938 25.781 0.811 1 98 52 GLU B O 1
ATOM 2759 N N . PHE B 1 53 ? 6.984 25.594 2.793 1 98 53 PHE B N 1
ATOM 2760 C CA . PHE B 1 53 ? 5.609 25.562 2.312 1 98 53 PHE B CA 1
ATOM 2761 C C . PHE B 1 53 ? 4.715 26.438 3.193 1 98 53 PHE B C 1
ATOM 2763 O O . PHE B 1 53 ? 4.941 26.531 4.402 1 98 53 PHE B O 1
ATOM 2770 N N . GLY B 1 54 ? 3.715 27.016 2.6 1 96.75 54 GLY B N 1
ATOM 2771 C CA . GLY B 1 54 ? 2.793 27.875 3.324 1 96.75 54 GLY B CA 1
ATOM 2772 C C . GLY B 1 54 ? 1.518 27.172 3.738 1 96.75 54 GLY B C 1
ATOM 2773 O O . GLY B 1 54 ? 1.348 25.969 3.471 1 96.75 54 GLY B O 1
ATOM 2774 N N . ARG B 1 55 ? 0.688 27.938 4.387 1 96.5 55 ARG B N 1
ATOM 2775 C CA . ARG B 1 55 ? -0.604 27.453 4.863 1 96.5 55 ARG B CA 1
ATOM 2776 C C . ARG B 1 55 ? -1.456 26.938 3.709 1 96.5 55 ARG B C 1
ATOM 2778 O O . ARG B 1 55 ? -1.44 27.516 2.615 1 96.5 55 ARG B O 1
ATOM 2785 N N . GLY B 1 56 ? -2.105 25.828 3.959 1 96.56 56 GLY B N 1
ATOM 2786 C CA . GLY B 1 56 ? -3.086 25.344 3 1 96.56 56 GLY B CA 1
ATOM 2787 C C . GLY B 1 56 ? -2.48 24.453 1.927 1 96.56 56 GLY B C 1
ATOM 2788 O O . GLY B 1 56 ? -3.201 23.906 1.097 1 96.56 56 GLY B O 1
ATOM 2789 N N . ALA B 1 57 ? -1.192 24.266 1.976 1 97.69 57 ALA B N 1
ATOM 2790 C CA . ALA B 1 57 ? -0.529 23.453 0.955 1 97.69 57 ALA B CA 1
ATOM 2791 C C . ALA B 1 57 ? -0.839 21.984 1.143 1 97.69 57 ALA B C 1
ATOM 2793 O O . ALA B 1 57 ? -0.864 21.484 2.27 1 97.69 57 ALA B O 1
ATOM 2794 N N . ARG B 1 58 ? -1.163 21.297 0.094 1 98.25 58 ARG B N 1
ATOM 2795 C CA . ARG B 1 58 ? -1.177 19.844 -0.01 1 98.25 58 ARG B CA 1
ATOM 2796 C C . ARG B 1 58 ? 0.054 19.328 -0.754 1 98.25 58 ARG B C 1
ATOM 2798 O O . ARG B 1 58 ? 0.07 19.297 -1.986 1 98.25 58 ARG B O 1
ATOM 2805 N N . ILE B 1 59 ? 1.019 18.922 0.014 1 98.62 59 ILE B N 1
ATOM 2806 C CA . ILE B 1 59 ? 2.33 18.609 -0.542 1 98.62 59 ILE B CA 1
ATOM 2807 C C . ILE B 1 59 ? 2.451 17.094 -0.753 1 98.62 59 ILE B C 1
ATOM 2809 O O . ILE B 1 59 ? 2.389 16.328 0.205 1 98.62 59 ILE B O 1
ATOM 2813 N N . LEU B 1 60 ? 2.582 16.719 -1.944 1 98.31 60 LEU B N 1
ATOM 2814 C CA . LEU B 1 60 ? 2.906 15.336 -2.268 1 98.31 60 LEU B CA 1
ATOM 2815 C C . LEU B 1 60 ? 4.414 15.125 -2.328 1 98.31 60 LEU B C 1
ATOM 2817 O O . LEU B 1 60 ? 5.105 15.789 -3.105 1 98.31 60 LEU B O 1
ATOM 2821 N N . VAL B 1 61 ? 4.883 14.273 -1.477 1 97.94 61 VAL B N 1
ATOM 2822 C CA . VAL B 1 61 ? 6.309 13.961 -1.42 1 97.94 61 VAL B CA 1
ATOM 2823 C C . VAL B 1 61 ? 6.594 12.695 -2.225 1 97.94 61 VAL B C 1
ATOM 2825 O O . VAL B 1 61 ? 6.039 11.633 -1.941 1 97.94 61 VAL B O 1
ATOM 2828 N N . VAL B 1 62 ? 7.465 12.859 -3.172 1 95.62 62 VAL B N 1
ATOM 2829 C CA . VAL B 1 62 ? 7.758 11.734 -4.047 1 95.62 62 VAL B CA 1
ATOM 2830 C C . VAL B 1 62 ? 9.258 11.438 -4.027 1 95.62 62 VAL B C 1
ATOM 2832 O O . VAL B 1 62 ? 10.07 12.344 -3.873 1 95.62 62 VAL B O 1
ATOM 2835 N N . GLY B 1 63 ? 9.57 10.211 -4.164 1 93 63 GLY B N 1
ATOM 2836 C CA . GLY B 1 63 ? 10.938 9.703 -4.18 1 93 63 GLY B CA 1
ATOM 2837 C C . GLY B 1 63 ? 11.016 8.195 -4.137 1 93 63 GLY B C 1
ATOM 2838 O O . GLY B 1 63 ? 10.07 7.531 -3.699 1 93 63 GLY B O 1
ATOM 2839 N N . ALA B 1 64 ? 12.125 7.723 -4.562 1 89.44 64 ALA B N 1
ATOM 2840 C CA . ALA B 1 64 ? 12.352 6.277 -4.539 1 89.44 64 ALA B CA 1
ATOM 2841 C C . ALA B 1 64 ? 12.492 5.773 -3.105 1 89.44 64 ALA B C 1
ATOM 2843 O O . ALA B 1 64 ? 12.57 6.566 -2.164 1 89.44 64 ALA B O 1
ATOM 2844 N N . ASN B 1 65 ? 12.406 4.484 -2.967 1 85.75 65 ASN B N 1
ATOM 2845 C CA . ASN B 1 65 ? 12.688 3.898 -1.66 1 85.75 65 ASN B CA 1
ATOM 2846 C C . ASN B 1 65 ? 14.062 4.305 -1.147 1 85.75 65 ASN B C 1
ATOM 2848 O O . ASN B 1 65 ? 15.047 4.273 -1.896 1 85.75 65 ASN B O 1
ATOM 2852 N N . GLY B 1 66 ? 14.109 4.77 0.057 1 82.81 66 GLY B N 1
ATOM 2853 C CA . GLY B 1 66 ? 15.383 5.156 0.645 1 82.81 66 GLY B CA 1
ATOM 2854 C C . GLY B 1 66 ? 15.734 6.609 0.399 1 82.81 66 GLY B C 1
ATOM 2855 O O . GLY B 1 66 ? 16.812 7.07 0.804 1 82.81 66 GLY B O 1
ATOM 2856 N N . ALA B 1 67 ? 14.812 7.328 -0.171 1 89.25 67 ALA B N 1
ATOM 2857 C CA . ALA B 1 67 ? 15.102 8.719 -0.525 1 89.25 67 ALA B CA 1
ATOM 2858 C C . ALA B 1 67 ? 15.133 9.602 0.715 1 89.25 67 ALA B C 1
ATOM 2860 O O . ALA B 1 67 ? 15.562 10.758 0.651 1 89.25 67 ALA B O 1
ATOM 2861 N N . GLY B 1 68 ? 14.625 9.109 1.839 1 91.31 68 GLY B N 1
ATOM 2862 C CA . GLY B 1 68 ? 14.664 9.867 3.078 1 91.31 68 GLY B CA 1
ATOM 2863 C C . GLY B 1 68 ? 13.305 10.375 3.514 1 91.31 68 GLY B C 1
ATOM 2864 O O . GLY B 1 68 ? 13.203 11.156 4.457 1 91.31 68 GLY B O 1
ATOM 2865 N N . LYS B 1 69 ? 12.258 9.945 2.867 1 94.31 69 LYS B N 1
ATOM 2866 C CA . LYS B 1 69 ? 10.914 10.453 3.109 1 94.31 69 LYS B CA 1
ATOM 2867 C C . LYS B 1 69 ? 10.5 10.234 4.562 1 94.31 69 LYS B C 1
ATOM 2869 O O . LYS B 1 69 ? 10.086 11.18 5.242 1 94.31 69 LYS B O 1
ATOM 2874 N N . SER B 1 70 ? 10.656 9.008 5.074 1 91.75 70 SER B N 1
ATOM 2875 C CA . SER B 1 70 ? 10.242 8.68 6.434 1 91.75 70 SER B CA 1
ATOM 2876 C C . SER B 1 70 ? 11.102 9.422 7.461 1 91.75 70 SER B C 1
ATOM 2878 O O . SER B 1 70 ? 10.586 9.891 8.477 1 91.75 70 SER B O 1
ATOM 2880 N N . THR B 1 71 ? 12.391 9.523 7.215 1 91.38 71 THR B N 1
ATOM 2881 C CA . THR B 1 71 ? 13.281 10.281 8.094 1 91.38 71 THR B CA 1
ATOM 2882 C C . THR B 1 71 ? 12.859 11.742 8.164 1 91.38 71 THR B C 1
ATOM 2884 O O . THR B 1 71 ? 12.773 12.32 9.25 1 91.38 71 THR B O 1
ATOM 2887 N N . LEU B 1 72 ? 12.57 12.258 7.012 1 95.94 72 LEU B N 1
ATOM 2888 C CA . LEU B 1 72 ? 12.141 13.656 6.945 1 95.94 72 LEU B CA 1
ATOM 2889 C C . LEU B 1 72 ? 10.852 13.867 7.73 1 95.94 72 LEU B C 1
ATOM 2891 O O . LEU B 1 72 ? 10.75 14.805 8.523 1 95.94 72 LEU B O 1
ATOM 2895 N N . LEU B 1 73 ? 9.898 12.984 7.59 1 95.94 73 LEU B N 1
ATOM 2896 C CA . LEU B 1 73 ? 8.625 13.102 8.289 1 95.94 73 LEU B CA 1
ATOM 2897 C C . LEU B 1 73 ? 8.82 12.93 9.797 1 95.94 73 LEU B C 1
ATOM 2899 O O . LEU B 1 73 ? 8.172 13.617 10.586 1 95.94 73 LEU B O 1
ATOM 2903 N N . SER B 1 74 ? 9.703 12.055 10.188 1 93.31 74 SER B N 1
ATOM 2904 C CA . SER B 1 74 ? 9.992 11.859 11.602 1 93.31 74 SER B CA 1
ATOM 2905 C C . SER B 1 74 ? 10.602 13.117 12.219 1 93.31 74 SER B C 1
ATOM 2907 O O . SER B 1 74 ? 10.273 13.477 13.352 1 93.31 74 SER B O 1
ATOM 2909 N N . ILE B 1 75 ? 11.398 13.758 11.453 1 94.56 75 ILE B N 1
ATOM 2910 C CA . ILE B 1 75 ? 12.023 14.984 11.922 1 94.56 75 ILE B CA 1
ATOM 2911 C C . ILE B 1 75 ? 10.977 16.094 12.039 1 94.56 75 ILE B C 1
ATOM 2913 O O . ILE B 1 75 ? 10.875 16.75 13.078 1 94.56 75 ILE B O 1
ATOM 2917 N N . LEU B 1 76 ? 10.188 16.234 11.047 1 95.94 76 LEU B N 1
ATOM 2918 C CA . LEU B 1 76 ? 9.148 17.266 11.055 1 95.94 76 LEU B CA 1
ATOM 2919 C C . LEU B 1 76 ? 8.133 17 12.156 1 95.94 76 LEU B C 1
ATOM 2921 O O . LEU B 1 76 ? 7.57 17.938 12.727 1 95.94 76 LEU B O 1
ATOM 2925 N N . GLY B 1 77 ? 7.953 15.695 12.406 1 94.56 77 GLY B N 1
ATOM 2926 C CA . GLY B 1 77 ? 7.004 15.305 13.43 1 94.56 77 GLY B CA 1
ATOM 2927 C C . GLY B 1 77 ? 7.578 15.375 14.836 1 94.56 77 GLY B C 1
ATOM 2928 O O . GLY B 1 77 ? 6.887 15.07 15.812 1 94.56 77 GLY B O 1
ATOM 2929 N N . GLY B 1 78 ? 8.828 15.672 14.969 1 93.25 78 GLY B N 1
ATOM 2930 C CA . GLY B 1 78 ? 9.477 15.828 16.266 1 93.25 78 GLY B CA 1
ATOM 2931 C C . GLY B 1 78 ? 9.898 14.5 16.875 1 93.25 78 GLY B C 1
ATOM 2932 O O . GLY B 1 78 ? 10.086 14.406 18.094 1 93.25 78 GLY B O 1
ATOM 2933 N N . LYS B 1 79 ? 10.031 13.508 16.125 1 90.12 79 LYS B N 1
ATOM 2934 C CA . LYS B 1 79 ? 10.367 12.18 16.625 1 90.12 79 LYS B CA 1
ATOM 2935 C C . LYS B 1 79 ? 11.875 11.945 16.609 1 90.12 79 LYS B C 1
ATOM 2937 O O . LYS B 1 79 ? 12.359 10.953 17.156 1 90.12 79 LYS B O 1
ATOM 2942 N N . LYS B 1 80 ? 12.562 12.852 16 1 90 80 LYS B N 1
ATOM 2943 C CA . LYS B 1 80 ? 14.016 12.781 15.969 1 90 80 LYS B CA 1
ATOM 2944 C C . LYS B 1 80 ? 14.641 14.102 16.422 1 90 80 LYS B C 1
ATOM 2946 O O . LYS B 1 80 ? 14.188 15.18 16.031 1 90 80 LYS B O 1
ATOM 2951 N N . MET B 1 81 ? 15.656 13.953 17.172 1 90.94 81 MET B N 1
ATOM 2952 C CA . MET B 1 81 ? 16.328 15.148 17.672 1 90.94 81 MET B CA 1
ATOM 2953 C C . MET B 1 81 ? 17.297 15.695 16.641 1 90.94 81 MET B C 1
ATOM 2955 O O . MET B 1 81 ? 18.125 14.953 16.109 1 90.94 81 MET B O 1
ATOM 2959 N N . ILE B 1 82 ? 17.109 16.953 16.359 1 91.81 82 ILE B N 1
ATOM 2960 C CA . ILE B 1 82 ? 18.062 17.703 15.531 1 91.81 82 ILE B CA 1
ATOM 2961 C C . ILE B 1 82 ? 18.359 19.062 16.172 1 91.81 82 ILE B C 1
ATOM 2963 O O . ILE B 1 82 ? 17.594 19.531 17.016 1 91.81 82 ILE B O 1
ATOM 2967 N N . PRO B 1 83 ? 19.453 19.656 15.844 1 92.06 83 PRO B N 1
ATOM 2968 C CA . PRO B 1 83 ? 19.719 20.984 16.406 1 92.06 83 PRO B CA 1
ATOM 2969 C C . PRO B 1 83 ? 18.656 22.016 16.031 1 92.06 83 PRO B C 1
ATOM 2971 O O . PRO B 1 83 ? 17.922 21.812 15.062 1 92.06 83 PRO B O 1
ATOM 2974 N N . ARG B 1 84 ? 18.594 23.016 16.859 1 94.44 84 ARG B N 1
ATOM 2975 C CA . ARG B 1 84 ? 17.641 24.094 16.594 1 94.44 84 ARG B CA 1
ATOM 2976 C C . ARG B 1 84 ? 17.953 24.797 15.289 1 94.44 84 ARG B C 1
ATOM 2978 O O . ARG B 1 84 ? 19.109 24.875 14.875 1 94.44 84 ARG B O 1
ATOM 2985 N N . GLY B 1 85 ? 16.844 25.281 14.625 1 94.75 85 GLY B N 1
ATOM 2986 C CA . GLY B 1 85 ? 17.016 26.188 13.492 1 94.75 85 GLY B CA 1
ATOM 2987 C C . GLY B 1 85 ? 16.969 25.469 12.148 1 94.75 85 GLY B C 1
ATOM 2988 O O . GLY B 1 85 ? 16.922 26.109 11.102 1 94.75 85 GLY B O 1
ATOM 2989 N N . PHE B 1 86 ? 16.859 24.141 12.18 1 96.19 86 PHE B N 1
ATOM 2990 C CA . PHE B 1 86 ? 16.969 23.406 10.93 1 96.19 86 PHE B CA 1
ATOM 2991 C C . PHE B 1 86 ? 15.586 22.953 10.453 1 96.19 86 PHE B C 1
ATOM 2993 O O . PHE B 1 86 ? 15.383 22.719 9.258 1 96.19 86 PHE B O 1
ATOM 3000 N N . ALA B 1 87 ? 14.664 22.719 11.344 1 97.06 87 ALA B N 1
ATOM 3001 C CA . ALA B 1 87 ? 13.32 22.266 11.008 1 97.06 87 ALA B CA 1
ATOM 3002 C C . ALA B 1 87 ? 12.281 22.938 11.906 1 97.06 87 ALA B C 1
ATOM 3004 O O . ALA B 1 87 ? 12.422 22.938 13.133 1 97.06 87 ALA B O 1
ATOM 3005 N N . SER B 1 88 ? 11.266 23.469 11.297 1 96.62 88 SER B N 1
ATOM 3006 C CA . SER B 1 88 ? 10.234 24.141 12.078 1 96.62 88 SER B CA 1
ATOM 3007 C C . SER B 1 88 ? 8.852 23.922 11.461 1 96.62 88 SER B C 1
ATOM 3009 O O . SER B 1 88 ? 8.734 23.734 10.25 1 96.62 88 SER B O 1
ATOM 3011 N N . VAL B 1 89 ? 7.883 23.938 12.281 1 96.56 89 VAL B N 1
ATOM 3012 C CA . VAL B 1 89 ? 6.469 23.922 11.922 1 96.56 89 VAL B CA 1
ATOM 3013 C C . VAL B 1 89 ? 5.754 25.094 12.617 1 96.56 89 VAL B C 1
ATOM 3015 O O . VAL B 1 89 ? 5.84 25.234 13.836 1 96.56 89 VAL B O 1
ATOM 3018 N N . LEU B 1 90 ? 5.141 25.906 11.805 1 95.44 90 LEU B N 1
ATOM 3019 C CA . LEU B 1 90 ? 4.461 27.094 12.312 1 95.44 90 LEU B CA 1
ATOM 3020 C C . LEU B 1 90 ? 5.422 27.969 13.117 1 95.44 90 LEU B C 1
ATOM 3022 O O . LEU B 1 90 ? 5.066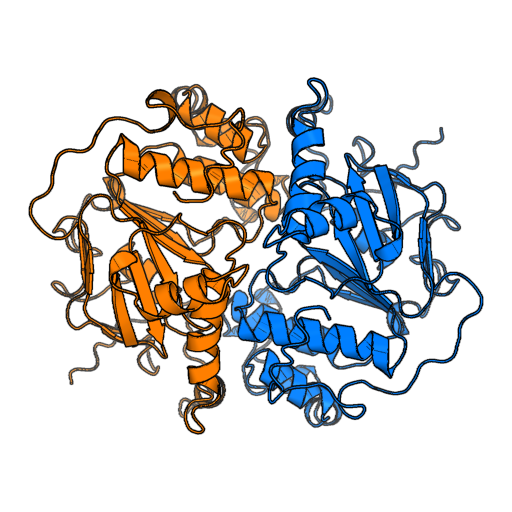 28.469 14.188 1 95.44 90 LEU B O 1
ATOM 3026 N N . GLY B 1 91 ? 6.609 27.938 12.68 1 93.88 91 GLY B N 1
ATOM 3027 C CA . GLY B 1 91 ? 7.617 28.797 13.281 1 93.88 91 GLY B CA 1
ATOM 3028 C C . GLY B 1 91 ? 8.227 28.203 14.539 1 93.88 91 GLY B C 1
ATOM 3029 O O . GLY B 1 91 ? 9.125 28.812 15.141 1 93.88 91 GLY B O 1
ATOM 3030 N N . LYS B 1 92 ? 7.812 27.062 14.938 1 94.5 92 LYS B N 1
ATOM 3031 C CA . LYS B 1 92 ? 8.328 26.406 16.125 1 94.5 92 LYS B CA 1
ATOM 3032 C C . LYS B 1 92 ? 9.273 25.266 15.766 1 94.5 92 LYS B C 1
ATOM 3034 O O . LYS B 1 92 ? 9.008 24.516 14.82 1 94.5 92 LYS B O 1
ATOM 3039 N N . ASP B 1 93 ? 10.305 25.172 16.578 1 95.94 93 ASP B N 1
ATOM 3040 C CA . ASP B 1 93 ? 11.234 24.062 16.375 1 95.94 93 ASP B CA 1
ATOM 3041 C C . ASP B 1 93 ? 10.539 22.719 16.562 1 95.94 93 ASP B C 1
ATOM 3043 O O . ASP B 1 93 ? 9.844 22.516 17.562 1 95.94 93 ASP B O 1
ATOM 3047 N N . CYS B 1 94 ? 10.805 21.812 15.711 1 94.25 94 CYS B N 1
ATOM 3048 C CA . CYS B 1 94 ? 10.039 20.562 15.656 1 94.25 94 CYS B CA 1
ATOM 3049 C C . CYS B 1 94 ? 10.305 19.703 16.875 1 94.25 94 CYS B C 1
ATOM 3051 O O . CYS B 1 94 ? 9.414 19 17.359 1 94.25 94 CYS B O 1
ATOM 3053 N N . PHE B 1 95 ? 11.539 19.719 17.375 1 92.75 95 PHE B N 1
ATOM 3054 C CA . PHE B 1 95 ? 11.898 18.812 18.453 1 92.75 95 PHE B CA 1
ATOM 3055 C C . PHE B 1 95 ? 11.953 19.562 19.781 1 92.75 95 PHE B C 1
ATOM 3057 O O . PHE B 1 95 ? 11.477 19.047 20.797 1 92.75 95 PHE B O 1
ATOM 3064 N N . HIS B 1 96 ? 12.352 20.75 19.828 1 93.19 96 HIS B N 1
ATOM 3065 C CA . HIS B 1 96 ? 12.742 21.406 21.062 1 93.19 96 HIS B CA 1
ATOM 3066 C C . HIS B 1 96 ? 11.594 22.234 21.641 1 93.19 96 HIS B C 1
ATOM 3068 O O . HIS B 1 96 ? 11.555 22.484 22.844 1 93.19 96 HIS B O 1
ATOM 3074 N N . ASP B 1 97 ? 10.773 22.672 20.812 1 93 97 ASP B N 1
ATOM 3075 C CA . ASP B 1 97 ? 9.695 23.516 21.312 1 93 97 ASP B CA 1
ATOM 3076 C C . ASP B 1 97 ? 8.516 22.688 21.797 1 93 97 ASP B C 1
ATOM 3078 O O . ASP B 1 97 ? 8.219 21.625 21.219 1 93 97 ASP B O 1
ATOM 3082 N N . THR B 1 98 ? 7.84 23.172 22.75 1 84.88 98 THR B N 1
ATOM 3083 C CA . THR B 1 98 ? 6.676 22.516 23.328 1 84.88 98 THR B CA 1
ATOM 3084 C C . THR B 1 98 ? 5.406 22.891 22.578 1 84.88 98 THR B C 1
ATOM 3086 O O . THR B 1 98 ? 5.355 23.922 21.906 1 84.88 98 THR B O 1
ATOM 3089 N N . GLY B 1 99 ? 4.473 22.047 22.516 1 82.12 99 GLY B N 1
ATOM 3090 C CA . GLY B 1 99 ? 3.154 22.359 21.984 1 82.12 99 GLY B CA 1
ATOM 3091 C C . GLY B 1 99 ? 3.018 22.047 20.5 1 82.12 99 GLY B C 1
ATOM 3092 O O . GLY B 1 99 ? 1.932 22.172 19.922 1 82.12 99 GLY B O 1
ATOM 3093 N N . VAL B 1 100 ? 4.109 21.719 19.875 1 83.88 100 VAL B N 1
ATOM 3094 C CA . VAL B 1 100 ? 4.062 21.375 18.453 1 83.88 100 VAL B CA 1
ATOM 3095 C C . VAL B 1 100 ? 3.088 20.234 18.219 1 83.88 100 VAL B C 1
ATOM 3097 O O . VAL B 1 100 ? 2.35 20.219 17.234 1 83.88 100 VAL B O 1
ATOM 3100 N N . GLY B 1 101 ? 2.975 19.406 19.156 1 85.88 101 GLY B N 1
ATOM 3101 C CA . GLY B 1 101 ? 2.1 18.234 19.062 1 85.88 101 GLY B CA 1
ATOM 3102 C C . GLY B 1 101 ? 0.627 18.609 19.047 1 85.88 101 GLY B C 1
ATOM 3103 O O . GLY B 1 101 ? -0.207 17.828 18.594 1 85.88 101 GLY B O 1
ATOM 3104 N N . GLN B 1 102 ? 0.34 19.812 19.516 1 89.69 102 GLN B N 1
ATOM 3105 C CA . GLN B 1 102 ? -1.046 20.266 19.5 1 89.69 102 GLN B CA 1
ATOM 3106 C C . GLN B 1 102 ? -1.464 20.719 18.094 1 89.69 102 GLN B C 1
ATOM 3108 O O . GLN B 1 102 ? -2.648 20.688 17.766 1 89.69 102 GLN B O 1
ATOM 3113 N N . ASP B 1 103 ? -0.473 21.047 17.312 1 92.88 103 ASP B N 1
ATOM 3114 C CA . ASP B 1 103 ? -0.778 21.594 16 1 92.88 103 ASP B CA 1
ATOM 3115 C C . ASP B 1 103 ? -0.47 20.594 14.898 1 92.88 103 ASP B C 1
ATOM 3117 O O . ASP B 1 103 ? -1.018 20.672 13.797 1 92.88 103 ASP B O 1
ATOM 3121 N N . VAL B 1 104 ? 0.392 19.656 15.273 1 95.94 104 VAL B N 1
ATOM 3122 C CA . VAL B 1 104 ? 0.905 18.766 14.25 1 95.94 104 VAL B CA 1
ATOM 3123 C C . VAL B 1 104 ? 0.451 17.328 14.547 1 95.94 104 VAL B C 1
ATOM 3125 O O . VAL B 1 104 ? 0.499 16.891 15.695 1 95.94 104 VAL B O 1
ATOM 3128 N N . MET B 1 105 ? -0.045 16.688 13.562 1 96.19 105 MET B N 1
ATOM 3129 C CA . MET B 1 105 ? -0.338 15.258 13.648 1 96.19 105 MET B CA 1
ATOM 3130 C C . MET B 1 105 ? 0.558 14.461 12.703 1 96.19 105 MET B C 1
ATOM 3132 O O . MET B 1 105 ? 0.545 14.68 11.492 1 96.19 105 MET B O 1
ATOM 3136 N N . TYR B 1 106 ? 1.326 13.625 13.312 1 95.12 106 TYR B N 1
ATOM 3137 C CA . TYR B 1 106 ? 2.156 12.703 12.539 1 95.12 106 TYR B CA 1
ATOM 3138 C C . TYR B 1 106 ? 1.546 11.305 12.523 1 95.12 106 TYR B C 1
ATOM 3140 O O . TYR B 1 106 ? 1.156 10.773 13.57 1 95.12 106 TYR B O 1
ATOM 3148 N N . CYS B 1 107 ? 1.39 10.758 11.359 1 94.31 107 CYS B N 1
ATOM 3149 C CA . CYS B 1 107 ? 0.957 9.367 11.211 1 94.31 107 CYS B CA 1
ATOM 3150 C C . CYS B 1 107 ? 1.921 8.594 10.32 1 94.31 107 CYS B C 1
ATOM 3152 O O . CYS B 1 107 ? 1.995 8.836 9.117 1 94.31 107 CYS B O 1
ATOM 3154 N N . GLY B 1 108 ? 2.613 7.66 10.852 1 89 108 GLY B N 1
ATOM 3155 C CA . GLY B 1 108 ? 3.574 6.82 10.156 1 89 108 GLY B CA 1
ATOM 3156 C C . GLY B 1 108 ? 4.02 5.621 10.969 1 89 108 GLY B C 1
ATOM 3157 O O . GLY B 1 108 ? 4.492 4.625 10.414 1 89 108 GLY B O 1
ATOM 3158 N N . ASP B 1 109 ? 3.879 5.73 12.25 1 83.62 109 ASP B N 1
ATOM 3159 C CA . ASP B 1 109 ? 4.145 4.633 13.18 1 83.62 109 ASP B CA 1
ATOM 3160 C C . ASP B 1 109 ? 2.867 3.861 13.5 1 83.62 109 ASP B C 1
ATOM 3162 O O . ASP B 1 109 ? 1.984 4.371 14.188 1 83.62 109 ASP B O 1
ATOM 3166 N N . TRP B 1 110 ? 2.857 2.691 13.133 1 84.56 110 TRP B N 1
ATOM 3167 C CA . TRP B 1 110 ? 1.617 1.938 13.281 1 84.56 110 TRP B CA 1
ATOM 3168 C C . TRP B 1 110 ? 1.613 1.145 14.578 1 84.56 110 TRP B C 1
ATOM 3170 O O . TRP B 1 110 ? 2.668 0.712 15.055 1 84.56 110 TRP B O 1
ATOM 3180 N N . TRP B 1 111 ? 0.396 0.967 15.062 1 82.69 111 TRP B N 1
ATOM 3181 C CA . TRP B 1 111 ? 0.193 0.265 16.328 1 82.69 111 TRP B CA 1
ATOM 3182 C C . TRP B 1 111 ? 0.664 -1.182 16.219 1 82.69 111 TRP B C 1
ATOM 3184 O O . TRP B 1 111 ? 0.476 -1.832 15.195 1 82.69 111 TRP B O 1
ATOM 3194 N N . ARG B 1 112 ? 1.302 -1.6 17.344 1 70.88 112 ARG B N 1
ATOM 3195 C CA . ARG B 1 112 ? 1.63 -3.014 17.5 1 70.88 112 ARG B CA 1
ATOM 3196 C C . ARG B 1 112 ? 0.644 -3.709 18.422 1 70.88 112 ARG B C 1
ATOM 3198 O O . ARG B 1 112 ? 0.099 -3.086 19.344 1 70.88 112 ARG B O 1
ATOM 3205 N N . THR B 1 113 ? -0.016 -4.82 18.062 1 63.81 113 THR B N 1
ATOM 3206 C CA . THR B 1 113 ? -1.105 -5.551 18.703 1 63.81 113 THR B CA 1
ATOM 3207 C C . THR B 1 113 ? -0.926 -5.566 20.219 1 63.81 113 THR B C 1
ATOM 3209 O O . THR B 1 113 ? -1.896 -5.418 20.969 1 63.81 113 THR B O 1
ATOM 3212 N N . LYS B 1 114 ? 0.187 -5.793 20.75 1 59.53 114 LYS B N 1
ATOM 3213 C CA . LYS B 1 114 ? 0.396 -6.168 22.156 1 59.53 114 LYS B CA 1
ATOM 3214 C C . LYS B 1 114 ? -0.049 -5.055 23.094 1 59.53 114 LYS B C 1
ATOM 3216 O O . LYS B 1 114 ? -0.211 -5.277 24.297 1 59.53 114 LYS B O 1
ATOM 3221 N N . PHE B 1 115 ? -0.612 -4.059 22.422 1 59.84 115 PHE B N 1
ATOM 3222 C CA . PHE B 1 115 ? -0.687 -2.908 23.312 1 59.84 115 PHE B CA 1
ATOM 3223 C C . PHE B 1 115 ? -2.131 -2.619 23.703 1 59.84 115 PHE B C 1
ATOM 3225 O O . PHE B 1 115 ? -2.389 -1.779 24.578 1 59.84 115 PHE B O 1
ATOM 3232 N N . PHE B 1 116 ? -3.092 -3.439 23.281 1 68.19 116 PHE B N 1
ATOM 3233 C CA . PHE B 1 116 ? -4.434 -2.936 23.547 1 68.19 116 PHE B CA 1
ATOM 3234 C C . PHE B 1 116 ? -5.203 -3.896 24.438 1 68.19 116 PHE B C 1
ATOM 3236 O O . PHE B 1 116 ? -5.195 -5.109 24.219 1 68.19 116 PHE B O 1
ATOM 3243 N N . MET B 1 117 ? -5.488 -3.615 25.672 1 67.62 117 MET B N 1
ATOM 3244 C CA . MET B 1 117 ? -6.172 -4.328 26.75 1 67.62 117 MET B CA 1
ATOM 3245 C C . MET B 1 117 ? -7.668 -4.414 26.484 1 67.62 117 MET B C 1
ATOM 3247 O O . MET B 1 117 ? -8.477 -3.988 27.312 1 67.62 117 MET B O 1
ATOM 3251 N N . ASN B 1 118 ? -8.227 -4.934 25.438 1 83.44 118 ASN B N 1
ATOM 3252 C CA . ASN B 1 118 ? -9.633 -5.172 25.141 1 83.44 118 ASN B CA 1
ATOM 3253 C C . ASN B 1 118 ? -10.414 -3.867 25 1 83.44 118 ASN B C 1
ATOM 3255 O O . ASN B 1 118 ? -11.602 -3.809 25.312 1 83.44 118 ASN B O 1
ATOM 3259 N N . LEU B 1 119 ? -9.82 -2.893 24.641 1 90.12 119 LEU B N 1
ATOM 3260 C CA . LEU B 1 119 ? -10.398 -1.573 24.438 1 90.12 119 LEU B CA 1
ATOM 3261 C C . LEU B 1 119 ? -10.969 -1.453 23.016 1 90.12 119 LEU B C 1
ATOM 3263 O O . LEU B 1 119 ? -10.352 -1.908 22.062 1 90.12 119 LEU B O 1
ATOM 3267 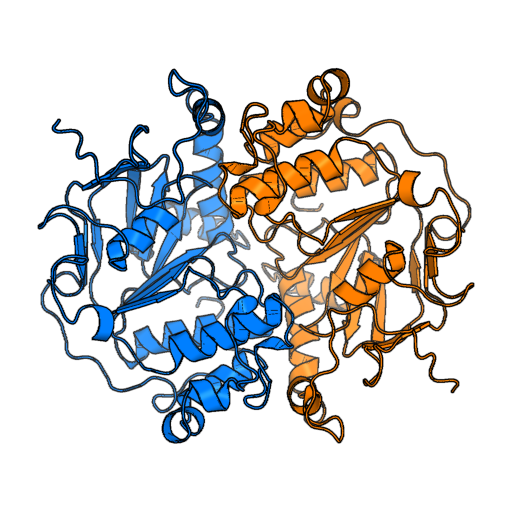N N . THR B 1 120 ? -12.172 -0.854 23.031 1 93.44 120 THR B N 1
ATOM 3268 C CA . THR B 1 120 ? -12.727 -0.539 21.719 1 93.44 120 THR B CA 1
ATOM 3269 C C . THR B 1 120 ? -12.125 0.758 21.172 1 93.44 120 THR B C 1
ATOM 3271 O O . THR B 1 120 ? -11.57 1.554 21.938 1 93.44 120 THR B O 1
ATOM 3274 N N . ILE B 1 121 ? -12.227 0.982 19.891 1 93.81 121 ILE B N 1
ATOM 3275 C CA . ILE B 1 121 ? -11.766 2.232 19.312 1 93.81 121 ILE B CA 1
ATOM 3276 C C . ILE B 1 121 ? -12.602 3.395 19.844 1 93.81 121 ILE B C 1
ATOM 3278 O O . ILE B 1 121 ? -12.078 4.488 20.078 1 93.81 121 ILE B O 1
ATOM 3282 N N . GLY B 1 122 ? -13.875 3.154 20.062 1 94.44 122 GLY B N 1
ATOM 3283 C CA . GLY B 1 122 ? -14.711 4.18 20.672 1 94.44 122 GLY B CA 1
ATOM 3284 C C . GLY B 1 122 ? -14.234 4.586 22.062 1 94.44 122 GLY B C 1
ATOM 3285 O O . GLY B 1 122 ? -14.195 5.777 22.375 1 94.44 122 GLY B O 1
ATOM 3286 N N . ASP B 1 123 ? -13.883 3.584 22.812 1 93.88 123 ASP B N 1
ATOM 3287 C CA . ASP B 1 123 ? -13.352 3.844 24.141 1 93.88 123 ASP B CA 1
ATOM 3288 C C . ASP B 1 123 ? -12.062 4.664 24.078 1 93.88 123 ASP B C 1
ATOM 3290 O O . ASP B 1 123 ? -11.859 5.574 24.875 1 93.88 123 ASP B O 1
ATOM 3294 N N . LEU B 1 124 ? -11.258 4.301 23.188 1 92.94 124 LEU B N 1
ATOM 3295 C CA . LEU B 1 124 ? -9.984 4.988 23.016 1 92.94 124 LEU B CA 1
ATOM 3296 C C . LEU B 1 124 ? -10.195 6.457 22.672 1 92.94 124 LEU B C 1
ATOM 3298 O O . LEU B 1 124 ? -9.484 7.328 23.172 1 92.94 124 LEU B O 1
ATOM 3302 N N . LEU B 1 125 ? -11.141 6.742 21.844 1 95.06 125 LEU B N 1
ATOM 3303 C CA . LEU B 1 125 ? -11.445 8.102 21.422 1 95.06 125 LEU B CA 1
ATOM 3304 C C . LEU B 1 125 ? -12.102 8.891 22.547 1 95.06 125 LEU B C 1
ATOM 3306 O O . LEU B 1 125 ? -11.891 10.102 22.672 1 95.06 125 LEU B O 1
ATOM 3310 N N . GLY B 1 126 ? -12.859 8.211 23.328 1 95.5 126 GLY B N 1
ATOM 3311 C CA . GLY B 1 126 ? -13.719 8.867 24.312 1 95.5 126 GLY B CA 1
ATOM 3312 C C . GLY B 1 126 ? -15.109 9.156 23.781 1 95.5 126 GLY B C 1
ATOM 3313 O O . GLY B 1 126 ? -15.281 9.43 22.594 1 95.5 126 GLY B O 1
ATOM 3314 N N . GLU B 1 127 ? -16.031 9.195 24.656 1 93.5 127 GLU B N 1
ATOM 3315 C CA . GLU B 1 127 ? -17.438 9.312 24.297 1 93.5 127 GLU B CA 1
ATOM 3316 C C . GLU B 1 127 ? -17.703 10.594 23.516 1 93.5 127 GLU B C 1
ATOM 3318 O O . GLU B 1 127 ? -18.391 10.562 22.484 1 93.5 127 GLU B O 1
ATOM 3323 N N . GLU B 1 128 ? -17.25 11.664 23.922 1 95.12 128 GLU B N 1
ATOM 3324 C CA . GLU B 1 128 ? -17.516 12.945 23.297 1 95.12 128 GLU B CA 1
ATOM 3325 C C . GLU B 1 128 ? -16.953 12.984 21.875 1 95.12 128 GLU B C 1
ATOM 3327 O O . GLU B 1 128 ? -17.656 13.375 20.938 1 95.12 128 GLU B O 1
ATOM 3332 N N . GLN B 1 129 ? -15.758 12.578 21.75 1 95.5 129 GLN B N 1
ATOM 3333 C CA . GLN B 1 129 ? -15.109 12.586 20.438 1 95.5 129 GLN B CA 1
ATOM 3334 C C . GLN B 1 129 ? -15.773 11.602 19.484 1 95.5 129 GLN B C 1
ATOM 3336 O O . GLN B 1 129 ? -15.984 11.906 18.312 1 95.5 129 GLN B O 1
ATOM 3341 N N . ALA B 1 130 ? -16.094 10.422 19.984 1 95.19 130 ALA B N 1
ATOM 3342 C CA . ALA B 1 130 ? -16.688 9.359 19.172 1 95.19 130 ALA B CA 1
ATOM 3343 C C . ALA B 1 130 ? -18.016 9.797 18.578 1 95.19 130 ALA B C 1
ATOM 3345 O O . ALA B 1 130 ? -18.422 9.305 17.516 1 95.19 130 ALA B O 1
ATOM 3346 N N . LYS B 1 131 ? -18.641 10.766 19.172 1 94.31 131 LYS B N 1
ATOM 3347 C CA . LYS B 1 131 ? -19.984 11.172 18.75 1 94.31 131 LYS B CA 1
ATOM 3348 C C . LYS B 1 131 ? -19.922 12.328 17.766 1 94.31 131 LYS B C 1
ATOM 3350 O O . LYS B 1 131 ? -20.938 12.703 17.188 1 94.31 131 LYS B O 1
ATOM 3355 N N . THR B 1 132 ? -18.812 12.852 17.547 1 94.5 132 THR B N 1
ATOM 3356 C CA . THR B 1 132 ? -18.688 13.977 16.641 1 94.5 132 THR B CA 1
ATOM 3357 C C . THR B 1 132 ? -18.969 13.547 15.203 1 94.5 132 THR B C 1
ATOM 3359 O O . THR B 1 132 ? -18.75 12.391 14.844 1 94.5 132 THR B O 1
ATOM 3362 N N . GLU B 1 133 ? -19.406 14.484 14.414 1 93.75 133 GLU B N 1
ATOM 3363 C CA . GLU B 1 133 ? -19.625 14.227 12.992 1 93.75 133 GLU B CA 1
ATOM 3364 C C . GLU B 1 133 ? -18.328 13.875 12.281 1 93.75 133 GLU B C 1
ATOM 3366 O O . GLU B 1 133 ? -18.312 13.062 11.352 1 93.75 133 GLU B O 1
ATOM 3371 N N . ARG B 1 134 ? -17.297 14.461 12.758 1 95.19 134 ARG B N 1
ATOM 3372 C CA . ARG B 1 134 ? -15.969 14.188 12.203 1 95.19 134 ARG B CA 1
ATOM 3373 C C . ARG B 1 134 ? -15.609 12.711 12.344 1 95.19 134 ARG B C 1
ATOM 3375 O O . ARG B 1 134 ? -15.258 12.055 11.359 1 95.19 134 ARG B O 1
ATOM 3382 N N . CYS B 1 135 ? -15.789 12.219 13.547 1 95.5 135 CYS B N 1
ATOM 3383 C CA . CYS B 1 135 ? -15.438 10.828 13.812 1 95.5 135 CYS B CA 1
ATOM 3384 C C . CYS B 1 135 ? -16.375 9.883 13.078 1 95.5 135 CYS B C 1
ATOM 3386 O O . CYS B 1 135 ? -15.938 8.852 12.547 1 95.5 135 CYS B O 1
ATOM 3388 N N . LYS B 1 136 ? -17.594 10.203 13.008 1 93.25 136 LYS B N 1
ATOM 3389 C CA . LYS B 1 136 ? -18.547 9.383 12.281 1 93.25 136 LYS B CA 1
ATOM 3390 C C . LYS B 1 136 ? -18.219 9.32 10.789 1 93.25 136 LYS B C 1
ATOM 3392 O O . LYS B 1 136 ? -18.281 8.258 10.18 1 93.25 136 LYS B O 1
ATOM 3397 N N . HIS B 1 137 ? -17.891 10.438 10.297 1 94.12 137 HIS B N 1
ATOM 3398 C CA . HIS B 1 137 ? -17.5 10.508 8.891 1 94.12 137 HIS B CA 1
ATOM 3399 C C . HIS B 1 137 ? -16.281 9.641 8.617 1 94.12 137 HIS B C 1
ATOM 3401 O O . HIS B 1 137 ? -16.266 8.867 7.656 1 94.12 137 HIS B O 1
ATOM 3407 N N . LEU B 1 138 ? -15.289 9.781 9.492 1 95.94 138 LEU B N 1
ATOM 3408 C CA . LEU B 1 138 ? -14.062 9 9.336 1 95.94 138 LEU B CA 1
ATOM 3409 C C . LEU B 1 138 ? -14.359 7.508 9.461 1 95.94 138 LEU B C 1
ATOM 3411 O O . LEU B 1 138 ? -13.82 6.699 8.695 1 95.94 138 LEU B O 1
ATOM 3415 N N . ALA B 1 139 ? -15.188 7.164 10.406 1 94.25 139 ALA B N 1
ATOM 3416 C CA . ALA B 1 139 ? -15.57 5.766 10.594 1 94.25 139 ALA B CA 1
ATOM 3417 C C . ALA B 1 139 ? -16.266 5.215 9.344 1 94.25 139 ALA B C 1
ATOM 3419 O O . ALA B 1 139 ? -16.016 4.078 8.945 1 94.25 139 ALA B O 1
ATOM 3420 N N . ASP B 1 140 ? -17.047 6.012 8.727 1 90.75 140 ASP B N 1
ATOM 3421 C CA . ASP B 1 140 ? -17.75 5.605 7.508 1 90.75 140 ASP B CA 1
ATOM 3422 C C . ASP B 1 140 ? -16.766 5.457 6.348 1 90.75 140 ASP B C 1
ATOM 3424 O O . ASP B 1 140 ? -16.812 4.465 5.617 1 90.75 140 ASP B O 1
ATOM 3428 N N . CYS B 1 141 ? -15.875 6.395 6.203 1 91.19 141 CYS B N 1
ATOM 3429 C CA . CYS B 1 141 ? -14.867 6.352 5.145 1 91.19 141 CYS B CA 1
ATOM 3430 C C . CYS B 1 141 ? -14 5.105 5.27 1 91.19 141 CYS B C 1
ATOM 3432 O O . CYS B 1 141 ? -13.695 4.453 4.27 1 91.19 141 CYS B O 1
ATOM 3434 N N . LEU B 1 142 ? -13.664 4.809 6.5 1 93.69 142 LEU B N 1
ATOM 3435 C CA . LEU B 1 142 ? -12.695 3.752 6.75 1 93.69 142 LEU B CA 1
ATOM 3436 C C . LEU B 1 142 ? -13.391 2.426 7.035 1 93.69 142 LEU B C 1
ATOM 3438 O O . LEU B 1 142 ? -12.734 1.408 7.258 1 93.69 142 LEU B O 1
ATOM 3442 N N . GLN B 1 143 ? -14.688 2.51 7.074 1 89.25 143 GLN B N 1
ATOM 3443 C CA . GLN B 1 143 ? -15.492 1.318 7.32 1 89.25 143 GLN B CA 1
ATOM 3444 C C . GLN B 1 143 ? -15.109 0.657 8.641 1 89.25 143 GLN B C 1
ATOM 3446 O O . GLN B 1 143 ? -14.82 -0.541 8.68 1 89.25 143 GLN B O 1
ATOM 3451 N N . VAL B 1 144 ? -15.18 1.441 9.617 1 92.88 144 VAL B N 1
ATOM 3452 C CA . VAL B 1 144 ? -14.828 0.977 10.953 1 92.88 144 VAL B CA 1
ATOM 3453 C C . VAL B 1 144 ? -16.047 1.053 11.867 1 92.88 144 VAL B C 1
ATOM 3455 O O . VAL B 1 144 ? -16.797 2.035 11.844 1 92.88 144 VAL B O 1
ATOM 3458 N N . ASN B 1 145 ? -16.234 -0.012 12.578 1 92.81 145 ASN B N 1
ATOM 3459 C CA . ASN B 1 145 ? -17.172 -0.005 13.703 1 92.81 145 ASN B CA 1
ATOM 3460 C C . ASN B 1 145 ? -16.469 0.41 15 1 92.81 145 ASN B C 1
ATOM 3462 O O . ASN B 1 145 ? -15.523 -0.244 15.438 1 92.81 145 ASN B O 1
ATOM 3466 N N . LEU B 1 146 ? -17.031 1.432 15.594 1 94.12 146 LEU B N 1
ATOM 3467 C CA . LEU B 1 146 ? -16.359 2.014 16.75 1 94.12 146 LEU B CA 1
ATOM 3468 C C . LEU B 1 146 ? -16.453 1.076 17.953 1 94.12 146 LEU B C 1
ATOM 3470 O O . LEU B 1 146 ? -15.758 1.279 18.953 1 94.12 146 LEU B O 1
ATOM 3474 N N . GLU B 1 147 ? -17.156 0.013 17.859 1 92.38 147 GLU B N 1
ATOM 3475 C CA . GLU B 1 147 ? -17.281 -0.957 18.938 1 92.38 147 GLU B CA 1
ATOM 3476 C C . GLU B 1 147 ? -16.25 -2.074 18.797 1 92.38 147 GLU B C 1
ATOM 3478 O O . GLU B 1 147 ? -16.172 -2.953 19.672 1 92.38 147 GLU B O 1
ATOM 3483 N N . TRP B 1 148 ? -15.445 -2.004 17.812 1 90.06 148 TRP B N 1
ATOM 3484 C CA . TRP B 1 148 ? -14.422 -3.025 17.625 1 90.06 148 TRP B CA 1
ATOM 3485 C C . TRP B 1 148 ? -13.398 -2.99 18.766 1 90.06 148 TRP B C 1
ATOM 3487 O O . TRP B 1 148 ? -12.914 -1.92 19.141 1 90.06 148 TRP B O 1
ATOM 3497 N N . LYS B 1 149 ? -13.125 -4.141 19.234 1 90.56 149 LYS B N 1
ATOM 3498 C CA . LYS B 1 149 ? -12 -4.281 20.172 1 90.56 149 LYS B CA 1
ATOM 3499 C C . LYS B 1 149 ? -10.672 -4.352 19.422 1 90.56 149 LYS B C 1
ATOM 3501 O O . LYS B 1 149 ? -10.43 -5.301 18.672 1 90.56 149 LYS B O 1
ATOM 3506 N N . ILE B 1 150 ? -9.805 -3.494 19.656 1 90.12 150 ILE B N 1
ATOM 3507 C CA . ILE B 1 150 ? -8.609 -3.256 18.875 1 90.12 150 ILE B CA 1
ATOM 3508 C C . ILE B 1 150 ? -7.719 -4.5 18.891 1 90.12 150 ILE B C 1
ATOM 3510 O O . ILE B 1 150 ? -7.117 -4.859 17.875 1 90.12 150 ILE B O 1
ATOM 3514 N N . ASN B 1 151 ? -7.602 -5.188 20 1 87.75 151 ASN B N 1
ATOM 3515 C CA . ASN B 1 151 ? -6.699 -6.324 20.156 1 87.75 151 ASN B CA 1
ATOM 3516 C C . ASN B 1 151 ? -7.176 -7.527 19.344 1 87.75 151 ASN B C 1
ATOM 3518 O O . ASN B 1 151 ? -6.422 -8.484 19.156 1 87.75 151 ASN B O 1
ATOM 3522 N N . GLU B 1 152 ? -8.367 -7.52 18.828 1 83.81 152 GLU B N 1
ATOM 3523 C CA . GLU B 1 152 ? -8.945 -8.648 18.109 1 83.81 152 GLU B CA 1
ATOM 3524 C C . GLU B 1 152 ? -8.906 -8.406 16.594 1 83.81 152 GLU B C 1
ATOM 3526 O O . GLU B 1 152 ? -9.344 -9.266 15.82 1 83.81 152 GLU B O 1
ATOM 3531 N N . LEU B 1 153 ? -8.406 -7.391 16.25 1 84.25 153 LEU B N 1
ATOM 3532 C CA . LEU B 1 153 ? -8.453 -6.98 14.852 1 84.25 153 LEU B CA 1
ATOM 3533 C C . LEU B 1 153 ? -7.223 -7.461 14.094 1 84.25 153 LEU B C 1
ATOM 3535 O O . LEU B 1 153 ? -6.164 -7.66 14.695 1 84.25 153 LEU B O 1
ATOM 3539 N N . SER B 1 154 ? -7.41 -7.695 12.789 1 79.06 154 SER B N 1
ATOM 3540 C CA . SER B 1 154 ? -6.258 -7.902 11.914 1 79.06 154 SER B CA 1
ATOM 3541 C C . SER B 1 154 ? -5.379 -6.656 11.852 1 79.06 154 SER B C 1
ATOM 3543 O O . SER B 1 154 ? -5.785 -5.582 12.297 1 79.06 154 SER B O 1
ATOM 3545 N N . ASP B 1 155 ? -4.195 -6.773 11.312 1 82.5 155 ASP B N 1
ATOM 3546 C CA . ASP B 1 155 ? -3.279 -5.645 11.164 1 82.5 155 ASP B CA 1
ATOM 3547 C C . ASP B 1 155 ? -3.9 -4.543 10.312 1 82.5 155 ASP B C 1
ATOM 3549 O O . ASP B 1 155 ? -3.834 -3.363 10.664 1 82.5 155 ASP B O 1
ATOM 3553 N N . GLY B 1 156 ? -4.551 -4.918 9.195 1 84.75 156 GLY B N 1
ATOM 3554 C CA . GLY B 1 156 ? -5.184 -3.936 8.336 1 84.75 156 GLY B CA 1
ATOM 3555 C C . GLY B 1 156 ? -6.324 -3.195 9.008 1 84.75 156 GLY B C 1
ATOM 3556 O O . GLY B 1 156 ? -6.449 -1.978 8.867 1 84.75 156 GLY B O 1
ATOM 3557 N N . MET B 1 157 ? -7.113 -3.896 9.727 1 87 157 MET B N 1
ATOM 3558 C CA . MET B 1 157 ? -8.211 -3.279 10.461 1 87 157 MET B CA 1
ATOM 3559 C C . MET B 1 157 ? -7.684 -2.348 11.547 1 87 157 MET B C 1
ATOM 3561 O O . MET B 1 157 ? -8.219 -1.257 11.75 1 87 157 MET B O 1
ATOM 3565 N N . ARG B 1 158 ? -6.734 -2.811 12.188 1 90.88 158 ARG B N 1
ATOM 3566 C CA . ARG B 1 158 ? -6.129 -2.014 13.25 1 90.88 158 ARG B CA 1
ATOM 3567 C C . ARG B 1 158 ? -5.57 -0.705 12.703 1 90.88 158 ARG B C 1
ATOM 3569 O O . ARG B 1 158 ? -5.684 0.341 13.344 1 90.88 158 ARG B O 1
ATOM 3576 N N . ARG B 1 159 ? -5.023 -0.746 11.586 1 91.5 159 ARG B N 1
ATOM 3577 C CA . ARG B 1 159 ? -4.496 0.463 10.953 1 91.5 159 ARG B CA 1
ATOM 3578 C C . ARG B 1 159 ? -5.617 1.45 10.648 1 91.5 159 ARG B C 1
ATOM 3580 O O . ARG B 1 159 ? -5.449 2.66 10.805 1 91.5 159 ARG B O 1
ATOM 3587 N N . ARG B 1 160 ? -6.703 0.961 10.227 1 94.31 160 ARG B N 1
ATOM 3588 C CA . ARG B 1 160 ? -7.848 1.83 9.969 1 94.31 160 ARG B CA 1
ATOM 3589 C C . ARG B 1 160 ? -8.336 2.486 11.258 1 94.31 160 ARG B C 1
ATOM 3591 O O . ARG B 1 160 ? -8.688 3.668 11.266 1 94.31 160 ARG B O 1
ATOM 3598 N N . CYS B 1 161 ? -8.336 1.695 12.336 1 93.81 161 CYS B N 1
ATOM 3599 C CA . CYS B 1 161 ? -8.688 2.256 13.633 1 93.81 161 CYS B CA 1
ATOM 3600 C C . CYS B 1 161 ? -7.703 3.352 14.039 1 93.81 161 CYS B C 1
ATOM 3602 O O . CYS B 1 161 ? -8.117 4.41 14.516 1 93.81 161 CYS B O 1
ATOM 3604 N N . GLN B 1 162 ? -6.5 3.074 13.836 1 94.44 162 GLN B N 1
ATOM 3605 C CA . GLN B 1 162 ? -5.477 4.059 14.18 1 94.44 162 GLN B CA 1
ATOM 3606 C C . GLN B 1 162 ? -5.664 5.348 13.383 1 94.44 162 GLN B C 1
ATOM 3608 O O . GLN B 1 162 ? -5.43 6.441 13.898 1 94.44 162 GLN B O 1
ATOM 3613 N N . LEU B 1 163 ? -6.023 5.266 12.172 1 96.69 163 LEU B N 1
ATOM 3614 C CA . LEU B 1 163 ? -6.25 6.441 11.336 1 96.69 163 LEU B CA 1
ATOM 3615 C C . LEU B 1 163 ? -7.375 7.301 11.906 1 96.69 163 LEU B C 1
ATOM 3617 O O . LEU B 1 163 ? -7.293 8.531 11.891 1 96.69 163 LEU B O 1
ATOM 3621 N N . ILE B 1 164 ? -8.391 6.621 12.383 1 96.38 164 ILE B N 1
ATOM 3622 C CA . ILE B 1 164 ? -9.469 7.375 13.016 1 96.38 164 ILE B CA 1
ATOM 3623 C C . ILE B 1 164 ? -8.922 8.125 14.227 1 96.38 164 ILE B C 1
ATOM 3625 O O . ILE B 1 164 ? -9.156 9.328 14.375 1 96.38 164 ILE B O 1
ATOM 3629 N N . GLU B 1 165 ? -8.234 7.402 15.047 1 95.44 165 GLU B N 1
ATOM 3630 C CA . GLU B 1 165 ? -7.664 8.023 16.234 1 95.44 165 GLU B CA 1
ATOM 3631 C C . GLU B 1 165 ? -6.77 9.195 15.875 1 95.44 165 GLU B C 1
ATOM 3633 O O . GLU B 1 165 ? -6.801 10.242 16.531 1 95.44 165 GLU B O 1
ATOM 3638 N N . THR B 1 166 ? -6 9.031 14.852 1 94.81 166 THR B N 1
ATOM 3639 C CA . THR B 1 166 ? -5.043 10.023 14.398 1 94.81 166 THR B CA 1
ATOM 3640 C C . THR B 1 166 ? -5.758 11.266 13.867 1 94.81 166 THR B C 1
ATOM 3642 O O . THR B 1 166 ? -5.316 12.391 14.102 1 94.81 166 THR B O 1
ATOM 3645 N N . LEU B 1 167 ? -6.895 11.109 13.227 1 96.25 167 LEU B N 1
ATOM 3646 C CA . LEU B 1 167 ? -7.527 12.195 12.5 1 96.25 167 LEU B CA 1
ATOM 3647 C C . LEU B 1 167 ? -8.742 12.727 13.258 1 96.25 167 LEU B C 1
ATOM 3649 O O . LEU B 1 167 ? -9.375 13.695 12.82 1 96.25 167 LEU B O 1
ATOM 3653 N N . ALA B 1 168 ? -9.039 12.172 14.359 1 95.62 168 ALA B N 1
ATOM 3654 C CA . ALA B 1 168 ? -10.25 12.508 15.109 1 95.62 168 ALA B CA 1
ATOM 3655 C C . ALA B 1 168 ? -10.219 13.961 15.57 1 95.62 168 ALA B C 1
ATOM 3657 O O . ALA B 1 168 ? -11.25 14.633 15.578 1 95.62 168 ALA B O 1
ATOM 3658 N N . LYS B 1 169 ? -9.133 14.414 15.945 1 94.62 169 LYS B N 1
ATOM 3659 C CA . LYS B 1 169 ? -8.992 15.797 16.375 1 94.62 169 LYS B CA 1
ATOM 3660 C C . LYS B 1 169 ? -8.367 16.656 15.289 1 94.62 169 LYS B C 1
ATOM 3662 O O . LYS B 1 169 ? -7.309 16.312 14.75 1 94.62 169 LYS B O 1
ATOM 3667 N N . PRO B 1 170 ? -9.016 17.719 15 1 95.06 170 PRO B N 1
ATOM 3668 C CA . PRO B 1 170 ? -8.461 18.578 13.961 1 95.06 170 PRO B CA 1
ATOM 3669 C C . PRO B 1 170 ? -7.121 19.188 14.344 1 95.06 170 PRO B C 1
ATOM 3671 O O . PRO B 1 170 ? -6.934 19.609 15.492 1 95.06 170 PRO B O 1
ATOM 3674 N N . ARG B 1 171 ? -6.207 19.203 13.43 1 96.12 171 ARG B N 1
ATOM 3675 C CA . ARG B 1 171 ? -4.895 19.828 13.594 1 96.12 171 ARG B CA 1
ATOM 3676 C C . ARG B 1 171 ? -4.602 20.797 12.445 1 96.12 171 ARG B C 1
ATOM 3678 O O . ARG B 1 171 ? -5.316 20.812 11.445 1 96.12 171 ARG B O 1
ATOM 3685 N N . SER B 1 172 ? -3.531 21.609 12.641 1 96.5 172 SER B N 1
ATOM 3686 C CA . SER B 1 172 ? -3.166 22.609 11.641 1 96.5 172 SER B CA 1
ATOM 3687 C C . SER B 1 172 ? -2.291 22 10.547 1 96.5 172 SER B C 1
ATOM 3689 O O . SER B 1 172 ? -2.301 22.469 9.406 1 96.5 172 SER B O 1
ATOM 3691 N N . VAL B 1 173 ? -1.517 21 10.945 1 97.88 173 VAL B N 1
ATOM 3692 C CA . VAL B 1 173 ? -0.579 20.359 10.031 1 97.88 173 VAL B CA 1
ATOM 3693 C C . VAL B 1 173 ? -0.679 18.844 10.156 1 97.88 173 VAL B C 1
ATOM 3695 O O . VAL B 1 173 ? -0.682 18.297 11.266 1 97.88 173 VAL B O 1
ATOM 3698 N N . TYR B 1 174 ? -0.799 18.172 9.039 1 97.81 174 TYR B N 1
ATOM 3699 C CA . TYR B 1 174 ? -0.823 16.719 8.992 1 97.81 174 TYR B CA 1
ATOM 3700 C C . TYR B 1 174 ? 0.395 16.172 8.258 1 97.81 174 TYR B C 1
ATOM 3702 O O . TYR B 1 174 ? 0.638 16.531 7.102 1 97.81 174 TYR B O 1
ATOM 3710 N N . LEU B 1 175 ? 1.215 15.391 8.922 1 98.12 175 LEU B N 1
ATOM 3711 C CA . LEU B 1 175 ? 2.332 14.648 8.344 1 98.12 175 LEU B CA 1
ATOM 3712 C C . LEU B 1 175 ? 1.977 13.18 8.164 1 98.12 175 LEU B C 1
ATOM 3714 O O . LEU B 1 175 ? 1.923 12.422 9.141 1 98.12 175 LEU B O 1
ATOM 3718 N N . MET B 1 176 ? 1.763 12.812 6.926 1 97.75 176 MET B N 1
ATOM 3719 C CA . MET B 1 176 ? 1.179 11.508 6.629 1 97.75 176 MET B CA 1
ATOM 3720 C C . MET B 1 176 ? 2.152 10.641 5.836 1 97.75 176 MET B C 1
ATOM 3722 O O . MET B 1 176 ? 2.543 11 4.723 1 97.75 176 MET B O 1
ATOM 3726 N N . ASP B 1 177 ? 2.523 9.555 6.395 1 95.75 177 ASP B N 1
ATOM 3727 C CA . ASP B 1 177 ? 3.473 8.641 5.77 1 95.75 177 ASP B CA 1
ATOM 3728 C C . ASP B 1 177 ? 2.791 7.336 5.355 1 95.75 177 ASP B C 1
ATOM 3730 O O . ASP B 1 177 ? 2.539 6.465 6.191 1 95.75 177 ASP B O 1
ATOM 3734 N N . GLU B 1 178 ? 2.484 7.203 4.074 1 94 178 GLU B N 1
ATOM 3735 C CA . GLU B 1 178 ? 1.942 5.984 3.475 1 94 178 GLU B CA 1
ATOM 3736 C C . GLU B 1 178 ? 0.682 5.523 4.203 1 94 178 GLU B C 1
ATOM 3738 O O . GLU B 1 178 ? 0.526 4.336 4.492 1 94 178 GLU B O 1
ATOM 3743 N N . ILE B 1 179 ? -0.232 6.391 4.457 1 95.19 179 ILE B N 1
ATOM 3744 C CA . ILE B 1 179 ? -1.352 6.094 5.34 1 95.19 179 ILE B CA 1
ATOM 3745 C C . ILE B 1 179 ? -2.447 5.367 4.562 1 95.19 179 ILE B C 1
ATOM 3747 O O . ILE B 1 179 ? -3.381 4.824 5.156 1 95.19 179 ILE B O 1
ATOM 3751 N N . THR B 1 180 ? -2.324 5.285 3.242 1 93.94 180 THR B N 1
ATOM 3752 C CA . THR B 1 180 ? -3.414 4.695 2.469 1 93.94 180 THR B CA 1
ATOM 3753 C C . THR B 1 180 ? -3.01 3.33 1.919 1 93.94 180 THR B C 1
ATOM 3755 O O . THR B 1 180 ? -3.762 2.713 1.162 1 93.94 180 THR B O 1
ATOM 3758 N N . SER B 1 181 ? -1.875 2.799 2.258 1 89.81 181 SER B N 1
ATOM 3759 C CA . SER B 1 181 ? -1.301 1.612 1.633 1 89.81 181 SER B CA 1
ATOM 3760 C C . SER B 1 181 ? -2.168 0.383 1.881 1 89.81 181 SER B C 1
ATOM 3762 O O . SER B 1 181 ? -2.215 -0.528 1.052 1 89.81 181 SER B O 1
ATOM 3764 N N . ASP B 1 182 ? -2.91 0.376 3.008 1 87.12 182 ASP B N 1
ATOM 3765 C CA . ASP B 1 182 ? -3.686 -0.813 3.346 1 87.12 182 ASP B CA 1
ATOM 3766 C C . ASP B 1 182 ? -5.18 -0.573 3.135 1 87.12 182 ASP B C 1
ATOM 3768 O O . ASP B 1 182 ? -6.008 -1.396 3.531 1 87.12 182 ASP B O 1
ATOM 3772 N N . LEU B 1 183 ? -5.461 0.471 2.488 1 93 183 LEU B N 1
ATOM 3773 C CA . LEU B 1 183 ? -6.863 0.823 2.285 1 93 183 LEU B CA 1
ATOM 3774 C C . LEU B 1 183 ? -7.344 0.377 0.907 1 93 183 LEU B C 1
ATOM 3776 O O . LEU B 1 183 ? -6.586 0.436 -0.066 1 93 183 LEU B O 1
ATOM 3780 N N . ASP B 1 184 ? -8.594 -0.046 0.863 1 91.94 184 ASP B N 1
ATOM 3781 C CA . ASP B 1 184 ? -9.172 -0.265 -0.46 1 91.94 184 ASP B CA 1
ATOM 3782 C C . ASP B 1 184 ? -9.484 1.062 -1.148 1 91.94 184 ASP B C 1
ATOM 3784 O O . ASP B 1 184 ? -9.227 2.131 -0.594 1 91.94 184 ASP B O 1
ATOM 3788 N N . LEU B 1 185 ? -10.016 0.953 -2.324 1 91.81 185 LEU B N 1
ATOM 3789 C CA . LEU B 1 185 ? -10.25 2.119 -3.168 1 91.81 185 LEU B CA 1
ATOM 3790 C C . LEU B 1 185 ? -11.219 3.088 -2.5 1 91.81 185 LEU B C 1
ATOM 3792 O O . LEU B 1 185 ? -11 4.301 -2.514 1 91.81 185 LEU B O 1
ATOM 3796 N N . PHE B 1 186 ? -12.258 2.58 -1.904 1 91 186 PHE B N 1
ATOM 3797 C CA . PHE B 1 186 ? -13.281 3.396 -1.267 1 91 186 PHE B CA 1
ATOM 3798 C C . PHE B 1 186 ? -12.703 4.172 -0.089 1 91 186 PHE B C 1
ATOM 3800 O O . PHE B 1 186 ? -12.852 5.391 -0.008 1 91 186 PHE B O 1
ATOM 3807 N N . ALA B 1 187 ? -12.094 3.498 0.774 1 93.38 187 ALA B N 1
ATOM 3808 C CA . ALA B 1 187 ? -11.5 4.121 1.954 1 93.38 187 ALA B CA 1
ATOM 3809 C C . ALA B 1 187 ? -10.414 5.117 1.561 1 93.38 187 ALA B C 1
ATOM 3811 O O . ALA B 1 187 ? -10.328 6.207 2.129 1 93.38 187 ALA B O 1
ATOM 3812 N N . ARG B 1 188 ? -9.586 4.793 0.612 1 95 188 ARG B N 1
ATOM 3813 C CA . ARG B 1 188 ? -8.516 5.68 0.165 1 95 188 ARG B CA 1
ATOM 3814 C C . ARG B 1 188 ? -9.078 6.984 -0.385 1 95 188 ARG B C 1
ATOM 3816 O O . ARG B 1 188 ? -8.633 8.07 -0.004 1 95 188 ARG B O 1
ATOM 3823 N N . GLU B 1 189 ? -10.055 6.852 -1.241 1 93.19 189 GLU B N 1
ATOM 3824 C CA . GLU B 1 189 ? -10.672 8.055 -1.799 1 93.19 189 GLU B CA 1
ATOM 3825 C C . GLU B 1 189 ? -11.297 8.914 -0.705 1 93.19 189 GLU B C 1
ATOM 3827 O O . GLU B 1 189 ? -11.188 10.141 -0.732 1 93.19 189 GLU B O 1
ATOM 3832 N N . GLY B 1 190 ? -11.922 8.227 0.208 1 92.88 190 GLY B N 1
ATOM 3833 C CA . GLY B 1 190 ? -12.539 8.938 1.315 1 92.88 190 GLY B CA 1
ATOM 3834 C C . GLY B 1 190 ? -11.555 9.734 2.141 1 92.88 190 GLY B C 1
ATOM 3835 O O . GLY B 1 190 ? -11.789 10.906 2.439 1 92.88 190 GLY B O 1
ATOM 3836 N N . ILE B 1 191 ? -10.484 9.125 2.492 1 95.25 191 ILE B N 1
ATOM 3837 C CA . ILE B 1 191 ? -9.477 9.773 3.328 1 95.25 191 ILE B CA 1
ATOM 3838 C C . ILE B 1 191 ? -8.82 10.914 2.551 1 95.25 191 ILE B C 1
ATOM 3840 O O . ILE B 1 191 ? -8.555 11.984 3.107 1 95.25 191 ILE B O 1
ATOM 3844 N N . LEU B 1 192 ? -8.578 10.727 1.288 1 95.31 192 LEU B N 1
ATOM 3845 C CA . LEU B 1 192 ? -7.961 11.773 0.477 1 95.31 192 LEU B CA 1
ATOM 3846 C C . LEU B 1 192 ? -8.898 12.969 0.327 1 95.31 192 LEU B C 1
ATOM 3848 O O . LEU B 1 192 ? -8.453 14.117 0.382 1 95.31 192 LEU B O 1
ATOM 3852 N N . ARG B 1 193 ? -10.125 12.688 0.174 1 93.81 193 ARG B N 1
ATOM 3853 C CA . ARG B 1 193 ? -11.109 13.766 0.126 1 93.81 193 ARG B CA 1
ATOM 3854 C C . ARG B 1 193 ? -11.188 14.5 1.462 1 93.81 193 ARG B C 1
ATOM 3856 O O . ARG B 1 193 ? -11.273 15.727 1.499 1 93.81 193 ARG B O 1
ATOM 3863 N N . PHE B 1 194 ? -11.172 13.727 2.449 1 95.25 194 PHE B N 1
ATOM 3864 C CA . PHE B 1 194 ? -11.211 14.297 3.791 1 95.25 194 PHE B CA 1
ATOM 3865 C C . PHE B 1 194 ? -10.031 15.25 4.004 1 95.25 194 PHE B C 1
ATOM 3867 O O . PHE B 1 194 ? -10.219 16.391 4.438 1 95.25 194 PHE B O 1
ATOM 3874 N N . LEU B 1 195 ? -8.867 14.789 3.674 1 96.25 195 LEU B N 1
ATOM 3875 C CA . LEU B 1 195 ? -7.668 15.602 3.852 1 96.25 195 LEU B CA 1
ATOM 3876 C C . LEU B 1 195 ? -7.703 16.828 2.951 1 96.25 195 LEU B C 1
ATOM 3878 O O . LEU B 1 195 ? -7.277 17.922 3.355 1 96.25 195 LEU B O 1
ATOM 3882 N N . LYS B 1 196 ? -8.18 16.672 1.789 1 95.5 196 LYS B N 1
ATOM 3883 C CA . LYS B 1 196 ? -8.32 17.828 0.896 1 95.5 196 LYS B CA 1
ATOM 3884 C C . LYS B 1 196 ? -9.266 18.875 1.486 1 95.5 196 LYS B C 1
ATOM 3886 O O . LYS B 1 196 ? -8.984 20.062 1.427 1 95.5 196 LYS B O 1
ATOM 3891 N N . ALA B 1 197 ? -10.328 18.391 2.047 1 94 197 ALA B N 1
ATOM 3892 C CA . ALA B 1 197 ? -11.289 19.297 2.664 1 94 197 ALA B CA 1
ATOM 3893 C C . ALA B 1 197 ? -10.672 20.031 3.85 1 94 197 ALA B C 1
ATOM 3895 O O . ALA B 1 197 ? -10.961 21.203 4.082 1 94 197 ALA B O 1
ATOM 3896 N N . GLU B 1 198 ? -9.844 19.312 4.633 1 95.5 198 GLU B N 1
ATOM 3897 C CA . GLU B 1 198 ? -9.125 19.969 5.719 1 95.5 198 GLU B CA 1
ATOM 3898 C C . GLU B 1 198 ? -8.344 21.172 5.219 1 95.5 198 GLU B C 1
ATOM 3900 O O . GLU B 1 198 ? -8.258 22.188 5.906 1 95.5 198 GLU B O 1
ATOM 3905 N N . CYS B 1 199 ? -7.828 21.062 4.039 1 95.62 199 CYS B N 1
ATOM 3906 C CA . CYS B 1 199 ? -7.051 22.141 3.453 1 95.62 199 CYS B CA 1
ATOM 3907 C C . CYS B 1 199 ? -7.965 23.219 2.879 1 95.62 199 CYS B C 1
ATOM 3909 O O . CYS B 1 199 ? -7.824 24.406 3.207 1 95.62 199 CYS B O 1
ATOM 3911 N N . ASP B 1 200 ? -8.953 22.828 2.143 1 93.75 200 ASP B N 1
ATOM 3912 C CA . ASP B 1 200 ? -9.773 23.75 1.375 1 93.75 200 ASP B CA 1
ATOM 3913 C C . ASP B 1 200 ? -10.711 24.531 2.287 1 93.75 200 ASP B C 1
ATOM 3915 O O . ASP B 1 200 ? -10.969 25.719 2.055 1 93.75 200 ASP B O 1
ATOM 3919 N N . ILE B 1 201 ? -11.164 23.875 3.312 1 92.94 201 ILE B N 1
ATOM 3920 C CA . ILE B 1 201 ? -12.172 24.484 4.168 1 92.94 201 ILE B CA 1
ATOM 3921 C C . ILE B 1 201 ? -11.492 25.172 5.348 1 92.94 201 ILE B C 1
ATOM 3923 O O . ILE B 1 201 ? -11.805 26.328 5.656 1 92.94 201 ILE B O 1
ATOM 3927 N N . ARG B 1 202 ? -10.492 24.531 5.938 1 94.88 202 ARG B N 1
ATOM 3928 C CA . ARG B 1 202 ? -9.938 25.031 7.191 1 94.88 202 ARG B CA 1
ATOM 3929 C C . ARG B 1 202 ? -8.625 25.766 6.957 1 94.88 202 ARG B C 1
ATOM 3931 O O . ARG B 1 202 ? -8.219 26.594 7.777 1 94.88 202 ARG B O 1
ATOM 3938 N N . GLY B 1 203 ? -7.945 25.344 5.93 1 95.88 203 GLY B N 1
ATOM 3939 C CA . GLY B 1 203 ? -6.625 25.891 5.688 1 95.88 203 GLY B CA 1
ATOM 3940 C C . GLY B 1 203 ? -5.508 25.062 6.289 1 95.88 203 GLY B C 1
ATOM 3941 O O . GLY B 1 203 ? -4.41 25.578 6.535 1 95.88 203 GLY B O 1
ATOM 3942 N N . ALA B 1 204 ? -5.746 23.828 6.578 1 97.31 204 ALA B N 1
ATOM 3943 C CA . ALA B 1 204 ? -4.703 22.938 7.094 1 97.31 204 ALA B CA 1
ATOM 3944 C C . ALA B 1 204 ? -3.65 22.656 6.027 1 97.31 204 ALA B C 1
ATOM 3946 O O . ALA B 1 204 ? -3.9 22.828 4.832 1 97.31 204 ALA B O 1
ATOM 3947 N N . THR B 1 205 ? -2.475 22.297 6.477 1 98.25 205 THR B N 1
ATOM 3948 C CA . THR B 1 205 ? -1.38 21.922 5.59 1 98.25 205 THR B CA 1
ATOM 3949 C C . THR B 1 205 ? -1.098 20.438 5.68 1 98.25 205 THR B C 1
ATOM 3951 O O . THR B 1 205 ? -1.054 19.859 6.773 1 98.25 205 THR B O 1
ATOM 3954 N N . ILE B 1 206 ? -0.968 19.812 4.543 1 98.19 206 ILE B N 1
ATOM 3955 C CA . ILE B 1 206 ? -0.772 18.375 4.508 1 98.19 206 ILE B CA 1
ATOM 3956 C C . ILE B 1 206 ? 0.56 18.047 3.836 1 98.19 206 ILE B C 1
ATOM 3958 O O . ILE B 1 206 ? 0.854 18.547 2.75 1 98.19 206 ILE B O 1
ATOM 3962 N N . PHE B 1 207 ? 1.387 17.297 4.512 1 98.56 207 PHE B N 1
ATOM 3963 C CA . PHE B 1 207 ? 2.609 16.688 4.004 1 98.56 207 PHE B CA 1
ATOM 3964 C C . PHE B 1 207 ? 2.434 15.188 3.834 1 98.56 207 PHE B C 1
ATOM 3966 O O . PHE B 1 207 ? 2.404 14.445 4.816 1 98.56 207 PHE B O 1
ATOM 3973 N N . TYR B 1 208 ? 2.289 14.742 2.572 1 98.31 208 TYR B N 1
ATOM 3974 C CA . TYR B 1 208 ? 1.819 13.383 2.301 1 98.31 208 TYR B CA 1
ATOM 3975 C C . TYR B 1 208 ? 2.838 12.609 1.472 1 98.31 208 TYR B C 1
ATOM 3977 O O . TYR B 1 208 ? 3.109 12.969 0.322 1 98.31 208 TYR B O 1
ATOM 3985 N N . CYS B 1 209 ? 3.41 11.539 2.043 1 97.25 209 CYS B N 1
ATOM 3986 C CA . CYS B 1 209 ? 4.285 10.602 1.346 1 97.25 209 CYS B CA 1
ATOM 3987 C C . CYS B 1 209 ? 3.516 9.359 0.91 1 97.25 209 CYS B C 1
ATOM 3989 O O . CYS B 1 209 ? 2.854 8.719 1.726 1 97.25 209 CYS B O 1
ATOM 3991 N N . THR B 1 210 ? 3.602 9.047 -0.382 1 95.69 210 THR B N 1
ATOM 3992 C CA . THR B 1 210 ? 2.967 7.816 -0.844 1 95.69 210 THR B CA 1
ATOM 3993 C C . THR B 1 210 ? 3.617 7.324 -2.135 1 95.69 210 THR B C 1
ATOM 3995 O O . THR B 1 210 ? 4.258 8.102 -2.848 1 95.69 210 THR B O 1
ATOM 3998 N N . HIS B 1 211 ? 3.51 6.059 -2.367 1 94 211 HIS B N 1
ATOM 3999 C CA . HIS B 1 211 ? 3.914 5.457 -3.633 1 94 211 HIS B CA 1
ATOM 4000 C C . HIS B 1 211 ? 2.701 5.043 -4.461 1 94 211 HIS B C 1
ATOM 4002 O O . HIS B 1 211 ? 2.85 4.488 -5.551 1 94 211 HIS B O 1
ATOM 4008 N N . ILE B 1 212 ? 1.572 5.348 -3.979 1 94.44 212 ILE B N 1
ATOM 4009 C CA . ILE B 1 212 ? 0.321 5 -4.645 1 94.44 212 ILE B CA 1
ATOM 4010 C C . ILE B 1 212 ? -0.308 6.258 -5.246 1 94.44 212 ILE B C 1
ATOM 4012 O O . ILE B 1 212 ? -0.634 7.203 -4.52 1 94.44 212 ILE B O 1
ATOM 4016 N N . PHE B 1 213 ? -0.561 6.23 -6.547 1 93.44 213 PHE B N 1
ATOM 4017 C CA . PHE B 1 213 ? -0.998 7.453 -7.207 1 93.44 213 PHE B CA 1
ATOM 4018 C C . PHE B 1 213 ? -2.395 7.281 -7.793 1 93.44 213 PHE B C 1
ATOM 4020 O O . PHE B 1 213 ? -2.93 8.203 -8.414 1 93.44 213 PHE B O 1
ATOM 4027 N N . ASP B 1 214 ? -3.014 6.148 -7.473 1 90.38 214 ASP B N 1
ATOM 4028 C CA . ASP B 1 214 ? -4.402 5.926 -7.859 1 90.38 214 ASP B CA 1
ATOM 4029 C C . ASP B 1 214 ? -5.301 7.055 -7.355 1 90.38 214 ASP B C 1
ATOM 4031 O O . ASP B 1 214 ? -5.336 7.34 -6.156 1 90.38 214 ASP B O 1
ATOM 4035 N N . HIS B 1 215 ? -5.91 7.738 -8.312 1 84.31 215 HIS B N 1
ATOM 4036 C CA . HIS B 1 215 ? -6.902 8.758 -7.992 1 84.31 215 HIS B CA 1
ATOM 4037 C C . HIS B 1 215 ? -6.258 9.953 -7.305 1 84.31 215 HIS B C 1
ATOM 4039 O O . HIS B 1 215 ? -6.891 10.617 -6.48 1 84.31 215 HIS B O 1
ATOM 4045 N N . LEU B 1 216 ? -5.094 10.219 -7.617 1 92.12 216 LEU B N 1
ATOM 404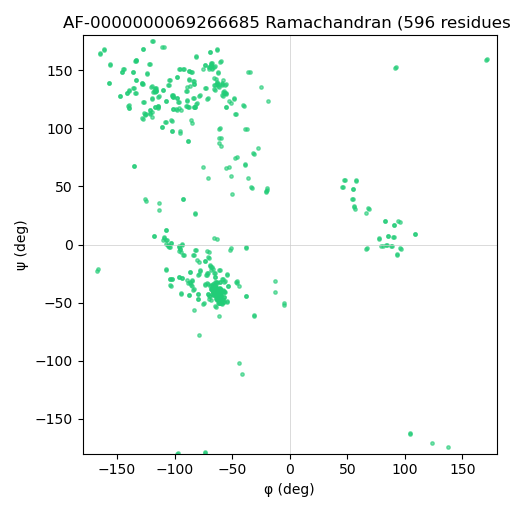6 C CA . LEU B 1 216 ? -4.406 11.32 -6.953 1 92.12 216 LEU B CA 1
ATOM 4047 C C . LEU B 1 216 ? -4.312 12.531 -7.871 1 92.12 216 LEU B C 1
ATOM 4049 O O . LEU B 1 216 ? -3.869 13.602 -7.449 1 92.12 216 LEU B O 1
ATOM 4053 N N . GLU B 1 217 ? -4.801 12.359 -9.055 1 89.5 217 GLU B N 1
ATOM 4054 C CA . GLU B 1 217 ? -4.777 13.469 -10 1 89.5 217 GLU B CA 1
ATOM 4055 C C . GLU B 1 217 ? -5.523 14.68 -9.453 1 89.5 217 GLU B C 1
ATOM 4057 O O . GLU B 1 217 ? -6.652 14.555 -8.977 1 89.5 217 GLU B O 1
ATOM 4062 N N . GLY B 1 218 ? -4.871 15.82 -9.469 1 90.88 218 GLY B N 1
ATOM 4063 C CA . GLY B 1 218 ? -5.516 17.062 -9.062 1 90.88 218 GLY B CA 1
ATOM 4064 C C . GLY B 1 218 ? -5.562 17.234 -7.555 1 90.88 218 GLY B C 1
ATOM 4065 O O . GLY B 1 218 ? -6.027 18.266 -7.062 1 90.88 218 GLY B O 1
ATOM 4066 N N . TRP B 1 219 ? -5.074 16.297 -6.832 1 95.06 219 TRP B N 1
ATOM 4067 C CA . TRP B 1 219 ? -5.16 16.359 -5.375 1 95.06 219 TRP B CA 1
ATOM 4068 C C . TRP B 1 219 ? -4.09 17.281 -4.801 1 95.06 219 TRP B C 1
ATOM 4070 O O . TRP B 1 219 ? -4.379 18.125 -3.951 1 95.06 219 TRP B O 1
ATOM 4080 N N . ALA B 1 220 ? -2.873 17.188 -5.328 1 97.12 220 ALA B N 1
ATOM 4081 C CA . ALA B 1 220 ? -1.733 17.906 -4.766 1 97.12 220 ALA B CA 1
ATOM 4082 C C . ALA B 1 220 ? -1.688 19.344 -5.27 1 97.12 220 ALA B C 1
ATOM 4084 O O . ALA B 1 220 ? -1.942 19.609 -6.449 1 97.12 220 ALA B O 1
ATOM 4085 N N . SER B 1 221 ? -1.403 20.281 -4.41 1 97.62 221 SER B N 1
ATOM 4086 C CA . SER B 1 221 ? -1.15 21.656 -4.805 1 97.62 221 SER B CA 1
ATOM 4087 C C . SER B 1 221 ? 0.339 21.906 -5.012 1 97.62 221 SER B C 1
ATOM 4089 O O . SER B 1 221 ? 0.722 22.812 -5.758 1 97.62 221 SER B O 1
ATOM 4091 N N . HIS B 1 222 ? 1.151 21.172 -4.312 1 98.12 222 HIS B N 1
ATOM 4092 C CA . HIS B 1 222 ? 2.605 21.281 -4.367 1 98.12 222 HIS B CA 1
ATOM 4093 C C . HIS B 1 222 ? 3.256 19.906 -4.48 1 98.12 222 HIS B C 1
ATOM 4095 O O . HIS B 1 222 ? 2.639 18.891 -4.141 1 98.12 222 HIS B O 1
ATOM 4101 N N . LEU B 1 223 ? 4.484 19.906 -4.973 1 97.62 223 LEU B N 1
ATOM 4102 C CA . LEU B 1 223 ? 5.293 18.688 -5.086 1 97.62 223 LEU B CA 1
ATOM 4103 C C . LEU B 1 223 ? 6.66 18.891 -4.438 1 97.62 223 LEU B C 1
ATOM 4105 O O . LEU B 1 223 ? 7.266 19.953 -4.566 1 97.62 223 LEU B O 1
ATOM 4109 N N . LEU B 1 224 ? 7.086 17.906 -3.73 1 98.19 224 LEU B N 1
ATOM 4110 C CA . LEU B 1 224 ? 8.453 17.781 -3.236 1 98.19 224 LEU B CA 1
ATOM 4111 C C . LEU B 1 224 ? 9.094 16.484 -3.74 1 98.19 224 LEU B C 1
ATOM 4113 O O . LEU B 1 224 ? 8.648 15.391 -3.406 1 98.19 224 LEU B O 1
ATOM 4117 N N . HIS B 1 225 ? 10.07 16.625 -4.566 1 96.69 225 HIS B N 1
ATOM 4118 C CA . HIS B 1 225 ? 10.789 15.477 -5.113 1 96.69 225 HIS B CA 1
ATOM 4119 C C . HIS B 1 225 ? 12.117 15.266 -4.398 1 96.69 225 HIS B C 1
ATOM 4121 O O . HIS B 1 225 ? 13 16.141 -4.445 1 96.69 225 HIS B O 1
ATOM 4127 N N . LEU B 1 226 ? 12.219 14.133 -3.754 1 95.5 226 LEU B N 1
ATOM 4128 C CA . LEU B 1 226 ? 13.445 13.742 -3.07 1 95.5 226 LEU B CA 1
ATOM 4129 C C . LEU B 1 226 ? 14.18 12.664 -3.855 1 95.5 226 LEU B C 1
ATOM 4131 O O . LEU B 1 226 ? 13.555 11.75 -4.398 1 95.5 226 LEU B O 1
ATOM 4135 N N . SER B 1 227 ? 15.461 12.828 -3.938 1 91.56 227 SER B N 1
ATOM 4136 C CA . SER B 1 227 ? 16.328 11.82 -4.551 1 91.56 227 SER B CA 1
ATOM 4137 C C . SER B 1 227 ? 17.625 11.664 -3.773 1 91.56 227 SER B C 1
ATOM 4139 O O . SER B 1 227 ? 18.359 12.633 -3.574 1 91.56 227 SER B O 1
ATOM 4141 N N . GLN B 1 228 ? 17.812 10.477 -3.291 1 86.94 228 GLN B N 1
ATOM 4142 C CA . GLN B 1 228 ? 19.047 10.125 -2.6 1 86.94 228 GLN B CA 1
ATOM 4143 C C . GLN B 1 228 ? 19.328 11.086 -1.447 1 86.94 228 GLN B C 1
ATOM 4145 O O . GLN B 1 228 ? 20.453 11.57 -1.293 1 86.94 228 GLN B O 1
ATOM 4150 N N . GLY B 1 229 ? 18.281 11.438 -0.792 1 91.5 229 GLY B N 1
ATOM 4151 C CA . GLY B 1 229 ? 18.422 12.234 0.414 1 91.5 229 GLY B CA 1
ATOM 4152 C C . GLY B 1 229 ? 18.516 13.727 0.137 1 91.5 229 GLY B C 1
ATOM 4153 O O . GLY B 1 229 ? 18.812 14.516 1.039 1 91.5 229 GLY B O 1
ATOM 4154 N N . GLU B 1 230 ? 18.312 14.094 -1.094 1 94.25 230 GLU B N 1
ATOM 4155 C CA . GLU B 1 230 ? 18.391 15.5 -1.481 1 94.25 230 GLU B CA 1
ATOM 4156 C C . GLU B 1 230 ? 17.078 15.977 -2.105 1 94.25 230 GLU B C 1
ATOM 4158 O O . GLU B 1 230 ? 16.297 15.172 -2.629 1 94.25 230 GLU B O 1
ATOM 4163 N N . VAL B 1 231 ? 16.906 17.297 -1.979 1 96.25 231 VAL B N 1
ATOM 4164 C CA . VAL B 1 231 ? 15.773 17.906 -2.66 1 96.25 231 VAL B CA 1
ATOM 4165 C C . VAL B 1 231 ? 16.125 18.156 -4.125 1 96.25 231 VAL B C 1
ATOM 4167 O O . VAL B 1 231 ? 17.078 18.891 -4.422 1 96.25 231 VAL B O 1
ATOM 4170 N N . VAL B 1 232 ? 15.414 17.547 -4.957 1 94.44 232 VAL B N 1
ATOM 4171 C CA . VAL B 1 232 ? 15.594 17.797 -6.387 1 94.44 232 VAL B CA 1
ATOM 4172 C C . VAL B 1 232 ? 14.734 18.984 -6.82 1 94.44 232 VAL B C 1
ATOM 4174 O O . VAL B 1 232 ? 15.188 19.828 -7.602 1 94.44 232 VAL B O 1
ATOM 4177 N N . LYS B 1 233 ? 13.469 18.953 -6.281 1 93.81 233 LYS B N 1
ATOM 4178 C CA . LYS B 1 233 ? 12.516 20 -6.645 1 93.81 233 LYS B CA 1
ATOM 4179 C C . LYS B 1 233 ? 11.43 20.156 -5.586 1 93.81 233 LYS B C 1
ATOM 4181 O O . LYS B 1 233 ? 11 19.156 -4.992 1 93.81 233 LYS B O 1
ATOM 4186 N N . PHE B 1 234 ? 11.07 21.391 -5.293 1 95.56 234 PHE B N 1
ATOM 4187 C CA . PHE B 1 234 ? 9.875 21.703 -4.512 1 95.56 234 PHE B CA 1
ATOM 4188 C C . PHE B 1 234 ? 9.156 22.922 -5.078 1 95.56 234 PHE B C 1
ATOM 4190 O O . PHE B 1 234 ? 9.734 24 -5.184 1 95.56 234 PHE B O 1
ATOM 4197 N N . CYS B 1 235 ? 7.973 22.719 -5.512 1 95.69 235 CYS B N 1
ATOM 4198 C CA . CYS B 1 235 ? 7.258 23.781 -6.207 1 95.69 235 CYS B CA 1
ATOM 4199 C C . CYS B 1 235 ? 5.758 23.5 -6.23 1 95.69 235 CYS B C 1
ATOM 4201 O O . CYS B 1 235 ? 5.309 22.438 -5.801 1 95.69 235 CYS B O 1
ATOM 4203 N N . SER B 1 236 ? 5.02 24.516 -6.613 1 97 236 SER B N 1
ATOM 4204 C CA . SER B 1 236 ? 3.594 24.312 -6.855 1 97 236 SER B CA 1
ATOM 4205 C C . SER B 1 236 ? 3.354 23.484 -8.109 1 97 236 SER B C 1
ATOM 4207 O O . SER B 1 236 ? 4.207 23.438 -9 1 97 236 SER B O 1
ATOM 4209 N N . MET B 1 237 ? 2.258 22.797 -8.148 1 96.12 237 MET B N 1
ATOM 4210 C CA . MET B 1 237 ? 1.925 21.969 -9.297 1 96.12 237 MET B CA 1
ATOM 4211 C C . MET B 1 237 ? 1.876 22.781 -10.578 1 96.12 237 MET B C 1
ATOM 4213 O O . MET B 1 237 ? 2.229 22.281 -11.656 1 96.12 237 MET B O 1
ATOM 4217 N N . ASP B 1 238 ? 1.53 24.047 -10.461 1 94.75 238 ASP B N 1
ATOM 4218 C CA . ASP B 1 238 ? 1.411 24.922 -11.617 1 94.75 238 ASP B CA 1
ATOM 4219 C C . ASP B 1 238 ? 2.779 25.203 -12.234 1 94.75 238 ASP B C 1
ATOM 4221 O O . ASP B 1 238 ? 2.871 25.609 -13.398 1 94.75 238 ASP B O 1
ATOM 4225 N N . GLU B 1 239 ? 3.809 24.969 -11.5 1 95.69 239 GLU B N 1
ATOM 4226 C CA . GLU B 1 239 ? 5.168 25.25 -11.961 1 95.69 239 GLU B CA 1
ATOM 4227 C C . GLU B 1 239 ? 5.82 24 -12.547 1 95.69 239 GLU B C 1
ATOM 4229 O O . GLU B 1 239 ? 6.957 24.062 -13.031 1 95.69 239 GLU B O 1
ATOM 4234 N N . VAL B 1 240 ? 5.094 22.906 -12.516 1 95.62 240 VAL B N 1
ATOM 4235 C CA . VAL B 1 240 ? 5.648 21.672 -13.055 1 95.62 240 VAL B CA 1
ATOM 4236 C C . VAL B 1 240 ? 5.336 21.562 -14.547 1 95.62 240 VAL B C 1
ATOM 4238 O O . VAL B 1 240 ? 4.406 20.859 -14.938 1 95.62 240 VAL B O 1
ATOM 4241 N N . HIS B 1 241 ? 6.191 22.094 -15.344 1 94.94 241 HIS B N 1
ATOM 4242 C CA . HIS B 1 241 ? 6 22.172 -16.797 1 94.94 241 HIS B CA 1
ATOM 4243 C C . HIS B 1 241 ? 5.969 20.781 -17.422 1 94.94 241 HIS B C 1
ATOM 4245 O O . HIS B 1 241 ? 5.234 20.547 -18.375 1 94.94 241 HIS B O 1
ATOM 4251 N N . GLU B 1 242 ? 6.797 19.953 -16.859 1 94.94 242 GLU B N 1
ATOM 4252 C CA . GLU B 1 242 ? 6.816 18.578 -17.375 1 94.94 242 GLU B CA 1
ATOM 4253 C C . GLU B 1 242 ? 5.441 17.938 -17.266 1 94.94 242 GLU B C 1
ATOM 4255 O O . GLU B 1 242 ? 5.031 17.188 -18.156 1 94.94 242 GLU B O 1
ATOM 4260 N N . TYR B 1 243 ? 4.793 18.203 -16.188 1 94.69 243 TYR B N 1
ATOM 4261 C CA . TYR B 1 243 ? 3.445 17.688 -15.977 1 94.69 243 TYR B CA 1
ATOM 4262 C C . TYR B 1 243 ? 2.496 18.203 -17.062 1 94.69 243 TYR B C 1
ATOM 4264 O O . TYR B 1 243 ? 1.74 17.422 -17.641 1 94.69 243 TYR B O 1
ATOM 4272 N N . ASP B 1 244 ? 2.57 19.453 -17.375 1 94.06 244 ASP B N 1
ATOM 4273 C CA . ASP B 1 244 ? 1.73 20.062 -18.391 1 94.06 244 ASP B CA 1
ATOM 4274 C C . ASP B 1 244 ? 1.988 19.422 -19.766 1 94.06 244 ASP B C 1
ATOM 4276 O O . ASP B 1 244 ? 1.052 19.172 -20.531 1 94.06 244 ASP B O 1
ATOM 4280 N N . GLN B 1 245 ? 3.191 19.188 -20.016 1 94.75 245 GLN B N 1
ATOM 4281 C CA . GLN B 1 245 ? 3.566 18.578 -21.281 1 94.75 245 GLN B CA 1
ATOM 4282 C C . GLN B 1 245 ? 2.98 17.172 -21.422 1 94.75 245 GLN B C 1
ATOM 4284 O O . GLN B 1 245 ? 2.477 16.797 -22.469 1 94.75 245 GLN B O 1
ATOM 4289 N N . ILE B 1 246 ? 3.045 16.484 -20.312 1 92.69 246 ILE B N 1
ATOM 4290 C CA . ILE B 1 246 ? 2.502 15.125 -20.328 1 92.69 246 ILE B CA 1
ATOM 4291 C C . ILE B 1 246 ? 0.987 15.18 -20.516 1 92.69 246 ILE B C 1
ATOM 4293 O O . ILE B 1 246 ? 0.423 14.414 -21.297 1 92.69 246 ILE B O 1
ATOM 4297 N N . CYS B 1 247 ? 0.376 16.062 -19.828 1 89.12 247 CYS B N 1
ATOM 4298 C CA . CYS B 1 247 ? -1.063 16.234 -19.984 1 89.12 247 CYS B CA 1
ATOM 4299 C C . CYS B 1 247 ? -1.425 16.531 -21.438 1 89.12 247 CYS B C 1
ATOM 4301 O O . CYS B 1 247 ? -2.404 15.992 -21.953 1 89.12 247 CYS B O 1
ATOM 4303 N N . ALA B 1 248 ? -0.682 17.297 -22.062 1 90.94 248 ALA B N 1
ATOM 4304 C CA . ALA B 1 248 ? -0.939 17.734 -23.438 1 90.94 248 ALA B CA 1
ATOM 4305 C C . ALA B 1 248 ? -0.881 16.562 -24.406 1 90.94 248 ALA B C 1
ATOM 4307 O O . ALA B 1 248 ? -1.474 16.609 -25.5 1 90.94 248 ALA B O 1
ATOM 4308 N N . THR B 1 249 ? -0.187 15.523 -24.062 1 87.94 249 THR B N 1
ATOM 4309 C CA . THR B 1 249 ? -0.071 14.367 -24.938 1 87.94 249 THR B CA 1
ATOM 4310 C C . THR B 1 249 ? -1.314 13.484 -24.828 1 87.94 249 THR B C 1
ATOM 4312 O O . THR B 1 249 ? -1.504 12.578 -25.641 1 87.94 249 THR B O 1
ATOM 4315 N N . GLY B 1 250 ? -2.139 13.719 -23.797 1 79.38 250 GLY B N 1
ATOM 4316 C CA . GLY B 1 250 ? -3.307 12.883 -23.594 1 79.38 250 GLY B CA 1
ATOM 4317 C C . GLY B 1 250 ? -3.029 11.68 -22.703 1 79.38 250 GLY B C 1
ATOM 4318 O O . GLY B 1 250 ? -3.781 10.703 -22.719 1 79.38 250 GLY B O 1
ATOM 4319 N N . ASP B 1 251 ? -1.926 11.828 -22.031 1 81.31 251 ASP B N 1
ATOM 4320 C CA . ASP B 1 251 ? -1.588 10.758 -21.094 1 81.31 251 ASP B CA 1
ATOM 4321 C C . ASP B 1 251 ? -2.725 10.508 -20.109 1 81.31 251 ASP B C 1
ATOM 4323 O O . ASP B 1 251 ? -3.328 11.461 -19.609 1 81.31 251 ASP B O 1
ATOM 4327 N N . LEU B 1 252 ? -2.947 9.281 -19.891 1 73.94 252 LEU B N 1
ATOM 4328 C CA . LEU B 1 252 ? -4.098 8.906 -19.078 1 73.94 252 LEU B CA 1
ATOM 4329 C C . LEU B 1 252 ? -3.791 9.078 -17.594 1 73.94 252 LEU B C 1
ATOM 4331 O O . LEU B 1 252 ? -4.699 9.289 -16.797 1 73.94 252 LEU B O 1
ATOM 4335 N N . THR B 1 253 ? -2.566 9 -17.234 1 84.5 253 THR B N 1
ATOM 4336 C CA . THR B 1 253 ? -2.127 9.109 -15.844 1 84.5 253 THR B CA 1
ATOM 4337 C C . THR B 1 253 ? -0.913 10.023 -15.734 1 84.5 253 THR B C 1
ATOM 4339 O O . THR B 1 253 ? 0.168 9.586 -15.336 1 84.5 253 THR B O 1
ATOM 4342 N N . PRO B 1 254 ? -1.164 11.289 -16 1 89.44 254 PRO B N 1
ATOM 4343 C CA . PRO B 1 254 ? -0.029 12.203 -16.141 1 89.44 254 PRO B CA 1
ATOM 4344 C C . PRO B 1 254 ? 0.821 12.281 -14.867 1 89.44 254 PRO B C 1
ATOM 4346 O O . PRO B 1 254 ? 2.049 12.383 -14.953 1 89.44 254 PRO B O 1
ATOM 4349 N N . LEU B 1 255 ? 0.202 12.273 -13.734 1 93 255 LEU B N 1
ATOM 4350 C CA . LEU B 1 255 ? 0.975 12.336 -12.492 1 93 255 LEU B CA 1
ATOM 4351 C C . LEU B 1 255 ? 1.872 11.109 -12.352 1 93 255 LEU B C 1
ATOM 4353 O O . LEU B 1 255 ? 3.062 11.234 -12.055 1 93 255 LEU B O 1
ATOM 4357 N N . TYR B 1 256 ? 1.301 10 -12.578 1 92.19 256 TYR B N 1
ATOM 4358 C CA . TYR B 1 256 ? 2.072 8.766 -12.523 1 92.19 256 TYR B CA 1
ATOM 4359 C C . TYR B 1 256 ? 3.23 8.797 -13.508 1 92.19 256 TYR B C 1
ATOM 4361 O O . TYR B 1 256 ? 4.363 8.453 -13.164 1 92.19 256 TYR B O 1
ATOM 4369 N N . SER B 1 257 ? 2.912 9.203 -14.703 1 92.81 257 SER B N 1
ATOM 4370 C CA . SER B 1 257 ? 3.928 9.25 -15.75 1 92.81 257 SER B CA 1
ATOM 4371 C C . SER B 1 257 ? 5.055 10.211 -15.383 1 92.81 257 SER B C 1
ATOM 4373 O O . SER B 1 257 ? 6.223 9.938 -15.664 1 92.81 257 SER B O 1
ATOM 4375 N N . LEU B 1 258 ? 4.699 11.305 -14.812 1 94.38 258 LEU B N 1
ATOM 4376 C CA . LEU B 1 258 ? 5.691 12.273 -14.359 1 94.38 258 LEU B CA 1
ATOM 4377 C C . LEU B 1 258 ? 6.625 11.656 -13.328 1 94.38 258 LEU B C 1
ATOM 4379 O O . LEU B 1 258 ? 7.848 11.703 -13.477 1 94.38 258 LEU B O 1
ATOM 4383 N N . ILE B 1 259 ? 6.066 11.047 -12.344 1 94.5 259 ILE B N 1
ATOM 4384 C CA . ILE B 1 259 ? 6.832 10.477 -11.242 1 94.5 259 ILE B CA 1
ATOM 4385 C C . ILE B 1 259 ? 7.672 9.305 -11.75 1 94.5 259 ILE B C 1
ATOM 4387 O O . ILE B 1 259 ? 8.82 9.133 -11.336 1 94.5 259 ILE B O 1
ATOM 4391 N N . ARG B 1 260 ? 7.059 8.555 -12.594 1 92.94 260 ARG B N 1
ATOM 4392 C CA . ARG B 1 260 ? 7.781 7.449 -13.219 1 92.94 260 ARG B CA 1
ATOM 4393 C C . ARG B 1 260 ? 9.055 7.945 -13.898 1 92.94 260 ARG B C 1
ATOM 4395 O O . ARG B 1 260 ? 10.133 7.371 -13.703 1 92.94 260 ARG B O 1
ATOM 4402 N N . LYS B 1 261 ? 8.922 8.961 -14.664 1 92.06 261 LYS B N 1
ATOM 4403 C CA . LYS B 1 261 ? 10.078 9.555 -15.344 1 92.06 261 LYS B CA 1
ATOM 4404 C C . LYS B 1 261 ? 11.148 9.977 -14.344 1 92.06 261 LYS B C 1
ATOM 4406 O O . LYS B 1 261 ? 12.336 9.711 -14.547 1 92.06 261 LYS B O 1
ATOM 4411 N N . TRP B 1 262 ? 10.727 10.609 -13.297 1 91.31 262 TRP B N 1
ATOM 4412 C CA . TRP B 1 262 ? 11.656 11.086 -12.281 1 91.31 262 TRP B CA 1
ATOM 4413 C C . TRP B 1 262 ? 12.375 9.922 -11.609 1 91.31 262 TRP B C 1
ATOM 4415 O O . TRP B 1 262 ? 13.594 9.938 -11.453 1 91.31 262 TRP B O 1
ATOM 4425 N N . ILE B 1 263 ? 11.672 8.875 -11.227 1 89.62 263 ILE B N 1
ATOM 4426 C CA . ILE B 1 263 ? 12.227 7.75 -10.484 1 89.62 263 ILE B CA 1
ATOM 4427 C C . ILE B 1 263 ? 13.133 6.926 -11.383 1 89.62 263 ILE B C 1
ATOM 4429 O O . ILE B 1 263 ? 14.234 6.535 -10.984 1 89.62 263 ILE B O 1
ATOM 4433 N N . TYR B 1 264 ? 12.727 6.672 -12.617 1 88.12 264 TYR B N 1
ATOM 4434 C CA . TYR B 1 264 ? 13.531 5.879 -13.539 1 88.12 264 TYR B CA 1
ATOM 4435 C C . TYR B 1 264 ? 14.82 6.602 -13.898 1 88.12 264 TYR B C 1
ATOM 4437 O O . TYR B 1 264 ? 15.859 5.965 -14.109 1 88.12 264 TYR B O 1
ATOM 4445 N N . SER B 1 265 ? 14.766 7.883 -14.016 1 85.06 265 SER B N 1
ATOM 4446 C CA . SER B 1 265 ? 15.969 8.656 -14.32 1 85.06 265 SER B CA 1
ATOM 4447 C C . SER B 1 265 ? 17.031 8.484 -13.234 1 85.06 265 SER B C 1
ATOM 4449 O O . SER B 1 265 ? 18.219 8.547 -13.508 1 85.06 265 SER B O 1
ATOM 4451 N N . GLU B 1 266 ? 16.594 8.305 -12.031 1 81.44 266 GLU B N 1
ATOM 4452 C CA . GLU B 1 266 ? 17.516 8.062 -10.922 1 81.44 266 GLU B CA 1
ATOM 4453 C C . GLU B 1 266 ? 18.219 6.719 -11.086 1 81.44 266 GLU B C 1
ATOM 4455 O O . GLU B 1 266 ? 19.391 6.59 -10.734 1 81.44 266 GLU B O 1
ATOM 4460 N N . TYR B 1 267 ? 17.531 5.781 -11.633 1 75.69 267 TYR B N 1
ATOM 4461 C CA . TYR B 1 267 ? 18.078 4.43 -11.734 1 75.69 267 TYR B CA 1
ATOM 4462 C C . TYR B 1 267 ? 18.922 4.277 -12.992 1 75.69 267 TYR B C 1
ATOM 4464 O O . TYR B 1 267 ? 19.797 3.416 -13.055 1 75.69 267 TYR B O 1
ATOM 4472 N N . ASP B 1 268 ? 18.609 4.922 -14.055 1 71.69 268 ASP B N 1
ATOM 4473 C CA . ASP B 1 268 ? 19.422 4.898 -15.273 1 71.69 268 ASP B CA 1
ATOM 4474 C C . ASP B 1 268 ? 20.75 5.605 -15.055 1 71.69 268 ASP B C 1
ATOM 4476 O O . ASP B 1 268 ? 21.734 5.309 -15.734 1 71.69 268 ASP B O 1
ATOM 4480 N N . SER B 1 269 ? 20.734 6.547 -14.367 1 58.94 269 SER B N 1
ATOM 4481 C CA . SER B 1 269 ? 21.984 7.27 -14.117 1 58.94 269 SER B CA 1
ATOM 4482 C C . SER B 1 269 ? 23 6.379 -13.43 1 58.94 269 SER B C 1
ATOM 4484 O O . SER B 1 269 ? 22.656 5.539 -12.602 1 58.94 269 SER B O 1
ATOM 4486 N N . ASP B 1 270 ? 23.875 5.535 -14.32 1 52.03 270 ASP B N 1
ATOM 4487 C CA . ASP B 1 270 ? 24.984 4.613 -14.102 1 52.03 270 ASP B CA 1
ATOM 4488 C C . ASP B 1 270 ? 25.391 4.602 -12.625 1 52.03 270 ASP B C 1
ATOM 4490 O O . ASP B 1 270 ? 25.812 3.568 -12.109 1 52.03 270 ASP B O 1
ATOM 4494 N N . THR B 1 271 ? 25.641 5.703 -12.055 1 46.66 271 THR B N 1
ATOM 4495 C CA . THR B 1 271 ? 26.359 5.816 -10.797 1 46.66 271 THR B CA 1
ATOM 4496 C C . THR B 1 271 ? 25.609 5.125 -9.664 1 46.66 271 THR B C 1
ATOM 4498 O O . THR B 1 271 ? 26.203 4.691 -8.68 1 46.66 271 THR B O 1
ATOM 4501 N N . SER B 1 272 ? 24.219 5.312 -9.336 1 50.53 272 SER B N 1
ATOM 4502 C CA . SER B 1 272 ? 23.641 5.469 -8 1 50.53 272 SER B CA 1
ATOM 4503 C C . SER B 1 272 ? 22.75 4.289 -7.648 1 50.53 272 SER B C 1
ATOM 4505 O O . SER B 1 272 ? 21.578 4.48 -7.293 1 50.53 272 SER B O 1
ATOM 4507 N N . LYS B 1 273 ? 23.047 3.082 -8.188 1 52.44 273 LYS B N 1
ATOM 4508 C CA . LYS B 1 273 ? 22.25 2.086 -7.469 1 52.44 273 LYS B CA 1
ATOM 4509 C C . LYS B 1 273 ? 22.5 2.166 -5.965 1 52.44 273 LYS B C 1
ATOM 4511 O O . LYS B 1 273 ? 23.297 1.406 -5.418 1 52.44 273 LYS B O 1
ATOM 4516 N N . PRO B 1 274 ? 22.094 3.258 -5.426 1 48.97 274 PRO B N 1
ATOM 4517 C CA . PRO B 1 274 ? 22.406 3.586 -4.035 1 48.97 274 PRO B CA 1
ATOM 4518 C C . PRO B 1 274 ? 22.156 2.418 -3.082 1 48.97 274 PRO B C 1
ATOM 4520 O O . PRO B 1 274 ? 22.828 2.303 -2.051 1 48.97 274 PRO B O 1
ATOM 4523 N N . TRP B 1 275 ? 21.156 1.548 -3.363 1 49.38 275 TRP B N 1
ATOM 4524 C CA . TRP B 1 275 ? 20.922 0.438 -2.449 1 49.38 275 TRP B CA 1
ATOM 4525 C C . TRP B 1 275 ? 22.078 -0.545 -2.465 1 49.38 275 TRP B C 1
ATOM 4527 O O . TRP B 1 275 ? 22.219 -1.375 -1.562 1 49.38 275 TRP B O 1
ATOM 4537 N N . ARG B 1 276 ? 22.766 -0.419 -3.557 1 45.75 276 ARG B N 1
ATOM 4538 C CA . ARG B 1 276 ? 23.938 -1.282 -3.568 1 45.75 276 ARG B CA 1
ATOM 4539 C C . ARG B 1 276 ? 25 -0.78 -2.592 1 45.75 276 ARG B C 1
ATOM 4541 O O . ARG B 1 276 ? 25.812 -1.561 -2.094 1 45.75 276 ARG B O 1
ATOM 4548 N N . LYS B 1 277 ? 24.906 0.529 -2.346 1 44.53 277 LYS B N 1
ATOM 4549 C CA . LYS B 1 277 ? 25.938 1.131 -1.515 1 44.53 277 LYS B CA 1
ATOM 4550 C C . LYS B 1 277 ? 25.594 1.024 -0.034 1 44.53 277 LYS B C 1
ATOM 4552 O O . LYS B 1 277 ? 26.406 1.358 0.829 1 44.53 277 LYS B O 1
ATOM 4557 N N . LEU B 1 278 ? 24.297 0.878 0.311 1 42.84 278 LEU B N 1
ATOM 4558 C CA . LEU B 1 278 ? 24 0.796 1.736 1 42.84 278 LEU B CA 1
ATOM 4559 C C . LEU B 1 278 ? 24.859 -0.265 2.412 1 42.84 278 LEU B C 1
ATOM 4561 O O . LEU B 1 278 ? 24.672 -0.57 3.592 1 42.84 278 LEU B O 1
ATOM 4565 N N . ALA B 1 279 ? 25.609 -0.965 1.617 1 37.41 279 ALA B N 1
ATOM 4566 C CA . ALA B 1 279 ? 26.406 -2.037 2.197 1 37.41 279 ALA B CA 1
ATOM 4567 C C . ALA B 1 279 ? 27.078 -1.585 3.494 1 37.41 279 ALA B C 1
ATOM 4569 O O . ALA B 1 279 ? 26.969 -2.254 4.523 1 37.41 279 ALA B O 1
ATOM 4570 N N . THR B 1 280 ? 28.375 -1.302 3.27 1 33.75 280 THR B N 1
ATOM 4571 C CA . THR B 1 280 ? 29.594 -1.648 3.994 1 33.75 280 THR B CA 1
ATOM 4572 C C . THR B 1 280 ? 29.953 -0.559 5 1 33.75 280 THR B C 1
ATOM 4574 O O . THR B 1 280 ? 30.516 0.475 4.633 1 33.75 280 THR B O 1
ATOM 4577 N N . SER B 1 281 ? 29.047 0.047 5.699 1 33.28 281 SER B N 1
ATOM 4578 C CA . SER B 1 281 ? 29.984 0.61 6.66 1 33.28 281 SER B CA 1
ATOM 4579 C C . SER B 1 281 ? 31.125 -0.362 6.953 1 33.28 281 SER B C 1
ATOM 4581 O O . SER B 1 281 ? 31 -1.564 6.715 1 33.28 281 SER B O 1
ATOM 4583 N N . LEU B 1 282 ? 32.312 0.194 7.242 1 32.28 282 LEU B N 1
ATOM 4584 C CA . LEU B 1 282 ? 33.469 -0.645 7.562 1 32.28 282 LEU B CA 1
ATOM 4585 C C . LEU B 1 282 ? 33 -1.937 8.242 1 32.28 282 LEU B C 1
ATOM 4587 O O . LEU B 1 282 ? 33.594 -3 8 1 32.28 282 LEU B O 1
ATOM 4591 N N . ASP B 1 283 ? 32.344 -1.887 9.398 1 33.44 283 ASP B N 1
ATOM 4592 C CA . ASP B 1 283 ? 32.125 -3.102 10.18 1 33.44 283 ASP B CA 1
ATOM 4593 C C . ASP B 1 283 ? 30.922 -3.885 9.68 1 33.44 283 ASP B C 1
ATOM 4595 O O . ASP B 1 283 ? 30.5 -4.867 10.297 1 33.44 283 ASP B O 1
ATOM 4599 N N . GLY B 1 284 ? 30.406 -3.879 8.445 1 35 284 GLY B N 1
ATOM 4600 C CA . GLY B 1 284 ? 29.344 -4.672 7.832 1 35 284 GLY B CA 1
ATOM 4601 C C . GLY B 1 284 ? 27.969 -4.383 8.406 1 35 284 GLY B C 1
ATOM 4602 O O . GLY B 1 284 ? 27.031 -5.156 8.203 1 35 284 GLY B O 1
ATOM 4603 N N . ARG B 1 285 ? 27.812 -3.51 9.445 1 32.62 285 ARG B N 1
ATOM 4604 C CA . ARG B 1 285 ? 26.531 -3.33 10.117 1 32.62 285 ARG B CA 1
ATOM 4605 C C . ARG B 1 285 ? 25.672 -2.305 9.383 1 32.62 285 ARG B C 1
ATOM 4607 O O . ARG B 1 285 ? 26.188 -1.293 8.898 1 32.62 285 ARG B O 1
ATOM 4614 N N . VAL B 1 286 ? 24.641 -2.623 8.688 1 39.03 286 VAL B N 1
ATOM 4615 C CA . VAL B 1 286 ? 23.625 -1.679 8.25 1 39.03 286 VAL B CA 1
ATOM 4616 C C . VAL B 1 286 ? 23.328 -0.68 9.367 1 39.03 286 VAL B C 1
ATOM 4618 O O . VAL B 1 286 ? 23.203 -1.06 10.531 1 39.03 286 VAL B O 1
ATOM 4621 N N . PRO B 1 287 ? 23.5 0.611 9.242 1 38 287 PRO B N 1
ATOM 4622 C CA . PRO B 1 287 ? 23.172 1.527 10.336 1 38 287 PRO B CA 1
ATOM 4623 C C . PRO B 1 287 ? 21.797 1.262 10.938 1 38 287 PRO B C 1
ATOM 4625 O O . PRO B 1 287 ? 20.891 0.822 10.227 1 38 287 PRO B O 1
ATOM 4628 N N . ASN B 1 288 ? 21.719 0.811 12.156 1 34 288 ASN B N 1
ATOM 4629 C CA . ASN B 1 288 ? 20.469 0.594 12.898 1 34 288 ASN B CA 1
ATOM 4630 C C . ASN B 1 288 ? 19.453 1.703 12.625 1 34 288 ASN B C 1
ATOM 4632 O O . ASN B 1 288 ? 19.656 2.84 13.062 1 34 288 ASN B O 1
ATOM 4636 N N . MET B 1 289 ? 19 1.709 11.516 1 36.84 289 MET B N 1
ATOM 4637 C CA . MET B 1 289 ? 18.016 2.715 11.156 1 36.84 289 MET B CA 1
ATOM 4638 C C . MET B 1 289 ? 16.953 2.855 12.242 1 36.84 289 MET B C 1
ATOM 4640 O O . MET B 1 289 ? 16.141 3.775 12.211 1 36.84 289 MET B O 1
ATOM 4644 N N . GLY B 1 290 ? 16.562 1.881 12.938 1 32.97 290 GLY B N 1
ATOM 4645 C CA . GLY B 1 290 ? 15.508 1.961 13.93 1 32.97 290 GLY B CA 1
ATOM 4646 C C . GLY B 1 290 ? 15.93 2.652 15.211 1 32.97 290 GLY B C 1
ATOM 4647 O O . GLY B 1 290 ? 15.086 3.008 16.031 1 32.97 290 GLY B O 1
ATOM 4648 N N . LEU B 1 291 ? 17.062 2.236 15.836 1 29.47 291 LEU B N 1
ATOM 4649 C CA . LEU B 1 291 ? 17.312 2.643 17.219 1 29.47 291 LEU B CA 1
ATOM 4650 C C . LEU B 1 291 ? 17.828 4.078 17.281 1 29.47 291 LEU B C 1
ATOM 4652 O O . LEU B 1 291 ? 18.562 4.512 16.391 1 29.47 291 LEU B O 1
ATOM 4656 N N . ALA B 1 292 ? 17.172 4.883 18.125 1 32.28 292 ALA B N 1
ATOM 4657 C CA . ALA B 1 292 ? 17.516 6.238 18.562 1 32.28 292 ALA B CA 1
ATOM 4658 C C . ALA B 1 292 ? 19.016 6.426 18.641 1 32.28 292 ALA B C 1
ATOM 4660 O O . ALA B 1 292 ? 19.641 6.062 19.641 1 32.28 292 ALA B O 1
ATOM 4661 N N . GLY B 1 293 ? 19.781 6.047 17.625 1 35 293 GLY B N 1
ATOM 4662 C CA . GLY B 1 293 ? 21.141 6.457 17.922 1 35 293 GLY B CA 1
ATOM 4663 C C . GLY B 1 293 ? 21.328 7.965 17.906 1 35 293 GLY B C 1
ATOM 4664 O O . GLY B 1 293 ? 20.469 8.695 17.422 1 35 293 GLY B O 1
ATOM 4665 N N . PRO B 1 294 ? 22.328 8.445 18.672 1 34.56 294 PRO B N 1
ATOM 4666 C CA . PRO B 1 294 ? 22.594 9.883 18.797 1 34.56 294 PRO B CA 1
ATOM 4667 C C . PRO B 1 294 ? 22.844 10.562 17.453 1 34.56 294 PRO B C 1
ATOM 4669 O O . PRO B 1 294 ? 23.297 9.914 16.516 1 34.56 294 PRO B O 1
ATOM 4672 N N . PHE B 1 295 ? 22.219 11.625 17.234 1 40.31 295 PHE B N 1
ATOM 4673 C CA . PHE B 1 295 ? 22.406 12.641 16.188 1 40.31 295 PHE B CA 1
ATOM 4674 C C . PHE B 1 295 ? 23.875 12.867 15.914 1 40.31 295 PHE B C 1
ATOM 4676 O O . PHE B 1 295 ? 24.672 13.023 16.844 1 40.31 295 PHE B O 1
ATOM 4683 N N . GLN B 1 296 ? 24.453 12.281 14.875 1 38.78 296 GLN B N 1
ATOM 4684 C CA . GLN B 1 296 ? 25.781 12.828 14.578 1 38.78 296 GLN B CA 1
ATOM 4685 C C . GLN B 1 296 ? 25.703 13.906 13.508 1 38.78 296 GLN B C 1
ATOM 4687 O O . GLN B 1 296 ? 25.156 13.68 12.422 1 38.78 296 GLN B O 1
ATOM 4692 N N . MET B 1 297 ? 25.641 15.094 13.836 1 36.38 297 MET B N 1
ATOM 4693 C CA . MET B 1 297 ? 25.797 16.219 12.922 1 36.38 297 MET B CA 1
ATOM 4694 C C . MET B 1 297 ? 27.156 16.203 12.25 1 36.38 297 MET B C 1
ATOM 4696 O O . MET B 1 297 ? 28.188 16.047 12.922 1 36.38 297 MET B O 1
ATOM 4700 N N . THR B 1 298 ? 27.281 15.625 11.164 1 33.47 298 THR B N 1
ATOM 4701 C CA . THR B 1 298 ? 28.594 15.844 10.562 1 33.47 298 THR B CA 1
ATOM 4702 C C . THR B 1 298 ? 28.812 17.328 10.305 1 33.47 298 THR B C 1
ATOM 4704 O O . THR B 1 298 ? 27.969 18 9.703 1 33.47 298 THR B O 1
ATOM 4707 N N . SER B 1 299 ? 29.516 17.953 11.125 1 30.09 299 SER B N 1
ATOM 4708 C CA . SER B 1 299 ? 30.078 19.281 10.914 1 30.09 299 SER B CA 1
ATOM 4709 C C . SER B 1 299 ? 30.75 19.391 9.555 1 30.09 299 SER B C 1
ATOM 4711 O O . SER B 1 299 ? 31.688 18.641 9.258 1 30.09 299 SER B O 1
ATOM 4713 N N . GLY B 1 300 ? 30.062 19.484 8.461 1 25.69 300 GLY B N 1
ATOM 4714 C CA . GLY B 1 300 ? 30.859 20.078 7.387 1 25.69 300 GLY B CA 1
ATOM 4715 C C . GLY B 1 300 ? 31.219 21.531 7.633 1 25.69 300 GLY B C 1
ATOM 4716 O O . GLY B 1 300 ? 30.562 22.203 8.414 1 25.69 300 GLY B O 1
#